Protein 3PFZ (pdb70)

B-factor: mean 10.78, std 7.39, range [3.22, 60.54]

Sequence (435 aa):
QAGTATAENHPPLTWQECTAPGSCTTQNGAVVLDANWRWVHDVNGYTNCYTGNTWDPTYCPDDETCAQNCALDGADYEGTYGVTSSGSSSLKLNFVTGSNVGSRLYLLQDDSTYQIFKLLNREFSFDVDVSNLPCGLNGALYFVAMDADGGVSKYPNNKAGAKYGTGYCDSQCPRDLKFIDGEANVEGWQPSSNNANTGIGDHGSCCAEMDVWEANSISNAVTPHPCDTPGQTMCSGDDCGGTYSNDRYAGTCDPDGCDFNPYRMGNTSSFYGPGKIIDTTKPFTVVTQFLLTDDGTDTGTLSEIKRFYIQNSNVIPQPNSDISGVTGNSITTEFCTAQKQAFGDTTDDFSQHGGLAKMGAAMQQGMVLVMSLWDDYYAAQMLWLDSDYPTDADPTTPGIARGTCPTDSGVPSDVESQSPNSYVTYSNNIKFGPINSTFTA

Foldseek 3Di:
DAADPADADFAWAKAWEFAFAPRIDIDTKTKAFAQLQFFKAFRPPRHHQADQAAGDCVCPVDFQSVLQGIHGHHDPCCQAFNWHDDYNKIKGFADHPNHGKTKMFIAPDLQFGDWALAEQKKKKWKKAQLQFDFQKKWFKWKWQWHGRQQCVPAVSPPNTVNNNHTDAELQQAQFDQDDNNTGQNAQWAADPQGRRTTGGFKGKHAWMFGCWIDHQWKIKTFTKFFLHHHIDIDGAQCSAGLRHPHNLNYGIDNPGQMDIPVLLPDRQDGHDPGVPHSNDMKMKMKHFYFPVSDSPGFGFKIWIWIADPNDIGGADFRPQPQATDRIDGPSNSVRLCVQQVHDSVCVVNPHSRRSSVSSNSTIIIMTMMDGDQRQLCCLAANFPPLVDDSVRRRGGRGDDYSVHRHVVVCCVVRSRRMMMMGHMYMYRPNRHGND

Secondary structure (DSSP, 8-state):
-B--SS---PPEEEEEEEEETTEEEEEEEEEEE-GGGS-EEETTT--BSEETTEE-TTT-SSHHHHHHHEEEPP--HHHHH-EEEETTEEEEESEETTEE-EEEEEEEETTEEPEE--TTEEEEEEEE-TT--TTEEEEEEEE---TTTTTTT-TT--SGGGGT----BTT--S--SEETTEES-TT-EE-SS-TT-EE-SEEEE--EEEEEEE-SS-EEEEEE-BSSSS-EEEEGGGG-STTSSSTTSSSB-SS---B-TTTTT-TTSEETTSSEETTS-EEEEEEEEETTSSTTSPEEEEEEEEEETTEEEEPPPP-STT--SSSB-HHHHHHHHHHHT---HHHHTTHHHHHHHHHHH-EEEEEEEEE-TTTTTHHHHSBSSTTS-TTSTTTB-SS--TT---HHHHHHH-TT-EEEEEEEEEEETTSSS--

CATH classification: 2.70.100.10

Nearest PDB structures (foldseek):
  3pl3-assembly1_A  TM=1.002E+00  e=7.574E-103  Rasamsonia emersonii
  4v20-assembly1_A  TM=9.968E-01  e=9.569E-88  Aspergillus fumigatus
  4xeb-assembly1_A  TM=9.954E-01  e=2.917E-83  Talaromyces funiculosus
  4zzq-assembly1_A  TM=9.888E-01  e=7.529E-78  Dictyostelium discoideum
  4zzp-assembly2_B  TM=9.914E-01  e=3.128E-77  Dictyostelium purpureum

Organism: Rasamsonia emersonii (NCBI:txid68825)

Solvent-accessible surface area: 16158 Å² total

Structure (mmCIF, N/CA/C/O backbone):
data_3PFZ
#
_entry.id   3PFZ
#
_cell.length_a   74.720
_cell.length_b   74.720
_cell.length_c   169.922
_cell.angle_alpha   90.00
_cell.angle_beta   90.00
_cell.angle_gamma   90.00
#
_symmetry.space_group_name_H-M   'P 41 21 2'
#
loop_
_entity.id
_entity.type
_entity.pdbx_description
1 polymer 'Cellobiohydrolase 1 catalytic domain'
2 branched alpha-D-mannopyranose-(1-3)-beta-D-mannopyranose-(1-4)-2-acetamido-2-deoxy-beta-D-glucopyranose-(1-4)-2-acetamido-2-deoxy-beta-D-glucopyranose
3 branched beta-D-glucopyranose-(1-4)-beta-D-glucopyranose-(1-4)-beta-D-glucopyranose-(1-4)-beta-D-glucopyranose
4 branched beta-D-glucopyranose-(1-4)-beta-D-glucopyranose
5 non-polymer 2-acetamido-2-deoxy-beta-D-glucopyranose
6 non-polymer 'SULFATE ION'
7 water water
#
loop_
_atom_site.group_PDB
_atom_site.id
_atom_site.type_symbol
_atom_site.label_atom_id
_atom_site.label_alt_id
_atom_site.label_comp_id
_atom_site.label_asym_id
_atom_site.label_entity_id
_atom_site.label_seq_id
_atom_site.pdbx_PDB_ins_code
_atom_site.Cartn_x
_atom_site.Cartn_y
_atom_site.Cartn_z
_atom_site.occupancy
_atom_site.B_iso_or_equiv
_atom_site.auth_seq_id
_atom_site.auth_comp_id
_atom_site.auth_asym_id
_atom_site.auth_atom_id
_atom_site.pdbx_PDB_model_num
ATOM 15 N N . GLN A 1 2 ? -39.638 37.966 -21.692 1.00 6.03 2 GLN A N 1
ATOM 16 C CA . GLN A 1 2 ? -40.723 37.305 -22.381 1.00 6.28 2 GLN A CA 1
ATOM 17 C C . GLN A 1 2 ? -40.357 35.861 -22.744 1.00 5.66 2 GLN A C 1
ATOM 18 O O . GLN A 1 2 ? -39.186 35.462 -22.727 1.00 6.06 2 GLN A O 1
ATOM 32 N N . ALA A 1 3 ? -41.377 35.070 -23.062 1.00 6.51 3 ALA A N 1
ATOM 33 C CA . ALA A 1 3 ? -41.212 33.694 -23.493 1.00 6.70 3 ALA A CA 1
ATOM 34 C C . ALA A 1 3 ? -40.909 33.682 -24.990 1.00 6.33 3 ALA A C 1
ATOM 35 O O . ALA A 1 3 ? -41.727 34.120 -25.812 1.00 7.47 3 ALA A O 1
ATOM 42 N N . GLY A 1 4 ? -39.746 33.166 -25.348 1.00 7.46 4 GLY A N 1
ATOM 43 C CA . GLY A 1 4 ? -39.315 33.215 -26.723 1.00 8.76 4 GLY A CA 1
ATOM 44 C C . GLY A 1 4 ? -40.104 32.332 -27.651 1.00 8.12 4 GLY A C 1
ATOM 45 O O . GLY A 1 4 ? -40.695 31.333 -27.254 1.00 8.79 4 GLY A O 1
ATOM 49 N N . THR A 1 5 ? -40.085 32.722 -28.922 1.00 9.26 5 THR A N 1
ATOM 50 C CA . THR A 1 5 ? -40.841 32.049 -29.968 1.00 10.34 5 THR A CA 1
ATOM 51 C C . THR A 1 5 ? -40.011 31.746 -31.217 1.00 10.67 5 THR A C 1
ATOM 52 O O . THR A 1 5 ? -40.525 31.116 -32.131 1.00 11.57 5 THR A O 1
ATOM 63 N N . ALA A 1 6 ? -38.749 32.152 -31.291 1.00 11.34 6 ALA A N 1
ATOM 64 C CA . ALA A 1 6 ? -37.966 31.850 -32.509 1.00 12.64 6 ALA A CA 1
ATOM 65 C C . ALA A 1 6 ? -37.669 30.341 -32.656 1.00 10.89 6 ALA A C 1
ATOM 66 O O . ALA A 1 6 ? -37.822 29.749 -33.741 1.00 11.80 6 ALA A O 1
ATOM 73 N N . THR A 1 7 ? -37.257 29.734 -31.545 1.00 10.21 7 THR A N 1
ATOM 74 C CA . THR A 1 7 ? -36.916 28.322 -31.435 1.00 9.42 7 THR A CA 1
ATOM 75 C C . THR A 1 7 ? -37.896 27.718 -30.437 1.00 6.73 7 THR A C 1
ATOM 76 O O . THR A 1 7 ? -38.107 28.277 -29.352 1.00 6.77 7 THR A O 1
ATOM 87 N N . ALA A 1 8 ? -38.479 26.584 -30.781 1.00 6.00 8 ALA A N 1
ATOM 88 C CA . ALA A 1 8 ? -39.406 25.905 -29.895 1.00 5.67 8 ALA A CA 1
ATOM 89 C C . ALA A 1 8 ? -38.715 25.378 -28.640 1.00 5.26 8 ALA A C 1
ATOM 90 O O . ALA A 1 8 ? -37.561 24.959 -28.698 1.00 6.27 8 ALA A O 1
ATOM 97 N N . GLU A 1 9 ? -39.449 25.352 -27.538 1.00 4.93 9 GLU A N 1
ATOM 98 C CA . GLU A 1 9 ? -38.975 24.790 -26.277 1.00 4.81 9 GLU A CA 1
ATOM 99 C C . GLU A 1 9 ? -39.736 23.502 -25.972 1.00 4.95 9 GLU A C 1
ATOM 100 O O . GLU A 1 9 ? -40.968 23.489 -25.926 1.00 5.17 9 GLU A O 1
ATOM 112 N N . ASN A 1 10 ? -38.984 22.429 -25.744 1.00 4.80 10 ASN A N 1
ATOM 113 C CA . ASN A 1 10 ? -39.515 21.158 -25.261 1.00 4.78 10 ASN A CA 1
ATOM 114 C C . ASN A 1 10 ? -38.511 20.649 -24.231 1.00 4.46 10 ASN A C 1
ATOM 115 O O . ASN A 1 10 ? -37.311 20.624 -24.488 1.00 5.63 10 ASN A O 1
ATOM 126 N N . HIS A 1 11 ? -39.007 20.296 -23.058 1.00 4.29 11 HIS A N 1
ATOM 127 C CA . HIS A 1 11 ? -38.145 19.884 -21.959 1.00 4.17 11 HIS A CA 1
ATOM 128 C C . HIS A 1 11 ? -37.799 18.397 -22.060 1.00 4.03 11 HIS A C 1
ATOM 129 O O . HIS A 1 11 ? -38.695 17.556 -22.055 1.00 4.88 11 HIS A O 1
ATOM 142 N N . PRO A 1 12 ? -36.512 18.035 -22.139 1.00 4.40 12 PRO A N 1
ATOM 143 C CA . PRO A 1 12 ? -36.188 16.605 -22.190 1.00 5.22 12 PRO A CA 1
ATOM 144 C C . PRO A 1 12 ? -36.738 15.852 -20.981 1.00 4.65 12 PRO A C 1
ATOM 145 O O . PRO A 1 12 ? -36.586 16.315 -19.854 1.00 5.05 12 PRO A O 1
ATOM 156 N N . PRO A 1 13 ? -37.341 14.679 -21.200 1.00 4.82 13 PRO A N 1
ATOM 157 C CA . PRO A 1 13 ? -37.856 13.909 -20.063 1.00 5.16 13 PRO A CA 1
ATOM 158 C C . PRO A 1 13 ? -36.737 13.250 -19.273 1.00 5.12 13 PRO A C 1
ATOM 159 O O . PRO A 1 13 ? -35.676 12.931 -19.801 1.00 6.19 13 PRO A O 1
ATOM 170 N N . LEU A 1 14 ? -36.995 13.027 -17.988 1.00 5.01 14 LEU A N 1
ATOM 171 C CA . LEU A 1 14 ? -36.033 12.360 -17.110 1.00 4.86 14 LEU A CA 1
ATOM 172 C C . LEU A 1 14 ? -36.810 11.682 -15.993 1.00 5.38 14 LEU A C 1
ATOM 173 O O . LEU A 1 14 ? -37.513 12.358 -15.241 1.00 5.86 14 LEU A O 1
ATOM 189 N N . THR A 1 15 ? -36.686 10.366 -15.877 1.00 5.44 15 THR A N 1
ATOM 190 C CA . THR A 1 15 ? -37.314 9.696 -14.746 1.00 5.97 15 THR A CA 1
ATOM 191 C C . THR A 1 15 ? -36.413 9.717 -13.523 1.00 5.72 15 THR A C 1
ATOM 192 O O . THR A 1 15 ? -35.191 9.826 -13.631 1.00 6.47 15 THR A O 1
ATOM 203 N N . TRP A 1 16 ? -37.047 9.627 -12.367 1.00 5.77 16 TRP A N 1
ATOM 204 C CA . TRP A 1 16 ? -36.359 9.496 -11.099 1.00 5.42 16 TRP A CA 1
ATOM 205 C C . TRP A 1 16 ? -37.283 8.719 -10.171 1.00 6.05 16 TRP A C 1
ATOM 206 O O . TRP A 1 16 ? -38.439 8.485 -10.502 1.00 7.24 16 TRP A O 1
ATOM 227 N N . GLN A 1 17 ? -36.774 8.287 -9.028 1.00 5.69 17 GLN A N 1
ATOM 228 C CA . GLN A 1 17 ? -37.558 7.459 -8.119 1.00 5.92 17 GLN A CA 1
ATOM 229 C C . GLN A 1 17 ? -37.714 8.059 -6.746 1.00 5.47 17 GLN A C 1
ATOM 230 O O . GLN A 1 17 ? -36.800 8.658 -6.190 1.00 6.01 17 GLN A O 1
ATOM 244 N N . GLU A 1 18 ? -38.909 7.862 -6.203 1.00 6.11 18 GLU A N 1
ATOM 245 C CA . GLU A 1 18 ? -39.193 8.076 -4.791 1.00 6.66 18 GLU A CA 1
ATOM 246 C C . GLU A 1 18 ? -39.241 6.730 -4.102 1.00 7.14 18 GLU A C 1
ATOM 247 O O . GLU A 1 18 ? -39.962 5.836 -4.551 1.00 9.57 18 GLU A O 1
ATOM 259 N N . CYS A 1 19 ? -38.502 6.579 -3.014 1.00 7.04 19 CYS A N 1
ATOM 260 C CA . CYS A 1 19 ? -38.450 5.321 -2.285 1.00 8.03 19 CYS A CA 1
ATOM 261 C C . CYS A 1 19 ? -39.121 5.476 -0.935 1.00 7.88 19 CYS A C 1
ATOM 262 O O . CYS A 1 19 ? -39.003 6.523 -0.289 1.00 8.91 19 CYS A O 1
ATOM 269 N N . THR A 1 20 ? -39.819 4.435 -0.506 1.00 8.13 20 THR A N 1
ATOM 270 C CA . THR A 1 20 ? -40.448 4.435 0.804 1.00 8.85 20 THR A CA 1
ATOM 271 C C . THR A 1 20 ? -39.702 3.564 1.812 1.00 8.66 20 THR A C 1
ATOM 272 O O . THR A 1 20 ? -39.865 3.726 3.017 1.00 9.24 20 THR A O 1
ATOM 283 N N . ALA A 1 21 ? -38.899 2.640 1.308 1.00 9.09 21 ALA A N 1
ATOM 284 C CA . ALA A 1 21 ? -38.127 1.696 2.107 1.00 9.62 21 ALA A CA 1
ATOM 285 C C . ALA A 1 21 ? -37.134 1.056 1.153 1.00 9.35 21 ALA A C 1
ATOM 286 O O . ALA A 1 21 ? -37.314 1.147 -0.059 1.00 9.89 21 ALA A O 1
ATOM 293 N N . PRO A 1 22 ? -36.092 0.396 1.670 1.00 10.77 22 PRO A N 1
ATOM 294 C CA . PRO A 1 22 ? -35.102 -0.194 0.759 1.00 12.86 22 PRO A CA 1
ATOM 295 C C . PRO A 1 22 ? -35.748 -1.169 -0.232 1.00 12.40 22 PRO A C 1
ATOM 296 O O . PRO A 1 22 ? -36.510 -2.053 0.174 1.00 12.82 22 PRO A O 1
ATOM 307 N N . GLY A 1 23 ? -35.459 -0.989 -1.516 1.00 13.46 23 GLY A N 1
ATOM 308 C CA . GLY A 1 23 ? -35.947 -1.893 -2.537 1.00 15.72 23 GLY A CA 1
ATOM 309 C C . GLY A 1 23 ? -37.382 -1.612 -2.924 1.00 13.39 23 GLY A C 1
ATOM 310 O O . GLY A 1 23 ? -37.957 -2.341 -3.726 1.00 15.05 23 GLY A O 1
ATOM 314 N N . SER A 1 24 ? -37.955 -0.546 -2.368 1.00 12.27 24 SER A N 1
ATOM 315 C CA . SER A 1 24 ? -39.349 -0.215 -2.603 1.00 11.90 24 SER A CA 1
ATOM 316 C C . SER A 1 24 ? -39.479 1.221 -3.081 1.00 10.74 24 SER A C 1
ATOM 317 O O . SER A 1 24 ? -39.602 2.156 -2.285 1.00 11.22 24 SER A O 1
ATOM 325 N N . CYS A 1 25 ? -39.434 1.377 -4.404 1.00 11.46 25 CYS A N 1
ATOM 326 C CA . CYS A 1 25 ? -39.396 2.684 -5.042 1.00 11.88 25 CYS A CA 1
ATOM 327 C C . CYS A 1 25 ? -40.391 2.721 -6.190 1.00 11.33 25 CYS A C 1
ATOM 328 O O . CYS A 1 25 ? -40.744 1.678 -6.761 1.00 13.43 25 CYS A O 1
ATOM 335 N N . THR A 1 26 ? -40.858 3.921 -6.512 1.00 10.58 26 THR A N 1
ATOM 336 C CA . THR A 1 26 ? -41.731 4.118 -7.645 1.00 11.11 26 THR A CA 1
ATOM 337 C C . THR A 1 26 ? -41.249 5.284 -8.491 1.00 9.08 26 THR A C 1
ATOM 338 O O . THR A 1 26 ? -40.542 6.174 -8.034 1.00 10.64 26 THR A O 1
ATOM 349 N N . THR A 1 27 ? -41.637 5.251 -9.753 1.00 7.91 27 THR A N 1
ATOM 350 C CA . THR A 1 27 ? -41.069 6.121 -10.762 1.00 8.31 27 THR A CA 1
ATOM 351 C C . THR A 1 27 ? -41.863 7.406 -10.931 1.00 7.33 27 THR A C 1
ATOM 352 O O . THR A 1 27 ? -43.085 7.384 -11.025 1.00 8.92 27 THR A O 1
ATOM 363 N N . GLN A 1 28 ? -41.135 8.512 -10.948 1.00 6.58 28 GLN A N 1
ATOM 364 C CA . GLN A 1 28 ? -41.627 9.838 -11.269 1.00 7.42 28 GLN A CA 1
ATOM 365 C C . GLN A 1 28 ? -41.189 10.218 -12.672 1.00 6.07 28 GLN A C 1
ATOM 366 O O . GLN A 1 28 ? -40.040 10.018 -13.048 1.00 6.81 28 GLN A O 1
ATOM 380 N N . ASN A 1 29 ? -42.123 10.772 -13.433 1.00 6.15 29 ASN A N 1
ATOM 381 C CA . ASN A 1 29 ? -41.857 11.185 -14.800 1.00 6.55 29 ASN A CA 1
ATOM 382 C C . ASN A 1 29 ? -41.511 12.665 -14.829 1.00 6.06 29 ASN A C 1
ATOM 383 O O . ASN A 1 29 ? -42.355 13.524 -15.028 1.00 7.07 29 ASN A O 1
ATOM 394 N N . GLY A 1 30 ? -40.241 12.938 -14.584 1.00 5.81 30 GLY A N 1
ATOM 395 C CA . GLY A 1 30 ? -39.727 14.289 -14.558 1.00 5.80 30 GLY A CA 1
ATOM 396 C C . GLY A 1 30 ? -39.312 14.791 -15.921 1.00 5.08 30 GLY A C 1
ATOM 397 O O . GLY A 1 30 ? -39.491 14.135 -16.947 1.00 5.11 30 GLY A O 1
ATOM 401 N N . ALA A 1 31 ? -38.708 15.969 -15.924 1.00 5.07 31 ALA A N 1
ATOM 402 C CA . ALA A 1 31 ? -38.157 16.588 -17.117 1.00 4.75 31 ALA A CA 1
ATOM 403 C C . ALA A 1 31 ? -37.141 17.611 -16.647 1.00 4.12 31 ALA A C 1
ATOM 404 O O . ALA A 1 31 ? -37.121 17.966 -15.469 1.00 5.05 31 ALA A O 1
ATOM 411 N N . VAL A 1 32 ? -36.301 18.080 -17.560 1.00 4.02 32 VAL A N 1
ATOM 412 C CA . VAL A 1 32 ? -35.316 19.096 -17.237 1.00 3.89 32 VAL A CA 1
ATOM 413 C C . VAL A 1 32 ? -35.449 20.292 -18.154 1.00 3.74 32 VAL A C 1
ATOM 414 O O . VAL A 1 32 ? -35.963 20.186 -19.269 1.00 4.49 32 VAL A O 1
ATOM 427 N N . VAL A 1 33 ? -34.973 21.433 -17.662 1.00 3.69 33 VAL A N 1
ATOM 428 C CA . VAL A 1 33 ? -35.008 22.685 -18.404 1.00 3.52 33 VAL A CA 1
ATOM 429 C C . VAL A 1 33 ? -33.683 23.419 -18.270 1.00 3.22 33 VAL A C 1
ATOM 430 O O . VAL A 1 33 ? -33.081 23.466 -17.194 1.00 3.69 33 VAL A O 1
ATOM 443 N N . LEU A 1 34 ? -33.232 23.990 -19.383 1.00 3.50 34 LEU A N 1
ATOM 444 C CA . LEU A 1 34 ? -31.996 24.747 -19.449 1.00 3.54 34 LEU A CA 1
ATOM 445 C C . LEU A 1 34 ? -32.144 26.121 -18.810 1.00 3.55 34 LEU A C 1
ATOM 446 O O . LEU A 1 34 ? -33.112 26.846 -19.059 1.00 3.88 34 LEU A O 1
ATOM 462 N N . ASP A 1 35 ? -31.147 26.498 -18.021 1.00 3.35 35 ASP A N 1
ATOM 463 C CA . ASP A 1 35 ? -31.076 27.819 -17.425 1.00 3.71 35 ASP A CA 1
ATOM 464 C C . ASP A 1 35 ? -31.144 28.937 -18.473 1.00 3.46 35 ASP A C 1
ATOM 465 O O . ASP A 1 35 ? -30.548 28.873 -19.554 1.00 4.12 35 ASP A O 1
ATOM 474 N N . ALA A 1 36 ? -31.842 29.999 -18.083 1.00 3.89 36 ALA A N 1
ATOM 475 C CA . ALA A 1 36 ? -32.083 31.163 -18.923 1.00 4.16 36 ALA A CA 1
ATOM 476 C C . ALA A 1 36 ? -30.831 31.762 -19.543 1.00 4.19 36 ALA A C 1
ATOM 477 O O . ALA A 1 36 ? -30.909 32.279 -20.670 1.00 4.68 36 ALA A O 1
ATOM 484 N N . ASN A 1 37 ? -29.706 31.772 -18.830 1.00 4.54 37 ASN A N 1
ATOM 485 C CA . ASN A 1 37 ? -28.512 32.451 -19.333 1.00 5.15 37 ASN A CA 1
ATOM 486 C C . ASN A 1 37 ? -27.927 31.848 -20.606 1.00 5.09 37 ASN A C 1
ATOM 487 O O . ASN A 1 37 ? -27.177 32.525 -21.308 1.00 6.01 37 ASN A O 1
ATOM 498 N N . TRP A 1 38 ? -28.256 30.591 -20.904 1.00 4.77 38 TRP A N 1
ATOM 499 C CA . TRP A 1 38 ? -27.741 29.925 -22.103 1.00 5.27 38 TRP A CA 1
ATOM 500 C C . TRP A 1 38 ? -28.528 30.267 -23.353 1.00 5.24 38 TRP A C 1
ATOM 501 O O . TRP A 1 38 ? -28.111 29.894 -24.448 1.00 5.97 38 TRP A O 1
ATOM 522 N N . ARG A 1 39 ? -29.672 30.930 -23.196 1.00 5.57 39 ARG A N 1
ATOM 523 C CA . ARG A 1 39 ? -30.602 31.117 -24.296 1.00 5.90 39 ARG A CA 1
ATOM 524 C C . ARG A 1 39 ? -30.324 32.390 -25.078 1.00 5.80 39 ARG A C 1
ATOM 525 O O . ARG A 1 39 ? -29.894 33.394 -24.539 1.00 7.22 39 ARG A O 1
ATOM 546 N N . TRP A 1 40 ? -30.578 32.330 -26.375 1.00 6.10 40 TRP A N 1
ATOM 547 C CA . TRP A 1 40 ? -30.590 33.537 -27.177 1.00 6.91 40 TRP A CA 1
ATOM 548 C C . TRP A 1 40 ? -31.642 34.499 -26.634 1.00 6.78 40 TRP A C 1
ATOM 549 O O . TRP A 1 40 ? -32.728 34.076 -26.274 1.00 8.08 40 TRP A O 1
ATOM 570 N N . VAL A 1 41 ? -31.295 35.784 -26.559 1.00 6.41 41 VAL A N 1
ATOM 571 C CA . VAL A 1 41 ? -32.231 36.800 -26.130 1.00 6.31 41 VAL A CA 1
ATOM 572 C C . VAL A 1 41 ? -32.614 37.606 -27.365 1.00 6.44 41 VAL A C 1
ATOM 573 O O . VAL A 1 41 ? -31.799 38.361 -27.902 1.00 7.23 41 VAL A O 1
ATOM 586 N N . HIS A 1 42 ? -33.847 37.401 -27.837 1.00 7.03 42 HIS A N 1
ATOM 587 C CA . HIS A 1 42 ? -34.324 37.977 -29.092 1.00 7.90 42 HIS A CA 1
ATOM 588 C C . HIS A 1 42 ? -35.366 39.055 -28.835 1.00 7.37 42 HIS A C 1
ATOM 589 O O . HIS A 1 42 ? -36.194 38.958 -27.924 1.00 7.21 42 HIS A O 1
ATOM 602 N N . ASP A 1 43 ? -35.361 40.088 -29.670 1.00 7.31 43 ASP A N 1
ATOM 603 C CA . ASP A 1 43 ? -36.401 41.083 -29.548 1.00 7.93 43 ASP A CA 1
ATOM 604 C C . ASP A 1 43 ? -37.719 40.411 -29.955 1.00 8.03 43 ASP A C 1
ATOM 605 O O . ASP A 1 43 ? -37.774 39.584 -30.874 1.00 8.47 43 ASP A O 1
ATOM 614 N N . VAL A 1 44 ? -38.781 40.725 -29.225 1.00 8.77 44 VAL A N 1
ATOM 615 C CA . VAL A 1 44 ? -40.034 39.988 -29.364 1.00 11.67 44 VAL A CA 1
ATOM 616 C C . VAL A 1 44 ? -40.634 40.083 -30.764 1.00 13.25 44 VAL A C 1
ATOM 617 O O . VAL A 1 44 ? -41.258 39.124 -31.223 1.00 16.08 44 VAL A O 1
ATOM 630 N N . ASN A 1 45 ? -40.456 41.221 -31.434 1.00 12.81 45 ASN A N 1
ATOM 631 C CA . ASN A 1 45 ? -41.082 41.480 -32.721 1.00 15.47 45 ASN A CA 1
ATOM 632 C C . ASN A 1 45 ? -40.295 40.981 -33.931 1.00 13.48 45 ASN A C 1
ATOM 633 O O . ASN A 1 45 ? -40.857 40.331 -34.814 1.00 13.52 45 ASN A O 1
ATOM 644 N N . GLY A 1 46 ? -39.010 41.323 -33.996 1.00 12.62 46 GLY A N 1
ATOM 645 C CA . GLY A 1 46 ? -38.223 41.106 -35.199 1.00 13.29 46 GLY A CA 1
ATOM 646 C C . GLY A 1 46 ? -37.263 39.937 -35.155 1.00 10.54 46 GLY A C 1
ATOM 647 O O . GLY A 1 46 ? -36.621 39.626 -36.156 1.00 11.06 46 GLY A O 1
ATOM 651 N N . TYR A 1 47 ? -37.151 39.268 -34.013 1.00 10.62 47 TYR A N 1
ATOM 652 C CA . TYR A 1 47 ? -36.216 38.148 -33.882 1.00 11.67 47 TYR A CA 1
ATOM 653 C C . TYR A 1 47 ? -34.777 38.569 -34.187 1.00 9.82 47 TYR A C 1
ATOM 654 O O . TYR A 1 47 ? -34.019 37.856 -34.860 1.00 10.71 47 TYR A O 1
ATOM 672 N N . THR A 1 48 ? -34.382 39.701 -33.625 1.00 9.71 48 THR A N 1
ATOM 673 C CA . THR A 1 48 ? -32.996 40.153 -33.701 1.00 10.16 48 THR A CA 1
ATOM 674 C C . THR A 1 48 ? -32.390 40.179 -32.295 1.00 8.50 48 THR A C 1
ATOM 675 O O . THR A 1 48 ? -33.082 39.992 -31.309 1.00 9.31 48 THR A O 1
ATOM 686 N N . ASN A 1 49 ? -31.091 40.407 -32.203 1.00 8.41 49 ASN A N 1
ATOM 687 C CA . ASN A 1 49 ? -30.408 40.297 -30.913 1.00 8.78 49 ASN A CA 1
ATOM 688 C C . ASN A 1 49 ? -30.782 41.419 -29.951 1.00 7.42 49 ASN A C 1
ATOM 689 O O . ASN A 1 49 ? -30.616 42.583 -30.282 1.00 8.02 49 ASN A O 1
ATOM 700 N N . CYS A 1 50 ? -31.204 41.066 -28.736 1.00 7.01 50 CYS A N 1
ATOM 701 C CA . CYS A 1 50 ? -31.163 42.014 -27.626 1.00 6.73 50 CYS A CA 1
ATOM 702 C C . CYS A 1 50 ? -29.808 42.017 -26.937 1.00 6.38 50 CYS A C 1
ATOM 703 O O . CYS A 1 50 ? -29.470 42.966 -26.244 1.00 6.93 50 CYS A O 1
ATOM 710 N N . TYR A 1 51 ? -29.072 40.919 -27.072 1.00 7.09 51 TYR A N 1
ATOM 711 C CA . TYR A 1 51 ? -27.790 40.712 -26.398 1.00 7.10 51 TYR A CA 1
ATOM 712 C C . TYR A 1 51 ? -26.926 39.983 -27.423 1.00 6.85 51 TYR A C 1
ATOM 713 O O . TYR A 1 51 ? -27.361 38.987 -27.985 1.00 8.22 51 TYR A O 1
ATOM 731 N N . THR A 1 52 ? -25.734 40.515 -27.677 1.00 7.17 52 THR A N 1
ATOM 732 C CA . THR A 1 52 ? -24.830 39.987 -28.691 1.00 8.54 52 THR A CA 1
ATOM 733 C C . THR A 1 52 ? -23.453 39.858 -28.091 1.00 7.65 52 THR A C 1
ATOM 734 O O . THR A 1 52 ? -22.852 40.872 -27.722 1.00 8.17 52 THR A O 1
ATOM 745 N N . GLY A 1 53 ? -22.943 38.633 -27.999 1.00 8.47 53 GLY A N 1
ATOM 746 C CA . GLY A 1 53 ? -21.645 38.397 -27.394 1.00 8.90 53 GLY A CA 1
ATOM 747 C C . GLY A 1 53 ? -21.754 38.669 -25.911 1.00 8.15 53 GLY A C 1
ATOM 748 O O . GLY A 1 53 ? -22.257 37.840 -25.151 1.00 8.56 53 GLY A O 1
ATOM 752 N N . ASN A 1 54 ? -21.313 39.848 -25.498 1.00 8.29 54 ASN A N 1
ATOM 753 C CA . ASN A 1 54 ? -21.529 40.225 -24.109 1.00 9.87 54 ASN A CA 1
ATOM 754 C C . ASN A 1 54 ? -22.031 41.650 -23.921 1.00 8.69 54 ASN A C 1
ATOM 755 O O . ASN A 1 54 ? -21.908 42.207 -22.828 1.00 9.25 54 ASN A O 1
ATOM 766 N N . THR A 1 55 ? -22.680 42.204 -24.942 1.00 8.25 55 THR A N 1
ATOM 767 C CA . THR A 1 55 ? -23.292 43.516 -24.810 1.00 8.84 55 THR A CA 1
ATOM 768 C C . THR A 1 55 ? -24.755 43.553 -25.238 1.00 7.72 55 THR A C 1
ATOM 769 O O . THR A 1 55 ? -25.211 42.785 -26.063 1.00 9.32 55 THR A O 1
ATOM 780 N N . TRP A 1 56 ? -25.483 44.476 -24.626 1.00 7.76 56 TRP A N 1
ATOM 781 C CA . TRP A 1 56 ? -26.902 44.662 -24.853 1.00 7.72 56 TRP A CA 1
ATOM 782 C C . TRP A 1 56 ? -27.204 45.682 -25.951 1.00 7.17 56 TRP A C 1
ATOM 783 O O . TRP A 1 56 ? -26.444 46.623 -26.170 1.00 7.60 56 TRP A O 1
ATOM 804 N N . ASP A 1 57 ? -28.317 45.503 -26.651 1.00 7.37 57 ASP A N 1
ATOM 805 C CA . ASP A 1 57 ? -28.764 46.449 -27.667 1.00 7.23 57 ASP A CA 1
ATOM 806 C C . ASP A 1 57 ? -29.422 47.649 -26.997 1.00 6.47 57 ASP A C 1
ATOM 807 O O . ASP A 1 57 ? -30.300 47.489 -26.161 1.00 7.75 57 ASP A O 1
ATOM 816 N N . PRO A 1 58 ? -29.002 48.871 -27.353 1.00 7.27 58 PRO A N 1
ATOM 817 C CA . PRO A 1 58 ? -29.487 50.053 -26.629 1.00 8.50 58 PRO A CA 1
ATOM 818 C C . PRO A 1 58 ? -30.897 50.504 -27.016 1.00 8.39 58 PRO A C 1
ATOM 819 O O . PRO A 1 58 ? -31.508 51.266 -26.263 1.00 10.37 58 PRO A O 1
ATOM 830 N N . THR A 1 59 ? -31.420 50.033 -28.143 1.00 8.33 59 THR A N 1
ATOM 831 C CA . THR A 1 59 ? -32.799 50.341 -28.510 1.00 8.65 59 THR A CA 1
ATOM 832 C C . THR A 1 59 ? -33.768 49.437 -27.770 1.00 7.76 59 THR A C 1
ATOM 833 O O . THR A 1 59 ? -34.745 49.901 -27.180 1.00 8.20 59 THR A O 1
ATOM 844 N N . TYR A 1 60 ? -33.497 48.142 -27.769 1.00 7.28 60 TYR A N 1
ATOM 845 C CA . TYR A 1 60 ? -34.396 47.226 -27.079 1.00 7.44 60 TYR A CA 1
ATOM 846 C C . TYR A 1 60 ? -34.203 47.307 -25.569 1.00 6.65 60 TYR A C 1
ATOM 847 O O . TYR A 1 60 ? -35.160 47.117 -24.825 1.00 7.18 60 TYR A O 1
ATOM 865 N N . CYS A 1 61 ? -32.974 47.589 -25.132 1.00 6.61 61 CYS A N 1
ATOM 866 C CA . CYS A 1 61 ? -32.601 47.521 -23.721 1.00 6.72 61 CYS A CA 1
ATOM 867 C C . CYS A 1 61 ? -31.949 48.806 -23.226 1.00 7.21 61 CYS A C 1
ATOM 868 O O . CYS A 1 61 ? -30.813 48.800 -22.789 1.00 8.20 61 CYS A O 1
ATOM 875 N N . PRO A 1 62 ? -32.692 49.923 -23.269 1.00 8.30 62 PRO A N 1
ATOM 876 C CA . PRO A 1 62 ? -32.136 51.176 -22.746 1.00 9.59 62 PRO A CA 1
ATOM 877 C C . PRO A 1 62 ? -32.063 51.182 -21.218 1.00 9.26 62 PRO A C 1
ATOM 878 O O . PRO A 1 62 ? -31.315 51.982 -20.653 1.00 11.24 62 PRO A O 1
ATOM 889 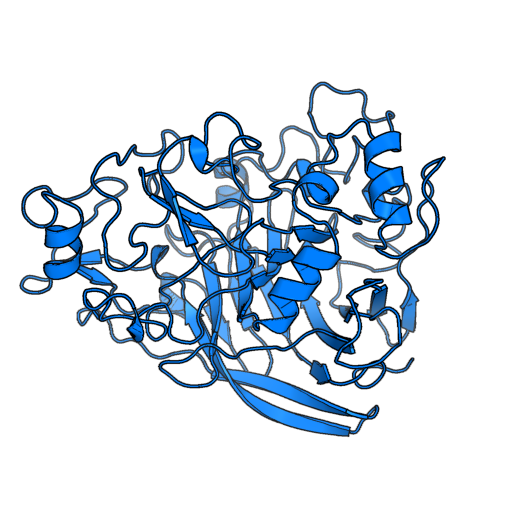N N . ASP A 1 63 ? -32.856 50.334 -20.570 1.00 8.61 63 ASP A N 1
ATOM 890 C CA . ASP A 1 63 ? -32.851 50.198 -19.116 1.00 9.00 63 ASP A CA 1
ATOM 891 C C . ASP A 1 63 ? -33.383 48.804 -18.791 1.00 7.42 63 ASP A C 1
ATOM 892 O O . ASP A 1 63 ? -33.804 48.063 -19.678 1.00 7.52 63 ASP A O 1
ATOM 901 N N . ASP A 1 64 ? -33.321 48.439 -17.517 1.00 7.58 64 ASP A N 1
ATOM 902 C CA . ASP A 1 64 ? -33.591 47.070 -17.101 1.00 7.56 64 ASP A CA 1
ATOM 903 C C . ASP A 1 64 ? -35.028 46.634 -17.372 1.00 7.15 64 ASP A C 1
ATOM 904 O O . ASP A 1 64 ? -35.276 45.507 -17.801 1.00 7.39 64 ASP A O 1
ATOM 913 N N . GLU A 1 65 ? -35.974 47.519 -17.096 1.00 7.88 65 GLU A N 1
ATOM 914 C CA . GLU A 1 65 ? -37.389 47.202 -17.232 1.00 8.87 65 GLU A CA 1
ATOM 915 C C . GLU A 1 65 ? -37.806 47.126 -18.701 1.00 7.64 65 GLU A C 1
ATOM 916 O O . GLU A 1 65 ? -38.485 46.199 -19.118 1.00 8.84 65 GLU A O 1
ATOM 928 N N . THR A 1 66 ? -37.398 48.118 -19.483 1.00 7.96 66 THR A N 1
ATOM 929 C CA . THR A 1 66 ? -37.757 48.153 -20.899 1.00 8.53 66 THR A CA 1
ATOM 930 C C . THR A 1 66 ? -37.205 46.914 -21.618 1.00 7.28 66 THR A C 1
ATOM 931 O O . THR A 1 66 ? -37.881 46.304 -22.440 1.00 7.67 66 THR A O 1
ATOM 942 N N . CYS A 1 67 ? -35.978 46.539 -21.272 1.00 6.53 67 CYS A N 1
ATOM 943 C CA . CYS A 1 67 ? -35.348 45.350 -21.836 1.00 6.42 67 CYS A CA 1
ATOM 944 C C . CYS A 1 67 ? -36.188 44.100 -21.569 1.00 6.07 67 CYS A C 1
ATOM 945 O O . CYS A 1 67 ? -36.435 43.298 -22.468 1.00 6.75 67 CYS A O 1
ATOM 952 N N . ALA A 1 68 ? -36.639 43.927 -20.322 1.00 6.34 68 ALA A N 1
ATOM 953 C CA . ALA A 1 68 ? -37.455 42.765 -19.983 1.00 7.34 68 ALA A CA 1
ATOM 954 C C . ALA A 1 68 ? -38.777 42.727 -20.742 1.00 7.65 68 ALA A C 1
ATOM 955 O O . ALA A 1 68 ? -39.306 41.650 -21.025 1.00 8.18 68 ALA A O 1
ATOM 962 N N . GLN A 1 69 ? -39.328 43.899 -21.047 1.00 8.18 69 GLN A N 1
ATOM 963 C CA . GLN A 1 69 ? -40.546 43.987 -21.843 1.00 10.18 69 GLN A CA 1
ATOM 964 C C . GLN A 1 69 ? -40.327 43.690 -23.328 1.00 8.28 69 GLN A C 1
ATOM 965 O O . GLN A 1 69 ? -41.205 43.121 -23.993 1.00 9.67 69 GLN A O 1
ATOM 979 N N . ASN A 1 70 ? -39.174 44.095 -23.857 1.00 7.82 70 ASN A N 1
ATOM 980 C CA . ASN A 1 70 ? -38.907 44.018 -25.297 1.00 7.82 70 ASN A CA 1
ATOM 981 C C . ASN A 1 70 ? -38.237 42.731 -25.755 1.00 7.07 70 ASN A C 1
ATOM 982 O O . ASN A 1 70 ? -38.150 42.493 -26.969 1.00 8.29 70 ASN A O 1
ATOM 993 N N . CYS A 1 71 ? -37.739 41.940 -24.800 1.00 6.82 71 CYS A N 1
ATOM 994 C CA . CYS A 1 71 ? -36.829 40.840 -25.109 1.00 6.47 71 CYS A CA 1
ATOM 995 C C . CYS A 1 71 ? -37.325 39.534 -24.529 1.00 6.11 71 CYS A C 1
ATOM 996 O O . CYS A 1 71 ? -37.882 39.504 -23.426 1.00 6.88 71 CYS A O 1
ATOM 1003 N N . ALA A 1 72 ? -37.074 38.462 -25.273 1.00 6.06 72 ALA A N 1
ATOM 1004 C CA . ALA A 1 72 ? -37.521 37.132 -24.938 1.00 5.56 72 ALA A CA 1
ATOM 1005 C C . ALA A 1 72 ? -36.348 36.171 -24.830 1.00 5.61 72 ALA A C 1
ATOM 1006 O O . ALA A 1 72 ? -35.355 36.275 -25.559 1.00 6.80 72 ALA A O 1
ATOM 1013 N N . LEU A 1 73 ? -36.496 35.204 -23.931 1.00 5.48 73 LEU A N 1
ATOM 1014 C CA . LEU A 1 73 ? -35.584 34.077 -23.829 1.00 5.40 73 LEU A CA 1
ATOM 1015 C C . LEU A 1 73 ? -36.017 33.006 -24.826 1.00 5.17 73 LEU A C 1
ATOM 1016 O O . LEU A 1 73 ? -37.132 32.477 -24.732 1.00 6.14 73 LEU A O 1
ATOM 1032 N N . ASP A 1 74 ? -35.156 32.666 -25.776 1.00 5.07 74 ASP A N 1
ATOM 1033 C CA . ASP A 1 74 ? -35.534 31.727 -26.812 1.00 5.61 74 ASP A CA 1
ATOM 1034 C C . ASP A 1 74 ? -35.629 30.298 -26.288 1.00 4.59 74 ASP A C 1
ATOM 1035 O O . ASP A 1 74 ? -35.034 29.941 -25.270 1.00 5.13 74 ASP A O 1
ATOM 1044 N N . GLY A 1 75 ? -36.338 29.457 -27.035 1.00 4.65 75 GLY A N 1
ATOM 1045 C CA . GLY A 1 75 ? -36.254 28.033 -26.809 1.00 5.32 75 GLY A CA 1
ATOM 1046 C C . GLY A 1 75 ? -34.866 27.487 -27.105 1.00 5.09 75 GLY A C 1
ATOM 1047 O O . GLY A 1 75 ? -34.019 28.189 -27.661 1.00 5.99 75 GLY A O 1
ATOM 1051 N N . ALA A 1 76 ? -34.640 26.244 -26.696 1.00 5.44 76 ALA A N 1
ATOM 1052 C CA . ALA A 1 76 ? -33.338 25.602 -26.772 1.00 6.34 76 ALA A CA 1
ATOM 1053 C C . ALA A 1 76 ? -33.382 24.311 -27.567 1.00 5.73 76 ALA A C 1
ATOM 1054 O O . ALA A 1 76 ? -34.208 23.434 -27.305 1.00 6.85 76 ALA A O 1
ATOM 1061 N N . ASP A 1 77 ? -32.433 24.169 -28.497 1.00 6.14 77 ASP A N 1
ATOM 1062 C CA . ASP A 1 77 ? -32.195 22.897 -29.175 1.00 6.29 77 ASP A CA 1
ATOM 1063 C C . ASP A 1 77 ? -31.224 22.115 -28.294 1.00 4.93 77 ASP A C 1
ATOM 1064 O O . ASP A 1 77 ? -30.018 22.268 -28.382 1.00 5.26 77 ASP A O 1
ATOM 1073 N N . TYR A 1 78 ? -31.782 21.322 -27.389 1.00 4.76 78 TYR 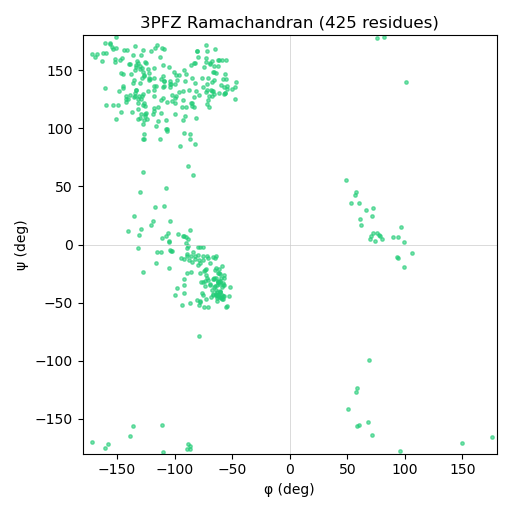A N 1
ATOM 1074 C CA . TYR A 1 78 ? -31.006 20.726 -26.313 1.00 4.72 78 TYR A CA 1
ATOM 1075 C C . TYR A 1 78 ? -29.806 19.927 -26.815 1.00 4.70 78 TYR A C 1
ATOM 1076 O O . TYR A 1 78 ? -28.685 20.148 -26.355 1.00 4.86 78 TYR A O 1
ATOM 1094 N N . GLU A 1 79 ? -30.034 18.982 -27.713 1.00 5.17 79 GLU A N 1
ATOM 1095 C CA . GLU A 1 79 ? -28.944 18.143 -28.182 1.00 6.09 79 GLU A CA 1
ATOM 1096 C C . GLU A 1 79 ? -28.033 18.907 -29.137 1.00 6.10 79 GLU A C 1
ATOM 1097 O O . GLU A 1 79 ? -26.816 18.940 -28.958 1.00 6.96 79 GLU A O 1
ATOM 1109 N N . GLY A 1 80 ? -28.615 19.500 -30.173 1.00 6.53 80 GLY A N 1
ATOM 1110 C CA . GLY A 1 80 ? -27.824 20.061 -31.251 1.00 8.31 80 GLY A CA 1
ATOM 1111 C C . GLY A 1 80 ? -27.022 21.294 -30.887 1.00 7.24 80 GLY A C 1
ATOM 1112 O O . GLY A 1 80 ? -25.929 21.502 -31.413 1.00 8.16 80 GLY A O 1
ATOM 1116 N N . THR A 1 81 ? -27.570 22.126 -30.014 1.00 6.87 81 THR A N 1
ATOM 1117 C CA . THR A 1 81 ? -26.897 23.353 -29.608 1.00 6.68 81 THR A CA 1
ATOM 1118 C C . THR A 1 81 ? -26.159 23.213 -28.284 1.00 5.49 81 THR A C 1
ATOM 1119 O O . THR A 1 81 ? -25.080 23.783 -28.117 1.00 6.49 81 THR A O 1
ATOM 1130 N N . TYR A 1 82 ? -26.732 22.467 -27.339 1.00 5.03 82 TYR A N 1
ATOM 1131 C CA . TYR A 1 82 ? -26.207 22.450 -25.969 1.00 5.11 82 TYR A CA 1
ATOM 1132 C C . TYR A 1 82 ? -25.581 21.130 -25.555 1.00 4.72 82 TYR A C 1
ATOM 1133 O O . TYR A 1 82 ? -24.996 21.056 -24.475 1.00 5.42 82 TYR A O 1
ATOM 1151 N N . GLY A 1 83 ? -25.676 20.100 -26.389 1.00 4.86 83 GLY A N 1
ATOM 1152 C CA . GLY A 1 83 ? -25.098 18.812 -26.037 1.00 5.86 83 GLY A CA 1
ATOM 1153 C C . GLY A 1 83 ? -25.753 18.115 -24.862 1.00 4.76 83 GLY A C 1
ATOM 1154 O O . GLY A 1 83 ? -25.087 17.345 -24.161 1.00 5.37 83 GLY A O 1
ATOM 1158 N N . VAL A 1 84 ? -27.040 18.364 -24.672 1.00 4.58 84 VAL A N 1
ATOM 1159 C CA . VAL A 1 84 ? -27.802 17.775 -23.580 1.00 4.94 84 VAL A CA 1
ATOM 1160 C C . VAL A 1 84 ? -28.728 16.714 -24.144 1.00 4.67 84 VAL A C 1
ATOM 1161 O O . VAL A 1 84 ? -29.534 17.019 -25.022 1.00 5.40 84 VAL A O 1
ATOM 1174 N N . THR A 1 85 ? -28.604 15.484 -23.642 1.00 4.90 85 THR A N 1
ATOM 1175 C CA . THR A 1 85 ? -29.501 14.406 -24.013 1.00 5.11 85 THR A CA 1
ATOM 1176 C C . THR A 1 85 ? -29.987 13.681 -22.767 1.00 4.84 85 THR A C 1
ATOM 1177 O O . THR A 1 85 ? -29.354 13.739 -21.713 1.00 5.50 85 THR A O 1
ATOM 1188 N N . SER A 1 86 ? -31.118 12.996 -22.899 1.00 5.40 86 SER A N 1
ATOM 1189 C CA . SER A 1 86 ? -31.622 12.161 -21.822 1.00 5.70 86 SER A CA 1
ATOM 1190 C C . SER A 1 86 ? -32.172 10.878 -22.394 1.00 5.89 86 SER A C 1
ATOM 1191 O O . SER A 1 86 ? -32.603 10.822 -23.555 1.00 6.82 86 SER A O 1
ATOM 1199 N N . SER A 1 87 ? -32.192 9.858 -21.552 1.00 6.86 87 SER A N 1
ATOM 1200 C CA . SER A 1 87 ? -32.768 8.565 -21.896 1.00 8.81 87 SER A CA 1
ATOM 1201 C C . SER A 1 87 ? -33.092 7.831 -20.602 1.00 7.48 87 SER A C 1
ATOM 1202 O O . SER A 1 87 ? -32.211 7.596 -19.784 1.00 8.03 87 SER A O 1
ATOM 1210 N N . GLY A 1 88 ? -34.353 7.495 -20.400 1.00 8.38 88 GLY A N 1
ATOM 1211 C CA . GLY A 1 88 ? -34.756 6.884 -19.150 1.00 9.15 88 GLY A CA 1
ATOM 1212 C C . GLY A 1 88 ? -34.430 7.773 -17.962 1.00 7.40 88 GLY A C 1
ATOM 1213 O O . GLY A 1 88 ? -34.872 8.923 -17.898 1.00 7.92 88 GLY A O 1
ATOM 1217 N N . SER A 1 89 ? -33.664 7.237 -17.014 1.00 6.72 89 SER A N 1
ATOM 1218 C CA . SER A 1 89 ? -33.249 7.964 -15.830 1.00 6.45 89 SER A CA 1
ATOM 1219 C C . SER A 1 89 ? -31.907 8.679 -15.992 1.00 5.81 89 SER A C 1
ATOM 1220 O O . SER A 1 89 ? -31.380 9.220 -15.025 1.00 6.87 89 SER A O 1
ATOM 1228 N N . SER A 1 90 ? -31.356 8.685 -17.203 1.00 5.65 90 SER A N 1
ATOM 1229 C CA A SER A 1 90 ? -30.028 9.217 -17.447 0.52 5.31 90 SER A CA 1
ATOM 1230 C CA B SER A 1 90 ? -30.019 9.227 -17.477 0.48 6.28 90 SER A CA 1
ATOM 1231 C C . SER A 1 90 ? -30.060 10.565 -18.187 1.00 5.01 90 SER A C 1
ATOM 1232 O O . SER A 1 90 ? -30.806 10.749 -19.157 1.00 6.03 90 SER A O 1
ATOM 1247 N N . LEU A 1 91 ? -29.211 11.477 -17.718 1.00 5.04 91 LEU A N 1
ATOM 1248 C CA . LEU A 1 91 ? -29.027 12.800 -18.283 1.00 5.21 91 LEU A CA 1
ATOM 1249 C C . LEU A 1 91 ? -27.537 12.981 -18.587 1.00 4.52 91 LEU A C 1
ATOM 1250 O O . LEU A 1 91 ? -26.702 12.896 -17.679 1.00 4.87 91 LEU A O 1
ATOM 1266 N N . LYS A 1 92 ? -27.207 13.207 -19.858 1.00 4.77 92 LYS A N 1
ATOM 1267 C CA . LYS A 1 92 ? -25.826 13.391 -20.300 1.00 4.91 92 LYS A CA 1
ATOM 1268 C C . LYS A 1 92 ? -25.614 14.835 -20.757 1.00 4.57 92 LYS A C 1
ATOM 1269 O O . LYS A 1 92 ? -26.335 15.345 -21.608 1.00 4.93 92 LYS A O 1
ATOM 1288 N N . LEU A 1 93 ? -24.6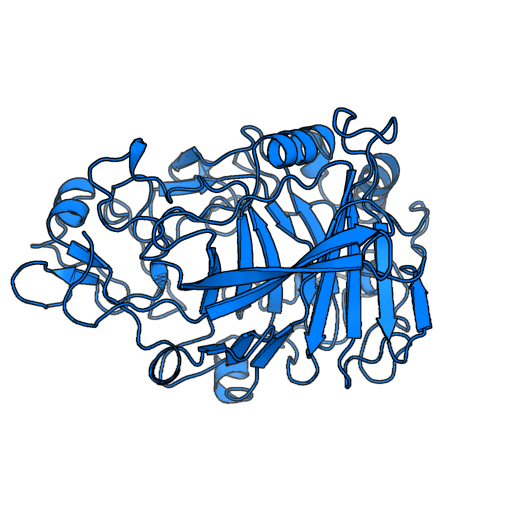22 15.474 -20.147 1.00 4.39 93 LEU A N 1
ATOM 1289 C CA . LEU A 1 93 ? -24.230 16.845 -20.452 1.00 4.48 93 LEU A CA 1
ATOM 1290 C C . LEU A 1 93 ? -22.860 16.839 -21.101 1.00 4.28 93 LEU A C 1
ATOM 1291 O O . LEU A 1 93 ? -21.866 16.502 -20.455 1.00 4.80 93 LEU A O 1
ATOM 1307 N N . ASN A 1 94 ? -22.799 17.213 -22.374 1.00 4.80 94 ASN A N 1
ATOM 1308 C CA . ASN A 1 94 ? -21.516 17.327 -23.071 1.00 4.57 94 ASN A CA 1
ATOM 1309 C C . ASN A 1 94 ? -20.875 18.679 -22.784 1.00 4.28 94 ASN A C 1
ATOM 1310 O O . ASN A 1 94 ? -21.557 19.658 -22.483 1.00 5.17 94 ASN A O 1
ATOM 1321 N N . PHE A 1 95 ? -19.557 18.735 -22.915 1.00 5.11 95 PHE A N 1
ATOM 1322 C CA . PHE A 1 95 ? -18.804 19.944 -22.608 1.00 4.79 95 PHE A CA 1
ATOM 1323 C C . PHE A 1 95 ? -18.895 20.965 -23.753 1.00 4.69 95 PHE A C 1
ATOM 1324 O O . PHE A 1 95 ? -19.693 21.877 -23.678 1.00 6.24 95 PHE A O 1
ATOM 1341 N N . VAL A 1 96 ? -18.142 20.807 -24.833 1.00 4.91 96 VAL A N 1
ATOM 1342 C CA . VAL A 1 96 ? -18.181 21.779 -25.913 1.00 5.53 96 VAL A CA 1
ATOM 1343 C C . VAL A 1 96 ? -19.071 21.303 -27.057 1.00 5.29 96 VAL A C 1
ATOM 1344 O O . VAL A 1 96 ? -18.875 20.212 -27.580 1.00 6.78 96 VAL A O 1
ATOM 1357 N N . THR A 1 97 ? -20.032 22.129 -27.441 1.00 5.43 97 THR A N 1
ATOM 1358 C CA . THR A 1 97 ? -20.850 21.881 -28.622 1.00 6.20 97 THR A CA 1
ATOM 1359 C C . THR A 1 97 ? -20.819 23.172 -29.417 1.00 6.70 97 THR A C 1
ATOM 1360 O O . THR A 1 97 ? -21.407 24.163 -29.000 1.00 6.63 97 THR A O 1
ATOM 1371 N N . GLY A 1 98 ? -20.125 23.186 -30.547 1.00 9.40 98 GLY A N 1
ATOM 1372 C CA . GLY A 1 98 ? -19.939 24.438 -31.254 1.00 11.99 98 GLY A CA 1
ATOM 1373 C C . GLY A 1 98 ? -19.262 25.456 -30.351 1.00 11.68 98 GLY A C 1
ATOM 1374 O O . GLY A 1 98 ? -18.244 25.156 -29.745 1.00 12.15 98 GLY A O 1
ATOM 1378 N N . SER A 1 99 ? -19.852 26.637 -30.210 1.00 13.17 99 SER A N 1
ATOM 1379 C CA . SER A 1 99 ? -19.307 27.656 -29.308 1.00 14.76 99 SER A CA 1
ATOM 1380 C C . SER A 1 99 ? -19.857 27.553 -27.873 1.00 11.43 99 SER A C 1
ATOM 1381 O O . SER A 1 99 ? -19.450 28.331 -26.987 1.00 12.97 99 SER A O 1
ATOM 1389 N N . ASN A 1 100 ? -20.777 26.624 -27.648 1.00 7.60 100 ASN A N 1
ATOM 1390 C CA . ASN A 1 100 ? -21.394 26.493 -26.342 1.00 6.43 100 ASN A CA 1
ATOM 1391 C C . ASN A 1 100 ? -20.523 25.676 -25.399 1.00 5.58 100 ASN A C 1
ATOM 1392 O O . ASN A 1 100 ? -19.969 24.662 -25.807 1.00 6.15 100 ASN A O 1
ATOM 1403 N N . VAL A 1 101 ? -20.430 26.104 -24.133 1.00 5.91 101 VAL A N 1
ATOM 1404 C CA . VAL A 1 101 ? -19.681 25.375 -23.112 1.00 6.19 101 VAL A CA 1
ATOM 1405 C C . VAL A 1 101 ? -20.604 24.933 -21.960 1.00 6.11 101 VAL A C 1
ATOM 1406 O O . VAL A 1 101 ? -21.118 25.747 -21.188 1.00 7.67 101 VAL A O 1
ATOM 1419 N N . GLY A 1 102 ? -20.799 23.632 -21.860 1.00 5.96 102 GLY A N 1
ATOM 1420 C CA . GLY A 1 102 ? -21.591 23.057 -20.793 1.00 6.17 102 GLY A CA 1
ATOM 1421 C C . GLY A 1 102 ? -23.024 23.567 -20.746 1.00 4.77 102 GLY A C 1
ATOM 1422 O O . GLY A 1 102 ? -23.612 23.983 -21.742 1.00 5.28 102 GLY A O 1
ATOM 1426 N N . SER A 1 103 ? -23.606 23.466 -19.560 1.00 4.36 103 SER A N 1
ATOM 1427 C CA . SER A 1 103 ? -25.029 23.677 -19.371 1.00 4.19 103 SER A CA 1
ATOM 1428 C C . SER A 1 103 ? -25.324 23.683 -17.877 1.00 3.56 103 SER A C 1
ATOM 1429 O O . SER A 1 103 ? -24.505 23.261 -17.050 1.00 4.19 103 SER A O 1
ATOM 1437 N N . ARG A 1 104 ? -26.507 24.185 -17.540 1.00 3.72 104 ARG A N 1
ATOM 1438 C CA . ARG A 1 104 ? -27.066 24.128 -16.187 1.00 3.60 104 ARG A CA 1
ATOM 1439 C C . ARG A 1 104 ? -28.548 23.844 -16.367 1.00 3.48 104 ARG A C 1
ATOM 1440 O O . ARG A 1 104 ? -29.216 24.557 -17.100 1.00 4.13 104 ARG A O 1
ATOM 1461 N N . LEU A 1 105 ? -29.032 22.782 -15.723 1.00 3.87 105 LEU A N 1
ATOM 1462 C CA . LEU A 1 105 ? -30.386 22.270 -15.880 1.00 4.57 105 LEU A CA 1
ATOM 1463 C C . LEU A 1 105 ? -31.067 22.119 -14.537 1.00 3.89 105 LEU A C 1
ATOM 1464 O O . LEU A 1 105 ? -30.420 21.802 -13.540 1.00 4.01 105 LEU A O 1
ATOM 1480 N N . TYR A 1 106 ? -32.393 22.303 -14.540 1.00 3.71 106 TYR A N 1
ATOM 1481 C CA . TYR A 1 106 ? -33.218 22.123 -13.353 1.00 3.70 106 TYR A CA 1
ATOM 1482 C C . TYR A 1 106 ? -34.230 21.021 -13.565 1.00 3.34 106 TYR A C 1
ATOM 1483 O O . TYR A 1 106 ? -34.813 20.909 -14.648 1.00 4.30 106 TYR A O 1
ATOM 1501 N N . LEU A 1 107 ? -34.504 20.244 -12.522 1.00 3.62 107 LEU A N 1
ATOM 1502 C CA . LEU A 1 107 ? -35.537 19.215 -12.585 1.00 4.10 107 LEU A CA 1
ATOM 1503 C C . LEU A 1 107 ? -36.916 19.843 -12.367 1.00 3.80 107 LEU A C 1
ATOM 1504 O O . LEU A 1 107 ? -37.133 20.595 -11.419 1.00 4.25 107 LEU A O 1
ATOM 1520 N N . LEU A 1 108 ? -37.853 19.494 -13.243 1.00 4.01 108 LEU A N 1
ATOM 1521 C CA . LEU A 1 108 ? -39.218 19.992 -13.246 1.00 4.13 108 LEU A CA 1
ATOM 1522 C C . LEU A 1 108 ? -40.208 18.974 -12.696 1.00 4.32 108 LEU A C 1
ATOM 1523 O O . LEU A 1 108 ? -40.179 17.784 -13.055 1.00 5.14 108 LEU A O 1
ATOM 1539 N N . GLN A 1 109 ? -41.139 19.483 -11.889 1.00 4.41 109 GLN A N 1
ATOM 1540 C CA . GLN A 1 109 ? -42.370 18.796 -11.540 1.00 4.81 109 GLN A CA 1
ATOM 1541 C C . GLN A 1 109 ? -43.367 18.830 -12.701 1.00 4.63 109 GLN A C 1
ATOM 1542 O O . GLN A 1 109 ? -44.027 17.840 -12.992 1.00 5.56 109 GLN A O 1
ATOM 1556 N N . ASP A 1 110 ? -43.496 19.987 -13.339 1.00 4.52 110 ASP A N 1
ATOM 1557 C CA . ASP A 1 110 ? -44.341 20.132 -14.505 1.00 4.62 110 ASP A CA 1
ATOM 1558 C C . ASP A 1 110 ? -43.744 21.246 -15.363 1.00 4.12 110 ASP A C 1
ATOM 1559 O O . ASP A 1 110 ? -42.733 21.835 -14.997 1.00 4.68 110 ASP A O 1
ATOM 1568 N N . ASP A 1 111 ? -44.357 21.514 -16.512 1.00 4.51 111 ASP A N 1
ATOM 1569 C CA . ASP A 1 111 ? -43.756 22.369 -17.519 1.00 4.53 111 ASP A CA 1
ATOM 1570 C C . ASP A 1 111 ? -43.552 23.813 -17.081 1.00 4.70 111 ASP A C 1
ATOM 1571 O O . ASP A 1 111 ? -42.864 24.549 -17.777 1.00 5.20 111 ASP A O 1
ATOM 1580 N N . SER A 1 112 ? -44.112 24.197 -15.935 1.00 4.82 112 SER A N 1
ATOM 1581 C CA . SER A 1 112 ? -44.001 25.548 -15.401 1.00 5.04 112 SER A CA 1
ATOM 1582 C C . SER A 1 112 ? -43.544 25.584 -13.946 1.00 4.55 112 SER A C 1
ATOM 1583 O O . SER A 1 112 ? -43.609 26.640 -13.306 1.00 5.18 112 SER A O 1
ATOM 1591 N N . THR A 1 113 ? -43.045 24.466 -13.420 1.00 4.42 113 THR A N 1
ATOM 1592 C CA . THR A 1 113 ? -42.800 24.375 -11.981 1.00 4.55 113 THR A CA 1
ATOM 1593 C C . THR A 1 113 ? -41.633 23.454 -11.691 1.00 4.12 113 THR A C 1
ATOM 1594 O O . THR A 1 113 ? -41.665 22.266 -12.041 1.00 4.42 113 THR A O 1
ATOM 1605 N N . TYR A 1 114 ? -40.598 23.986 -11.056 1.00 4.08 114 TYR A N 1
ATOM 1606 C CA . TYR A 1 114 ? -39.490 23.156 -10.614 1.00 3.99 114 TYR A CA 1
ATOM 1607 C C . TYR A 1 114 ? -39.958 22.156 -9.555 1.00 4.47 114 TYR A C 1
ATOM 1608 O O . TYR A 1 114 ? -40.832 22.470 -8.733 1.00 4.96 114 TYR A O 1
ATOM 1626 N N . GLN A 1 115 ? -39.337 20.979 -9.547 1.00 4.38 115 GLN A N 1
ATOM 1627 C CA . GLN A 1 115 ? -39.568 20.004 -8.489 1.00 4.72 115 GLN A CA 1
ATOM 1628 C C . GLN A 1 115 ? -38.939 20.484 -7.188 1.00 4.85 115 GLN A C 1
ATOM 1629 O O . GLN A 1 115 ? -37.766 20.788 -7.133 1.00 8.43 115 GLN A O 1
ATOM 1643 N N . ILE A 1 116 ? -39.725 20.569 -6.140 1.00 5.23 116 ILE A N 1
ATOM 1644 C CA . ILE A 1 116 ? -39.221 20.961 -4.844 1.00 5.24 116 ILE A CA 1
ATOM 1645 C C . ILE A 1 116 ? -38.928 19.708 -4.025 1.00 5.71 116 ILE A C 1
ATOM 1646 O O . ILE A 1 116 ? -39.740 18.791 -3.928 1.00 8.51 116 ILE A O 1
ATOM 1662 N N . PHE A 1 117 ? -37.744 19.671 -3.447 1.00 5.17 117 PHE A N 1
ATOM 1663 C CA . PHE A 1 117 ? -37.319 18.638 -2.513 1.00 5.45 117 PHE A CA 1
ATOM 1664 C C . PHE A 1 117 ? -37.241 19.226 -1.125 1.00 5.31 117 PHE A C 1
ATOM 1665 O O . PHE A 1 117 ? -36.713 20.324 -0.938 1.00 5.78 117 PHE A O 1
ATOM 1682 N N . LYS A 1 118 ? -37.752 18.478 -0.155 1.00 5.81 118 LYS A N 1
ATOM 1683 C CA . LYS A 1 118 ? -37.647 18.809 1.273 1.00 6.48 118 LYS A CA 1
ATOM 1684 C C . LYS A 1 118 ? -36.628 17.831 1.866 1.00 6.02 118 LYS A C 1
ATOM 1685 O O . LYS A 1 118 ? -36.960 16.686 2.146 1.00 6.58 118 LYS A O 1
ATOM 1704 N N . LEU A 1 119 ? -35.379 18.277 1.991 1.00 5.79 119 LEU A N 1
ATOM 1705 C CA . LEU A 1 119 ? -34.266 17.387 2.288 1.00 5.77 119 LEU A CA 1
ATOM 1706 C C . LEU A 1 119 ? -34.143 16.989 3.757 1.00 5.20 119 LEU A C 1
ATOM 1707 O O . LEU A 1 119 ? -33.426 16.036 4.041 1.00 5.86 119 LEU A O 1
ATOM 1723 N N . LEU A 1 120 ? -34.772 17.699 4.692 1.00 5.87 120 LEU A N 1
ATOM 1724 C CA . LEU A 1 120 ? -34.534 17.388 6.112 1.00 6.16 120 LEU A CA 1
ATOM 1725 C C . LEU A 1 120 ? -34.969 15.971 6.438 1.00 5.99 120 LEU A C 1
ATOM 1726 O O . LEU A 1 120 ? -36.086 15.567 6.147 1.00 6.30 120 LEU A O 1
ATOM 1742 N N . ASN A 1 121 ? -34.095 15.222 7.097 1.00 5.96 121 ASN A N 1
ATOM 1743 C CA . ASN A 1 121 ? -34.396 13.849 7.492 1.00 6.44 121 ASN A CA 1
ATOM 1744 C C . ASN A 1 121 ? -34.686 12.971 6.274 1.00 5.69 121 ASN A C 1
ATOM 1745 O O . ASN A 1 121 ? -35.528 12.073 6.322 1.00 6.82 121 ASN A O 1
ATOM 1756 N N . ARG A 1 122 ? -33.976 13.243 5.180 1.00 6.04 122 ARG A N 1
ATOM 1757 C CA . ARG A 1 122 ? -34.102 12.486 3.938 1.00 5.63 122 ARG A CA 1
ATOM 1758 C C . ARG A 1 122 ? -32.720 12.146 3.381 1.00 5.29 122 ARG A C 1
ATOM 1759 O O . ARG A 1 122 ? -31.693 12.647 3.821 1.00 6.08 122 ARG A O 1
ATOM 1780 N N . GLU A 1 123 ? -32.764 11.293 2.368 1.00 5.83 123 GLU A N 1
ATOM 1781 C CA . GLU A 1 123 ? -31.615 10.762 1.684 1.00 7.00 123 GLU A CA 1
ATOM 1782 C C . GLU A 1 123 ? -31.806 10.933 0.177 1.00 5.43 123 GLU A C 1
ATOM 1783 O O . GLU A 1 123 ? -32.887 10.677 -0.344 1.00 6.22 123 GLU A O 1
ATOM 1795 N N . PHE A 1 124 ? -30.733 11.315 -0.515 1.00 5.54 124 PHE A N 1
ATOM 1796 C CA . PHE A 1 124 ? -30.737 11.494 -1.971 1.00 5.21 124 PHE A CA 1
ATOM 1797 C C . PHE A 1 124 ? -29.582 10.692 -2.540 1.00 4.98 124 PHE A C 1
ATOM 1798 O O . PHE A 1 124 ? -28.455 10.809 -2.043 1.00 5.90 124 PHE A O 1
ATOM 1815 N N . SER A 1 125 ? -29.865 9.876 -3.551 1.00 5.21 125 SER A N 1
ATOM 1816 C CA . SER A 1 125 ? -28.873 9.038 -4.211 1.00 5.30 125 SER A CA 1
ATOM 1817 C C . SER A 1 125 ? -28.903 9.290 -5.702 1.00 4.73 125 SER A C 1
ATOM 1818 O O . SER A 1 125 ? -29.964 9.538 -6.279 1.00 5.53 125 SER A O 1
ATOM 1826 N N . PHE A 1 126 ? -27.744 9.202 -6.334 1.00 4.76 126 PHE A N 1
ATOM 1827 C CA . PHE A 1 126 ? -27.667 9.229 -7.782 1.00 4.61 126 PHE A CA 1
ATOM 1828 C C . PHE A 1 126 ? -26.439 8.459 -8.214 1.00 4.84 126 PHE A C 1
ATOM 1829 O O . PHE A 1 126 ? -25.500 8.276 -7.437 1.00 5.27 126 PHE A O 1
ATOM 1846 N N . ASP A 1 127 ? -26.450 8.029 -9.471 1.00 5.08 127 ASP A N 1
ATOM 1847 C CA . ASP A 1 127 ? -25.288 7.437 -10.110 1.00 5.52 127 ASP A CA 1
ATOM 1848 C C . ASP A 1 127 ? -24.627 8.495 -10.987 1.00 4.82 127 ASP A C 1
ATOM 1849 O O . ASP A 1 127 ? -25.305 9.356 -11.558 1.00 5.12 127 ASP A O 1
ATOM 1858 N N . VAL A 1 128 ? -23.307 8.413 -11.120 1.00 5.28 128 VAL A N 1
ATOM 1859 C CA . VAL A 1 128 ? -22.589 9.354 -11.941 1.00 4.72 128 VAL A CA 1
ATOM 1860 C C . VAL A 1 128 ? -21.427 8.677 -12.639 1.00 4.58 128 VAL A C 1
ATOM 1861 O O . VAL A 1 128 ? -20.792 7.753 -12.123 1.00 5.40 128 VAL A O 1
ATOM 1874 N N . ASP A 1 129 ? -21.163 9.165 -13.848 1.00 4.89 129 ASP A N 1
ATOM 1875 C CA . ASP A 1 129 ? -19.973 8.830 -14.628 1.00 4.73 129 ASP A CA 1
ATOM 1876 C C . ASP A 1 129 ? -19.151 10.107 -14.763 1.00 4.38 129 ASP A C 1
ATOM 1877 O O . ASP A 1 129 ? -19.545 11.021 -15.497 1.00 4.90 129 ASP A O 1
ATOM 1886 N N . VAL A 1 130 ? -18.040 10.165 -14.024 1.00 4.20 130 VAL A N 1
ATOM 1887 C CA . VAL A 1 130 ? -17.100 11.279 -14.084 1.00 4.27 130 VAL A CA 1
ATOM 1888 C C . VAL A 1 130 ? -15.817 10.903 -14.825 1.00 4.39 130 VAL A C 1
ATOM 1889 O O . VAL A 1 130 ? -14.859 11.678 -14.830 1.00 4.62 130 VAL A O 1
ATOM 1902 N N . SER A 1 131 ? -15.802 9.740 -15.477 1.00 4.79 131 SER A N 1
ATOM 1903 C CA . SER A 1 131 ? -14.581 9.210 -16.085 1.00 5.26 131 SER A CA 1
ATOM 1904 C C . SER A 1 131 ? -13.992 10.109 -17.165 1.00 5.13 131 SER A C 1
ATOM 1905 O O . SER A 1 131 ? -12.806 10.030 -17.434 1.00 7.33 131 SER A O 1
ATOM 1913 N N . ASN A 1 132 ? -14.826 10.928 -17.786 1.00 4.91 132 ASN A N 1
ATOM 1914 C CA . ASN A 1 132 ? -14.403 11.853 -18.830 1.00 6.26 132 ASN A CA 1
ATOM 1915 C C . ASN A 1 132 ? -14.443 13.304 -18.370 1.00 5.16 132 ASN A C 1
ATOM 1916 O O . ASN A 1 132 ? -14.687 14.202 -19.179 1.00 6.00 132 ASN A O 1
ATOM 1927 N N . LEU A 1 133 ? -14.164 13.524 -17.087 1.00 4.57 133 LEU A N 1
ATOM 1928 C CA . LEU A 1 133 ? -14.010 14.867 -16.527 1.00 4.64 133 LEU A CA 1
ATOM 1929 C C . LEU A 1 133 ? -12.579 15.061 -16.023 1.00 4.18 133 LEU A C 1
ATOM 1930 O O . LEU A 1 133 ? -12.227 14.584 -14.949 1.00 4.61 133 LEU A O 1
ATOM 1946 N N . PRO A 1 134 ? -11.746 15.763 -16.799 1.00 4.43 134 PRO A N 1
ATOM 1947 C CA . PRO A 1 134 ? -10.360 16.008 -16.408 1.00 4.43 134 PRO A CA 1
ATOM 1948 C C . PRO A 1 134 ? -10.223 17.253 -15.542 1.00 4.48 134 PRO A C 1
ATOM 1949 O O . PRO A 1 134 ? -11.213 17.915 -15.206 1.00 4.70 134 PRO A O 1
ATOM 1960 N N . CYS A 1 135 ? -8.979 17.583 -15.210 1.00 4.54 135 CYS A N 1
ATOM 1961 C CA . CYS A 1 135 ? -8.675 18.786 -14.455 1.00 4.78 135 CYS A CA 1
ATOM 1962 C C . CYS A 1 135 ? -9.398 19.986 -15.026 1.00 4.31 135 CYS A C 1
ATOM 1963 O O . CYS A 1 135 ? -9.435 20.189 -16.244 1.00 4.83 135 CYS A O 1
ATOM 1970 N N . GLY A 1 136 ? -9.972 20.798 -14.155 1.00 4.43 136 GLY A N 1
ATOM 1971 C CA . GLY A 1 136 ? -10.575 22.035 -14.580 1.00 4.93 136 GLY A CA 1
ATOM 1972 C C . GLY A 1 136 ? -12.054 21.982 -14.891 1.00 4.53 136 GLY A C 1
ATOM 1973 O O . GLY A 1 136 ? -12.667 23.029 -15.090 1.00 5.48 136 GLY A O 1
ATOM 1977 N N . LEU A 1 137 ? -12.637 20.793 -14.961 1.00 4.26 137 LEU A N 1
ATOM 1978 C CA . LEU A 1 137 ? -14.076 20.660 -15.197 1.00 4.57 137 LEU A CA 1
ATOM 1979 C C . LEU A 1 137 ? -14.778 20.284 -13.905 1.00 4.15 137 LEU A C 1
ATOM 1980 O O . LEU A 1 137 ? -14.203 19.659 -13.018 1.00 4.74 137 LEU A O 1
ATOM 1996 N N . ASN A 1 138 ? -16.046 20.664 -13.808 1.00 4.30 138 ASN A N 1
ATOM 1997 C CA . ASN A 1 138 ? -16.871 20.360 -12.641 1.00 4.23 138 ASN A CA 1
ATOM 1998 C C . ASN A 1 138 ? -18.235 19.930 -13.130 1.00 3.93 138 ASN A C 1
ATOM 1999 O O . ASN A 1 138 ? -18.967 20.727 -13.729 1.00 4.31 138 ASN A O 1
ATOM 2010 N N . GLY A 1 139 ? -18.566 18.667 -12.895 1.00 3.89 139 GLY A N 1
ATOM 2011 C CA . GLY A 1 139 ? -19.932 18.197 -13.022 1.00 4.23 139 GLY A CA 1
ATOM 2012 C C . GLY A 1 139 ? -20.572 18.346 -11.660 1.00 4.14 139 GLY A C 1
ATOM 2013 O O . GLY A 1 139 ? -20.167 17.675 -10.708 1.00 5.02 139 GLY A O 1
ATOM 2017 N N . ALA A 1 140 ? -21.507 19.270 -11.541 1.00 3.92 140 ALA A N 1
ATOM 2018 C CA . ALA A 1 140 ? -22.129 19.544 -10.261 1.00 4.19 140 ALA A CA 1
ATOM 2019 C C . ALA A 1 140 ? -23.581 19.063 -10.232 1.00 4.21 140 ALA A C 1
ATOM 2020 O O . ALA A 1 140 ? -24.324 19.187 -11.202 1.00 5.68 140 ALA A O 1
ATOM 2027 N N . LEU A 1 141 ? -23.972 18.514 -9.092 1.00 3.73 141 LEU A N 1
ATOM 2028 C CA . LEU A 1 141 ? -25.358 18.160 -8.801 1.00 4.21 141 LEU A CA 1
ATOM 2029 C C . LEU A 1 141 ? -25.618 18.727 -7.417 1.00 3.69 141 LEU A C 1
ATOM 2030 O O . LEU A 1 141 ? -24.886 18.425 -6.466 1.00 4.29 141 LEU A O 1
ATOM 2046 N N . TYR A 1 142 ? -26.617 19.592 -7.304 1.00 3.56 142 TYR A N 1
ATOM 2047 C CA . TYR A 1 142 ? -26.770 20.350 -6.081 1.00 3.65 142 TYR A CA 1
ATOM 2048 C C . TYR A 1 142 ? -28.175 20.901 -5.965 1.00 3.88 142 TYR A C 1
ATOM 2049 O O . TYR A 1 142 ? -28.982 20.784 -6.881 1.00 4.32 142 TYR A O 1
ATOM 2067 N N . PHE A 1 143 ? -28.458 21.503 -4.810 1.00 3.63 143 PHE A N 1
ATOM 2068 C CA . PHE A 1 143 ? -29.757 22.078 -4.525 1.00 4.23 143 PHE A CA 1
ATOM 2069 C C . PHE A 1 143 ? -29.600 23.547 -4.190 1.00 4.03 143 PHE A C 1
ATOM 2070 O O . PHE A 1 143 ? -28.660 23.943 -3.499 1.00 4.33 143 PHE A O 1
ATOM 2087 N N . VAL A 1 144 ? -30.553 24.351 -4.654 1.00 3.82 144 VAL A N 1
ATOM 2088 C CA . VAL A 1 144 ? -30.627 25.767 -4.313 1.00 4.50 144 VAL A CA 1
ATOM 2089 C C . VAL A 1 144 ? -32.061 26.138 -3.952 1.00 3.87 144 VAL A C 1
ATOM 2090 O O . VAL A 1 144 ? -33.021 25.546 -4.455 1.00 4.20 144 VAL A O 1
ATOM 2103 N N . ALA A 1 145 ? -32.212 27.126 -3.081 1.00 4.11 145 ALA A N 1
ATOM 2104 C CA . ALA A 1 145 ? -33.538 27.573 -2.649 1.00 4.44 145 ALA A CA 1
ATOM 2105 C C . ALA A 1 145 ? -34.166 28.582 -3.622 1.00 4.06 145 ALA A C 1
ATOM 2106 O O . ALA A 1 145 ? -34.503 29.701 -3.246 1.00 5.17 145 ALA A O 1
ATOM 2113 N N . MET A 1 146 ? -34.350 28.137 -4.864 1.00 4.52 146 MET A N 1
ATOM 2114 C CA . MET A 1 146 ? -35.107 28.855 -5.868 1.00 4.64 146 MET A CA 1
ATOM 2115 C C . MET A 1 146 ? -36.603 28.789 -5.579 1.00 4.33 146 MET A C 1
ATOM 2116 O O . MET A 1 146 ? -37.084 27.860 -4.944 1.00 5.00 146 MET A O 1
ATOM 2130 N N . ASP A 1 147 ? -37.340 29.750 -6.115 1.00 4.65 147 ASP A N 1
ATOM 2131 C CA . ASP A 1 147 ? -38.798 29.662 -6.135 1.00 4.97 147 ASP A CA 1
ATOM 2132 C C . ASP A 1 147 ? -39.219 28.594 -7.151 1.00 4.72 147 ASP A C 1
ATOM 2133 O O . ASP A 1 147 ? -38.688 28.537 -8.272 1.00 5.50 147 ASP A O 1
ATOM 2142 N N . ALA A 1 148 ? -40.204 27.782 -6.789 1.00 4.97 148 ALA A N 1
ATOM 2143 C CA . ALA A 1 148 ? -40.667 26.721 -7.667 1.00 5.51 148 ALA A CA 1
ATOM 2144 C C . ALA A 1 148 ? -41.153 27.247 -9.017 1.00 4.63 148 ALA A C 1
ATOM 2145 O O . ALA A 1 148 ? -41.023 26.564 -10.025 1.00 5.47 148 ALA A O 1
ATOM 2152 N N . ASP A 1 149 ? -41.766 28.425 -9.039 1.00 5.06 149 ASP A N 1
ATOM 2153 C CA . ASP A 1 149 ? -42.321 28.961 -10.275 1.00 5.34 149 ASP A CA 1
ATOM 2154 C C . ASP A 1 149 ? -41.328 29.827 -11.062 1.00 5.30 149 ASP A C 1
ATOM 2155 O O . ASP A 1 149 ? -41.704 30.443 -12.048 1.00 6.33 149 ASP A O 1
ATOM 2164 N N . GLY A 1 150 ? -40.070 29.885 -10.637 1.00 5.31 150 GLY A N 1
ATOM 2165 C CA . GLY A 1 150 ? -39.070 30.645 -11.359 1.00 5.65 150 GLY A CA 1
ATOM 2166 C C . GLY A 1 150 ? -39.208 32.146 -11.248 1.00 4.48 150 GLY A C 1
ATOM 2167 O O . GLY A 1 150 ? -38.499 32.864 -11.940 1.00 5.05 150 GLY A O 1
ATOM 2171 N N . GLY A 1 151 ? -40.082 32.608 -10.355 1.00 5.01 151 GLY A N 1
ATOM 2172 C CA . GLY A 1 151 ? -40.288 34.025 -10.107 1.00 5.45 151 GLY A CA 1
ATOM 2173 C C . GLY A 1 151 ? -41.566 34.628 -10.653 1.00 4.96 151 GLY A C 1
ATOM 2174 O O . GLY A 1 151 ? -41.855 35.792 -10.360 1.00 6.19 151 GLY A O 1
ATOM 2178 N N . VAL A 1 152 ? -42.345 33.881 -11.438 1.00 5.36 152 VAL A N 1
ATOM 2179 C CA . VAL A 1 152 ? -43.424 34.515 -12.188 1.00 6.08 152 VAL A CA 1
ATOM 2180 C C . VAL A 1 152 ? -44.498 35.156 -11.320 1.00 5.73 152 VAL A C 1
ATOM 2181 O O . VAL A 1 152 ? -45.034 36.192 -11.694 1.00 6.75 152 VAL A O 1
ATOM 2194 N N . SER A 1 153 ? -44.818 34.583 -10.164 1.00 5.60 153 SER A N 1
ATOM 2195 C CA . SER A 1 153 ? -45.908 35.134 -9.372 1.00 6.32 153 SER A CA 1
ATOM 2196 C C . SER A 1 153 ? -45.520 36.433 -8.677 1.00 6.29 153 SER A C 1
ATOM 2197 O O . SER A 1 153 ? -46.383 37.227 -8.328 1.00 8.26 153 SER A O 1
ATOM 2205 N N . LYS A 1 154 ? -44.231 36.655 -8.471 1.00 5.98 154 LYS A N 1
ATOM 2206 C CA . LYS A 1 154 ? -43.730 37.870 -7.826 1.00 6.03 154 LYS A CA 1
ATOM 2207 C C . LYS A 1 154 ? -43.393 38.981 -8.812 1.00 5.71 154 LYS A C 1
ATOM 2208 O O . LYS A 1 154 ? -43.449 40.154 -8.451 1.00 6.74 154 LYS A O 1
ATOM 2227 N N . TYR A 1 155 ? -43.000 38.601 -10.034 1.00 6.08 155 TYR A N 1
ATOM 2228 C CA . TYR A 1 155 ? -42.369 39.514 -10.984 1.00 6.39 155 TYR A CA 1
ATOM 2229 C C . TYR A 1 155 ? -43.105 39.466 -12.319 1.00 6.70 155 TYR A C 1
ATOM 2230 O O . TYR A 1 155 ? -42.789 38.652 -13.188 1.00 7.09 155 TYR A O 1
ATOM 2248 N N . PRO A 1 156 ? -44.107 40.337 -12.478 1.00 8.26 156 PRO A N 1
ATOM 2249 C CA . PRO A 1 156 ? -44.949 40.257 -13.684 1.00 9.84 156 PRO A CA 1
ATOM 2250 C C . PRO A 1 156 ? -44.212 40.363 -15.003 1.00 7.71 156 PRO A C 1
ATOM 2251 O O . PRO A 1 156 ? -44.702 39.807 -15.994 1.00 8.52 156 PRO A O 1
ATOM 2262 N N . ASN A 1 157 ? -43.084 41.060 -15.052 1.00 7.46 157 ASN A N 1
ATOM 2263 C CA . ASN A 1 157 ? -42.358 41.141 -16.307 1.00 7.19 157 ASN A CA 1
ATOM 2264 C C . ASN A 1 157 ? -41.519 39.925 -16.617 1.00 6.12 157 ASN A C 1
ATOM 2265 O O . ASN A 1 157 ? -40.923 39.863 -17.696 1.00 6.75 157 ASN A O 1
ATOM 2276 N N . ASN A 1 158 ? -41.499 38.947 -15.713 1.00 5.58 158 ASN A N 1
ATOM 2277 C CA . ASN A 1 158 ? -40.995 37.624 -16.053 1.00 5.07 158 ASN A CA 1
ATOM 2278 C C . ASN A 1 158 ? -42.166 36.778 -16.531 1.00 5.17 158 ASN A C 1
ATOM 2279 O O . ASN A 1 158 ? -42.915 36.217 -15.735 1.00 6.73 158 ASN A O 1
ATOM 2290 N N . LYS A 1 159 ? -42.340 36.729 -17.854 1.00 5.38 159 LYS A N 1
ATOM 2291 C CA . LYS A 1 159 ? -43.348 35.885 -18.480 1.00 6.98 159 LYS A CA 1
ATOM 2292 C C . LYS A 1 159 ? -42.784 34.528 -18.911 1.00 7.25 159 LYS A C 1
ATOM 2293 O O . LYS A 1 159 ? -43.532 33.600 -19.186 1.00 10.54 159 LYS A O 1
ATOM 2312 N N . ALA A 1 160 ? -41.480 34.372 -18.889 1.00 5.73 160 ALA A N 1
ATOM 2313 C CA . ALA A 1 160 ? -40.832 33.149 -19.335 1.00 5.62 160 ALA A CA 1
ATOM 2314 C C . ALA A 1 160 ? -40.917 32.040 -18.278 1.00 5.29 160 ALA A C 1
ATOM 2315 O O . ALA A 1 160 ? -41.345 30.915 -18.566 1.00 6.42 160 ALA A O 1
ATOM 2322 N N . GLY A 1 161 ? -40.509 32.353 -17.055 1.00 4.99 161 GLY A N 1
ATOM 2323 C CA . GLY A 1 161 ? -40.686 31.450 -15.948 1.00 5.19 161 GLY A CA 1
ATOM 2324 C C . GLY A 1 161 ? -39.805 30.214 -15.954 1.00 4.09 161 GLY A C 1
ATOM 2325 O O . GLY A 1 161 ? -38.822 30.090 -16.699 1.00 4.36 161 GLY A O 1
ATOM 2329 N N . ALA A 1 162 ? -40.210 29.254 -15.125 1.00 4.71 162 ALA A N 1
ATOM 2330 C CA . ALA A 1 162 ? -39.506 27.980 -15.028 1.00 4.39 162 ALA A CA 1
ATOM 2331 C C . ALA A 1 162 ? -39.488 27.253 -16.363 1.00 4.19 162 ALA A C 1
ATOM 2332 O O . ALA A 1 162 ? -38.554 26.489 -16.635 1.00 4.21 162 ALA A O 1
ATOM 2339 N N . LYS A 1 163 ? -40.492 27.476 -17.209 1.00 4.15 163 LYS A N 1
ATOM 2340 C CA . LYS A 1 163 ? -40.523 26.862 -18.533 1.00 4.13 163 LYS A CA 1
ATOM 2341 C C . LYS A 1 163 ? -39.281 27.196 -19.369 1.00 4.11 163 LYS A C 1
ATOM 2342 O O . LYS A 1 163 ? -38.902 26.431 -20.253 1.00 4.18 163 LYS A O 1
ATOM 2361 N N . TYR A 1 164 ? -38.652 28.336 -19.079 1.00 4.05 164 TYR A N 1
ATOM 2362 C CA . TYR A 1 164 ? -37.432 28.782 -19.737 1.00 4.27 164 TYR A CA 1
ATOM 2363 C C . TYR A 1 164 ? -36.274 28.933 -18.756 1.00 4.03 164 TYR A C 1
ATOM 2364 O O . TYR A 1 164 ? -35.283 29.612 -19.045 1.00 4.25 164 TYR A O 1
ATOM 2382 N N . GLY A 1 165 ? -36.352 28.283 -17.598 1.00 3.85 165 GLY A N 1
ATOM 2383 C CA . GLY A 1 165 ? -35.209 28.233 -16.713 1.00 4.13 165 GLY A CA 1
ATOM 2384 C C . GLY A 1 165 ? -34.873 29.532 -15.999 1.00 3.88 165 GLY A C 1
ATOM 2385 O O . GLY A 1 165 ? -33.703 29.780 -15.715 1.00 4.25 165 GLY A O 1
ATOM 2389 N N . THR A 1 166 ? -35.865 30.357 -15.684 1.00 3.80 166 THR A N 1
ATOM 2390 C CA . THR A 1 166 ? -35.608 31.575 -14.934 1.00 3.94 166 THR A CA 1
ATOM 2391 C C . THR A 1 166 ? -35.484 31.321 -13.434 1.00 3.78 166 THR A C 1
ATOM 2392 O O . THR A 1 166 ? -35.845 30.277 -12.906 1.00 4.61 166 THR A O 1
ATOM 2403 N N . GLY A 1 167 ? -34.971 32.329 -12.737 1.00 4.12 167 GLY A N 1
ATOM 2404 C CA . GLY A 1 167 ? -35.032 32.343 -11.286 1.00 4.54 167 GLY A CA 1
ATOM 2405 C C . GLY A 1 167 ? -33.831 31.798 -10.533 1.00 4.15 167 GLY A C 1
ATOM 2406 O O . GLY A 1 167 ? -33.898 31.681 -9.304 1.00 4.73 167 GLY A O 1
ATOM 2410 N N . TYR A 1 168 ? -32.742 31.457 -11.213 1.00 4.30 168 TYR A N 1
ATOM 2411 C CA . TYR A 1 168 ? -31.595 30.900 -10.520 1.00 4.08 168 TYR A CA 1
ATOM 2412 C C . TYR A 1 168 ? -31.092 31.832 -9.418 1.00 4.28 168 TYR A C 1
ATOM 2413 O O . TYR A 1 168 ? -31.117 33.064 -9.544 1.00 4.54 168 TYR A O 1
ATOM 2431 N N . CYS A 1 169 ? -30.585 31.205 -8.368 1.00 4.16 169 CYS A N 1
ATOM 2432 C CA . CYS A 1 169 ? -29.872 31.868 -7.293 1.00 4.22 169 CYS A CA 1
ATOM 2433 C C . CYS A 1 169 ? -28.909 30.853 -6.718 1.00 4.30 169 CYS A C 1
ATOM 2434 O O . CYS A 1 169 ? -29.136 29.649 -6.845 1.00 4.70 169 CYS A O 1
ATOM 2441 N N . ASP A 1 170 ? -27.851 31.329 -6.065 1.00 4.08 170 ASP A N 1
ATOM 2442 C CA . ASP A 1 170 ? -27.003 30.455 -5.285 1.00 4.28 170 ASP A CA 1
ATOM 2443 C C . ASP A 1 170 ? -26.210 31.282 -4.299 1.00 4.57 170 ASP A C 1
ATOM 2444 O O . ASP A 1 170 ? -26.462 32.483 -4.136 1.00 4.27 170 ASP A O 1
ATOM 2453 N N . SER A 1 171 ? -25.308 30.630 -3.566 1.00 4.37 171 SER A N 1
ATOM 2454 C CA . SER A 1 171 ? -24.638 31.278 -2.451 1.00 4.64 171 SER A CA 1
ATOM 2455 C C . SER A 1 171 ? -23.513 32.217 -2.869 1.00 4.94 171 SER A C 1
ATOM 2456 O O . SER A 1 171 ? -22.903 32.844 -2.030 1.00 6.26 171 SER A O 1
ATOM 2464 N N . GLN A 1 172 ? -23.251 32.301 -4.174 1.00 5.10 172 GLN A N 1
ATOM 2465 C CA . GLN A 1 172 ? -22.365 33.304 -4.738 1.00 5.50 172 GLN A CA 1
ATOM 2466 C C . GLN A 1 172 ? -23.095 34.585 -5.095 1.00 5.61 172 GLN A C 1
ATOM 2467 O O . GLN A 1 172 ? -22.459 35.516 -5.566 1.00 7.08 172 GLN A O 1
ATOM 2481 N N . CYS A 1 173 ? -24.410 34.638 -4.895 1.00 5.10 173 CYS A N 1
ATOM 2482 C CA . CYS A 1 173 ? -25.193 35.814 -5.269 1.00 5.07 173 CYS A CA 1
ATOM 2483 C C . CYS A 1 173 ? -24.852 36.243 -6.702 1.00 5.23 173 CYS A C 1
ATOM 2484 O O . CYS A 1 173 ? -24.511 37.388 -6.971 1.00 6.00 173 CYS A O 1
ATOM 2491 N N . PRO A 1 174 ? -24.989 35.320 -7.655 1.00 5.30 174 PRO A N 1
ATOM 2492 C CA . PRO A 1 174 ? -24.476 35.565 -9.007 1.00 5.97 174 PRO A CA 1
ATOM 2493 C C . PRO A 1 174 ? -25.022 36.822 -9.663 1.00 5.27 174 PRO A C 1
ATOM 2494 O O . PRO A 1 174 ? -26.238 37.039 -9.729 1.00 5.53 174 PRO A O 1
ATOM 2505 N N . ARG A 1 175 ? -24.090 37.615 -10.189 1.00 5.34 175 ARG A N 1
ATOM 2506 C CA . ARG A 1 175 ? -24.365 38.874 -10.891 1.00 5.39 175 ARG A CA 1
ATOM 2507 C C . ARG A 1 175 ? -24.202 38.736 -12.399 1.00 5.02 175 ARG A C 1
ATOM 2508 O O . ARG A 1 175 ? -24.372 39.706 -13.139 1.00 5.65 175 ARG A O 1
ATOM 2529 N N . ASP A 1 176 ? -23.890 37.526 -12.860 1.00 5.10 176 ASP A N 1
ATOM 2530 C CA . ASP A 1 176 ? -23.739 37.258 -14.299 1.00 5.21 176 ASP A CA 1
ATOM 2531 C C . ASP A 1 176 ? -25.064 36.968 -14.999 1.00 4.63 176 ASP A C 1
ATOM 2532 O O . ASP A 1 176 ? -25.105 36.824 -16.224 1.00 5.02 176 ASP A O 1
ATOM 2541 N N . LEU A 1 177 ? -26.142 36.858 -14.228 1.00 4.74 177 LEU A N 1
ATOM 2542 C CA . LEU A 1 177 ? -27.454 36.529 -14.770 1.00 4.80 177 LEU A CA 1
ATOM 2543 C C . LEU A 1 177 ? -28.015 37.707 -15.544 1.00 4.80 177 LEU A C 1
ATOM 2544 O O . LEU A 1 177 ? -28.028 38.834 -15.054 1.00 5.85 177 LEU A O 1
ATOM 2560 N N . LYS A 1 178 ? -28.515 37.428 -16.741 1.00 4.69 178 LYS A N 1
ATOM 2561 C CA . LYS A 1 178 ? -29.048 38.471 -17.598 1.00 4.85 178 LYS A CA 1
ATOM 2562 C C . LYS A 1 178 ? -30.396 39.015 -17.133 1.00 4.75 178 LYS A C 1
ATOM 2563 O O . LYS A 1 178 ? -30.696 40.175 -17.384 1.00 5.80 178 LYS A O 1
ATOM 2582 N N . PHE A 1 179 ? -31.202 38.172 -16.495 1.00 4.82 179 PHE A N 1
ATOM 2583 C CA . PHE A 1 179 ? -32.495 38.590 -15.951 1.00 5.52 179 PHE A CA 1
ATOM 2584 C C . PHE A 1 179 ? -32.607 38.112 -14.518 1.00 5.26 179 PHE A C 1
ATOM 2585 O O . PHE A 1 179 ? -32.408 36.929 -14.243 1.00 6.20 179 PHE A O 1
ATOM 2602 N N . ILE A 1 180 ? -32.924 39.035 -13.626 1.00 4.90 180 ILE A N 1
ATOM 2603 C CA . ILE A 1 180 ? -33.173 38.732 -12.216 1.00 4.75 180 ILE A CA 1
ATOM 2604 C C . ILE A 1 180 ? -34.424 39.496 -11.802 1.00 4.78 180 ILE A C 1
ATOM 2605 O O . ILE A 1 180 ? -34.542 40.697 -12.034 1.00 5.33 180 ILE A O 1
ATOM 2621 N N . ASP A 1 181 ? -35.386 38.773 -11.241 1.00 4.61 181 ASP A N 1
ATOM 2622 C CA . ASP A 1 181 ? -36.583 39.369 -10.645 1.00 5.25 181 ASP A CA 1
ATOM 2623 C C . ASP A 1 181 ? -37.336 40.239 -11.660 1.00 5.24 181 ASP A C 1
ATOM 2624 O O . ASP A 1 181 ? -37.827 41.317 -11.338 1.00 5.91 181 ASP A O 1
ATOM 2633 N N . GLY A 1 182 ? -37.444 39.737 -12.889 1.00 5.47 182 GLY A N 1
ATOM 2634 C CA . GLY A 1 182 ? -38.247 40.383 -13.909 1.00 6.60 182 GLY A CA 1
ATOM 2635 C C . GLY A 1 182 ? -37.620 41.599 -14.555 1.00 7.37 182 GLY A C 1
ATOM 2636 O O . GLY A 1 182 ? -38.287 42.292 -15.302 1.00 9.23 182 GLY A O 1
ATOM 2640 N N . GLU A 1 183 ? -36.352 41.835 -14.250 1.00 8.03 183 GLU A N 1
ATOM 2641 C CA . GLU A 1 183 ? -35.587 42.928 -14.810 1.00 10.05 183 GLU A CA 1
ATOM 2642 C C . GLU A 1 183 ? -34.359 42.407 -15.504 1.00 7.82 183 GLU A C 1
ATOM 2643 O O . GLU A 1 183 ? -33.730 41.470 -15.037 1.00 8.78 183 GLU A O 1
ATOM 2655 N N . ALA A 1 184 ? -33.986 43.024 -16.614 1.00 6.57 184 ALA A N 1
ATOM 2656 C CA . ALA A 1 184 ? -32.699 42.714 -17.202 1.00 6.08 184 ALA A CA 1
ATOM 2657 C C . ALA A 1 184 ? -31.586 43.303 -16.342 1.00 6.70 184 ALA A C 1
ATOM 2658 O O . ALA A 1 184 ? -31.831 44.123 -15.483 1.00 11.72 184 ALA A O 1
ATOM 2665 N N . ASN A 1 185 ? -30.365 42.875 -16.596 1.00 6.16 185 ASN A N 1
ATOM 2666 C CA . ASN A 1 185 ? -29.200 43.352 -15.865 1.00 5.96 185 ASN A CA 1
ATOM 2667 C C . ASN A 1 185 ? -28.372 44.274 -16.750 1.00 7.79 185 ASN A C 1
ATOM 2668 O O . ASN A 1 185 ? -27.180 44.174 -16.823 1.00 12.72 185 ASN A O 1
ATOM 2679 N N . VAL A 1 186 ? -28.994 45.233 -17.387 1.00 10.54 186 VAL A N 1
ATOM 2680 C CA . VAL A 1 186 ? -28.253 46.058 -18.356 1.00 12.35 186 VAL A CA 1
ATOM 2681 C C . VAL A 1 186 ? -27.674 47.306 -17.703 1.00 11.62 186 VAL A C 1
ATOM 2682 O O . VAL A 1 186 ? -26.599 47.737 -18.077 1.00 10.37 186 VAL A O 1
ATOM 2695 N N . GLU A 1 187 ? -28.382 47.885 -16.739 1.00 14.60 187 GLU A N 1
ATOM 2696 C CA . GLU A 1 187 ? -27.850 49.012 -16.016 1.00 20.28 187 GLU A CA 1
ATOM 2697 C C . GLU A 1 187 ? -26.712 48.458 -15.145 1.00 20.95 187 GLU A C 1
ATOM 2698 O O . GLU A 1 187 ? -26.884 47.545 -14.335 1.00 23.51 187 GLU A O 1
ATOM 2710 N N . GLY A 1 188 ? -25.528 48.956 -15.398 1.00 20.82 188 GLY A N 1
ATOM 2711 C CA . GLY A 1 188 ? -24.381 48.541 -14.641 1.00 18.51 188 GLY A CA 1
ATOM 2712 C C . GLY A 1 188 ? -23.692 47.349 -15.255 1.00 13.37 188 GLY A C 1
ATOM 2713 O O . GLY A 1 188 ? -22.760 46.852 -14.656 1.00 13.52 188 GLY A O 1
ATOM 2717 N N . TRP A 1 189 ? -24.110 46.906 -16.438 1.00 10.29 189 TRP A N 1
ATOM 2718 C CA . TRP A 1 189 ? -23.484 45.732 -17.045 1.00 9.24 189 TRP A CA 1
A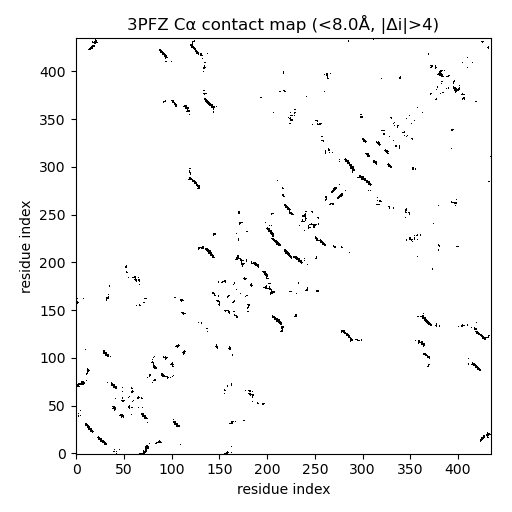TOM 2719 C C . TRP A 1 189 ? -22.036 46.013 -17.428 1.00 10.01 189 TRP A C 1
ATOM 2720 O O . TRP A 1 189 ? -21.728 47.014 -18.073 1.00 11.81 189 TRP A O 1
ATOM 2741 N N . GLN A 1 190 ? -21.166 45.089 -17.050 1.00 9.91 190 GLN A N 1
ATOM 2742 C CA . GLN A 1 190 ? -19.744 45.149 -17.356 1.00 13.49 190 GLN A CA 1
ATOM 2743 C C . GLN A 1 190 ? -19.323 43.851 -18.032 1.00 11.55 190 GLN A C 1
ATOM 2744 O O . GLN A 1 190 ? -19.230 42.818 -17.385 1.00 10.81 190 GLN A O 1
ATOM 2758 N N . PRO A 1 191 ? -19.068 43.898 -19.342 1.00 13.15 191 PRO A N 1
ATOM 2759 C CA . PRO A 1 191 ? -18.652 42.686 -20.057 1.00 15.20 191 PRO A CA 1
ATOM 2760 C C . PRO A 1 191 ? -17.380 42.073 -19.482 1.00 13.32 191 PRO A C 1
ATOM 2761 O O . PRO A 1 191 ? -16.464 42.798 -19.081 1.00 13.88 191 PRO A O 1
ATOM 2772 N N . SER A 1 192 ? -17.327 40.746 -19.446 1.00 13.43 192 SER A N 1
ATOM 2773 C CA . SER A 1 192 ? -16.138 40.025 -19.005 1.00 16.41 192 SER A CA 1
ATOM 2774 C C . SER A 1 192 ? -14.974 40.250 -19.955 1.00 20.39 192 SER A C 1
ATOM 2775 O O . SER A 1 192 ? -15.148 40.268 -21.166 1.00 20.14 192 SER A O 1
ATOM 2783 N N . SER A 1 193 ? -13.778 40.383 -19.397 1.00 26.54 193 SER A N 1
ATOM 2784 C CA . SER A 1 193 ? -12.581 40.541 -20.209 1.00 30.59 193 SER A CA 1
ATOM 2785 C C . SER A 1 193 ? -12.131 39.206 -20.795 1.00 25.56 193 SER A C 1
ATOM 2786 O O . SER A 1 193 ? -11.457 39.173 -21.824 1.00 24.54 193 SER A O 1
ATOM 2794 N N . ASN A 1 194 ? -12.507 38.107 -20.146 1.00 23.96 194 ASN A N 1
ATOM 2795 C CA . ASN A 1 194 ? -11.983 36.798 -20.518 1.00 23.90 194 ASN A CA 1
ATOM 2796 C C . ASN A 1 194 ? -13.004 35.802 -21.064 1.00 18.57 194 ASN A C 1
ATOM 2797 O O . ASN A 1 194 ? -12.629 34.723 -21.495 1.00 20.10 194 ASN A O 1
ATOM 2808 N N . ASN A 1 195 ? -14.287 36.142 -21.037 1.00 14.85 195 ASN A N 1
ATOM 2809 C CA . ASN A 1 195 ? -15.323 35.259 -21.546 1.00 12.83 195 ASN A CA 1
ATOM 2810 C C . ASN A 1 195 ? -16.197 36.067 -22.501 1.00 11.21 195 ASN A C 1
ATOM 2811 O O . ASN A 1 195 ? -16.903 36.985 -22.071 1.00 11.00 195 ASN A O 1
ATOM 2822 N N . ALA A 1 196 ? -16.130 35.734 -23.791 1.00 11.62 196 ALA A N 1
ATOM 2823 C CA . ALA A 1 196 ? -16.839 36.464 -24.840 1.00 11.86 196 ALA A CA 1
ATOM 2824 C C . ALA A 1 196 ? -18.355 36.517 -24.687 1.00 9.23 196 ALA A C 1
ATOM 2825 O O . ALA A 1 196 ? -19.017 37.342 -25.319 1.00 9.84 196 ALA A O 1
ATOM 2832 N N . ASN A 1 197 ? -18.912 35.630 -23.881 1.00 8.68 197 ASN A N 1
ATOM 2833 C CA . ASN A 1 197 ? -20.363 35.538 -23.743 1.00 9.42 197 ASN A CA 1
ATOM 2834 C C . ASN A 1 197 ? -20.947 36.141 -22.477 1.00 7.49 197 ASN A C 1
ATOM 2835 O O . ASN A 1 197 ? -22.174 36.188 -22.343 1.00 7.98 197 ASN A O 1
ATOM 2846 N N . THR A 1 198 ? -20.102 36.600 -21.558 1.00 6.89 198 THR A N 1
ATOM 2847 C CA . THR A 1 198 ? -20.579 36.912 -20.227 1.00 7.14 198 THR A CA 1
ATOM 2848 C C . THR A 1 198 ? -20.210 38.304 -19.766 1.00 6.44 198 THR A C 1
ATOM 2849 O O . THR A 1 198 ? -19.370 38.989 -20.349 1.00 7.63 198 THR A O 1
ATOM 2860 N N . GLY A 1 199 ? -20.861 38.697 -18.683 1.00 6.51 199 GLY A N 1
ATOM 2861 C CA . GLY A 1 199 ? -20.573 39.930 -17.996 1.00 7.12 199 GLY A CA 1
ATOM 2862 C C . GLY A 1 199 ? -21.050 39.851 -16.562 1.00 6.67 199 GLY A C 1
ATOM 2863 O O . GLY A 1 199 ? -21.476 38.808 -16.078 1.00 6.27 199 GLY A O 1
ATOM 2867 N N . ILE A 1 200 ? -20.996 40.990 -15.899 1.00 7.97 200 ILE A N 1
ATOM 2868 C CA . ILE A 1 200 ? -21.419 41.160 -14.527 1.00 8.91 200 ILE A CA 1
ATOM 2869 C C . ILE A 1 200 ? -22.258 42.419 -14.442 1.00 7.98 200 ILE A C 1
ATOM 2870 O O . ILE A 1 200 ? -21.807 43.470 -14.875 1.00 8.97 200 ILE A O 1
ATOM 2886 N N . GLY A 1 201 ? -23.451 42.322 -13.873 1.00 7.95 201 GLY A N 1
ATOM 2887 C CA . GLY A 1 201 ? -24.310 43.477 -13.708 1.00 8.48 201 GLY A CA 1
ATOM 2888 C C . GLY A 1 201 ? -24.438 43.895 -12.262 1.00 7.76 201 GLY A C 1
ATOM 2889 O O . GLY A 1 201 ? -23.834 43.314 -11.351 1.00 8.76 201 GLY A O 1
ATOM 2893 N N . ASP A 1 202 ? -25.243 44.923 -12.041 1.00 8.12 202 ASP A N 1
ATOM 2894 C CA . ASP A 1 202 ? -25.450 45.417 -10.688 1.00 9.22 202 ASP A CA 1
ATOM 2895 C C . ASP A 1 202 ? -26.298 44.471 -9.856 1.00 8.71 202 ASP A C 1
ATOM 2896 O O . ASP A 1 202 ? -26.156 44.429 -8.642 1.00 12.45 202 ASP A O 1
ATOM 2905 N N . HIS A 1 203 ? -27.190 43.720 -10.469 1.00 7.44 203 HIS A N 1
ATOM 2906 C CA . HIS A 1 203 ? -28.044 42.832 -9.708 1.00 7.53 203 HIS A CA 1
ATOM 2907 C C . HIS A 1 203 ? -27.443 41.456 -9.566 1.00 5.93 203 HIS A C 1
ATOM 2908 O O . HIS A 1 203 ? -26.854 40.929 -10.510 1.00 5.59 203 HIS A O 1
ATOM 2921 N N . GLY A 1 204 ? -27.610 40.882 -8.377 1.00 5.81 204 GLY A N 1
ATOM 2922 C CA . GLY A 1 204 ? -27.266 39.506 -8.103 1.00 5.59 204 GLY A CA 1
ATOM 2923 C C . GLY A 1 204 ? -28.425 38.776 -7.448 1.00 5.10 204 GLY A C 1
ATOM 2924 O O . GLY A 1 204 ? -29.351 39.404 -6.931 1.00 5.49 204 GLY A O 1
ATOM 2928 N N . SER A 1 205 ? -28.360 37.443 -7.472 1.00 4.84 205 SER A N 1
ATOM 2929 C CA . SER A 1 205 ? -29.459 36.615 -7.009 1.00 4.37 205 SER A CA 1
ATOM 2930 C C . SER A 1 205 ? -28.975 35.592 -5.989 1.00 4.33 205 SER A C 1
ATOM 2931 O O . SER A 1 205 ? -28.314 34.618 -6.335 1.00 4.75 205 SER A O 1
ATOM 2939 N N . CYS A 1 206 ? -29.266 35.852 -4.717 1.00 4.62 206 CYS A N 1
ATOM 2940 C CA . CYS A 1 206 ? -28.751 35.092 -3.593 1.00 4.68 206 CYS A CA 1
ATOM 2941 C C . CYS A 1 206 ? -29.738 34.056 -3.091 1.00 4.49 206 CYS A C 1
ATOM 2942 O O . CYS A 1 206 ? -30.918 34.364 -2.943 1.00 4.90 206 CYS A O 1
ATOM 2949 N N . CYS A 1 207 ? -29.235 32.889 -2.706 1.00 4.26 207 CYS A N 1
ATOM 2950 C CA . CYS A 1 207 ? -29.986 31.954 -1.876 1.00 4.29 207 CYS A CA 1
ATOM 2951 C C . CYS A 1 207 ? -29.063 30.865 -1.395 1.00 4.16 207 CYS A C 1
ATOM 2952 O O . CYS A 1 207 ? -27.991 30.650 -1.950 1.00 4.28 207 CYS A O 1
ATOM 2959 N N . ALA A 1 208 ? -29.488 30.166 -0.348 1.00 4.36 208 ALA A N 1
ATOM 2960 C CA . ALA A 1 208 ? -28.709 29.070 0.189 1.00 4.25 208 ALA A CA 1
ATOM 2961 C C . ALA A 1 208 ? -28.551 27.952 -0.842 1.00 3.80 208 ALA A C 1
ATOM 2962 O O . ALA A 1 208 ? -29.411 27.739 -1.708 1.00 4.46 208 ALA A O 1
ATOM 2969 N N . GLU A 1 209 ? -27.462 27.211 -0.684 1.00 4.19 209 GLU A N 1
ATOM 2970 C CA . GLU A 1 209 ? -27.033 26.231 -1.644 1.00 4.53 209 GLU A CA 1
ATOM 2971 C C . GLU A 1 209 ? -26.465 25.023 -0.924 1.00 4.29 209 GLU A C 1
ATOM 2972 O O . GLU A 1 209 ? -25.572 25.156 -0.091 1.00 5.85 209 GLU A O 1
ATOM 2984 N N . MET A 1 210 ? -26.996 23.845 -1.223 1.00 3.97 210 MET A N 1
ATOM 2985 C CA . MET A 1 210 ? -26.454 22.598 -0.702 1.00 4.20 210 MET A CA 1
ATOM 2986 C C . MET A 1 210 ? -25.726 21.893 -1.848 1.00 3.62 210 MET A C 1
ATOM 2987 O O . MET A 1 210 ? -26.361 21.268 -2.705 1.00 3.87 210 MET A O 1
ATOM 3001 N N . ASP A 1 211 ? -24.400 22.031 -1.892 1.00 4.04 211 ASP A N 1
ATOM 3002 C CA . ASP A 1 211 ? -23.614 21.429 -2.972 1.00 4.10 211 ASP A CA 1
ATOM 3003 C C . ASP A 1 211 ? -23.361 19.973 -2.642 1.00 3.93 211 ASP A C 1
ATOM 3004 O O . ASP A 1 211 ? -22.344 19.594 -2.060 1.00 4.44 211 ASP A O 1
ATOM 3013 N N . VAL A 1 212 ? -24.318 19.129 -3.024 1.00 4.11 212 VAL A N 1
ATOM 3014 C CA . VAL A 1 212 ? -24.191 17.697 -2.787 1.00 4.21 212 VAL A CA 1
ATOM 3015 C C . VAL A 1 212 ? -22.939 17.159 -3.476 1.00 3.89 212 VAL A C 1
ATOM 3016 O O . VAL A 1 212 ? -22.202 16.373 -2.910 1.00 4.26 212 VAL A O 1
ATOM 3029 N N . TRP A 1 213 ? -22.715 17.608 -4.713 1.00 3.76 213 TRP A N 1
ATOM 3030 C CA . TRP A 1 213 ? -21.707 17.003 -5.565 1.00 3.86 213 TRP A CA 1
ATOM 3031 C C . TRP A 1 213 ? -21.078 18.055 -6.472 1.00 3.54 213 TRP A C 1
ATOM 3032 O O . TRP A 1 213 ? -21.752 18.632 -7.315 1.00 4.40 213 TRP A O 1
ATOM 3053 N N . GLU A 1 214 ? -19.793 18.326 -6.259 1.00 3.62 214 GLU A N 1
ATOM 3054 C CA . GLU A 1 214 ? -18.974 19.092 -7.199 1.00 3.64 214 GLU A CA 1
ATOM 3055 C C . GLU A 1 214 ? -17.756 18.229 -7.438 1.00 3.62 214 GLU A C 1
ATOM 3056 O O . GLU A 1 214 ? -17.063 17.877 -6.481 1.00 4.18 214 GLU A O 1
ATOM 3068 N N . ALA A 1 215 ? -17.514 17.822 -8.684 1.00 3.51 215 ALA A N 1
ATOM 3069 C CA . ALA A 1 215 ? -16.548 16.751 -8.886 1.00 3.71 215 ALA A CA 1
ATOM 3070 C C . ALA A 1 215 ? -16.055 16.643 -10.308 1.00 3.64 215 ALA A C 1
ATOM 3071 O O . ALA A 1 215 ? -16.737 16.996 -11.285 1.00 4.00 215 ALA A O 1
ATOM 3078 N N . ASN A 1 216 ? -14.884 16.032 -10.409 1.00 3.55 216 ASN A N 1
ATOM 3079 C CA . ASN A 1 216 ? -14.409 15.488 -11.664 1.00 3.71 216 ASN A CA 1
ATOM 3080 C C . ASN A 1 216 ? -13.759 14.138 -11.355 1.00 3.55 216 ASN A C 1
ATOM 3081 O O . ASN A 1 216 ? -13.985 13.559 -10.294 1.00 4.05 216 ASN A O 1
ATOM 3092 N N . SER A 1 217 ? -12.987 13.594 -12.288 1.00 3.81 217 SER A N 1
ATOM 3093 C CA . SER A 1 217 ? -12.335 12.303 -12.063 1.00 4.00 217 SER A CA 1
ATOM 3094 C C . SER A 1 217 ? -11.187 12.368 -11.057 1.00 4.10 217 SER A C 1
ATOM 3095 O O . SER A 1 217 ? -10.672 11.328 -10.668 1.00 4.97 217 SER A O 1
ATOM 3103 N N . ILE A 1 218 ? -10.775 13.573 -10.668 1.00 3.95 218 ILE A N 1
ATOM 3104 C CA . ILE A 1 218 ? -9.684 13.772 -9.726 1.00 3.94 218 ILE A CA 1
ATOM 3105 C C . ILE A 1 218 ? -10.172 13.910 -8.289 1.00 3.63 218 ILE A C 1
ATOM 3106 O O . ILE A 1 218 ? -9.687 13.204 -7.412 1.00 4.64 218 ILE A O 1
ATOM 3122 N N . SER A 1 219 ? -11.130 14.808 -8.055 1.00 3.90 219 SER A N 1
ATOM 3123 C CA . SER A 1 219 ? -11.575 15.128 -6.699 1.00 4.25 219 SER A CA 1
ATOM 3124 C C . SER A 1 219 ? -13.059 15.446 -6.682 1.00 3.97 219 SER A C 1
ATOM 3125 O O . SER A 1 219 ? -13.663 15.791 -7.705 1.00 3.93 219 SER A O 1
ATOM 3133 N N . ASN A 1 220 ? -13.637 15.346 -5.488 1.00 3.96 220 ASN A N 1
ATOM 3134 C CA . ASN A 1 220 ? -15.015 15.765 -5.244 1.00 3.88 220 ASN A CA 1
ATOM 3135 C C . ASN A 1 220 ? -15.115 16.494 -3.914 1.00 3.78 220 ASN A C 1
ATOM 3136 O O . ASN A 1 220 ? -14.299 16.271 -3.016 1.00 4.30 220 ASN A O 1
ATOM 3147 N N . ALA A 1 221 ? -16.131 17.350 -3.802 1.00 3.77 221 ALA A N 1
ATOM 3148 C CA . ALA A 1 221 ? -16.453 18.021 -2.541 1.00 4.18 221 ALA A CA 1
ATOM 3149 C C . ALA A 1 221 ? -17.956 18.031 -2.330 1.00 3.65 221 ALA A C 1
ATOM 3150 O O . ALA A 1 221 ? -18.735 18.145 -3.278 1.00 4.04 221 ALA A O 1
ATOM 3157 N N . VAL A 1 222 ? -18.356 17.939 -1.062 1.00 3.76 222 VAL A N 1
ATOM 3158 C CA . VAL A 1 222 ? -19.738 18.149 -0.599 1.00 4.10 222 VAL A CA 1
ATOM 3159 C C . VAL A 1 222 ? -19.706 19.339 0.353 1.00 3.65 222 VAL A C 1
ATOM 3160 O O . VAL A 1 222 ? -18.898 19.374 1.281 1.00 4.22 222 VAL A O 1
ATOM 3173 N N . THR A 1 223 ? -20.576 20.322 0.104 1.00 4.11 223 THR A N 1
ATOM 3174 C CA . THR A 1 223 ? -20.451 21.630 0.738 1.00 4.09 223 THR A CA 1
ATOM 3175 C C . THR A 1 223 ? -21.802 22.349 0.914 1.00 4.01 223 THR A C 1
ATOM 3176 O O . THR A 1 223 ? -22.348 22.885 -0.043 1.00 4.41 223 THR A O 1
ATOM 3187 N N . PRO A 1 224 ? -22.313 22.453 2.154 1.00 4.30 224 PRO A N 1
ATOM 3188 C CA . PRO A 1 224 ? -23.409 23.389 2.413 1.00 4.58 224 PRO A CA 1
ATOM 3189 C C . PRO A 1 224 ? -22.902 24.834 2.471 1.00 3.92 224 PRO A C 1
ATOM 3190 O O . PRO A 1 224 ? -21.836 25.111 3.027 1.00 4.79 224 PRO A O 1
ATOM 3201 N N . HIS A 1 225 ? -23.724 25.748 1.944 1.00 4.48 225 HIS A N 1
ATOM 3202 C CA . HIS A 1 225 ? -23.489 27.191 2.005 1.00 4.53 225 HIS A CA 1
ATOM 3203 C C . HIS A 1 225 ? -24.765 27.915 2.482 1.00 4.71 225 HIS A C 1
ATOM 3204 O O . HIS A 1 225 ? -25.725 28.027 1.719 1.00 5.13 225 HIS A O 1
ATOM 3217 N N . PRO A 1 226 ? -24.765 28.430 3.716 1.00 4.63 226 PRO A N 1
ATOM 3218 C CA . PRO A 1 226 ? -25.923 29.175 4.208 1.00 5.04 226 PRO A CA 1
ATOM 3219 C C . PRO A 1 226 ? -25.924 30.628 3.745 1.00 4.71 226 PRO A C 1
ATOM 3220 O O . PRO A 1 226 ? -24.877 31.228 3.487 1.00 5.12 226 PRO A O 1
ATOM 3231 N N . CYS A 1 227 ? -27.126 31.204 3.725 1.00 5.09 227 CYS A N 1
ATOM 3232 C CA . CYS A 1 227 ? -27.347 32.639 3.565 1.00 5.50 227 CYS A CA 1
ATOM 3233 C C . CYS A 1 227 ? -28.205 33.192 4.691 1.00 4.96 227 CYS A C 1
ATOM 3234 O O . CYS A 1 227 ? -29.021 32.491 5.294 1.00 5.53 227 CYS A O 1
ATOM 3241 N N . ASP A 1 228 ? -28.086 34.491 4.920 1.00 5.33 228 ASP A N 1
ATOM 3242 C CA . ASP A 1 228 ? -28.866 35.125 5.968 1.00 5.94 228 ASP A CA 1
ATOM 3243 C C . ASP A 1 228 ? -30.365 35.002 5.676 1.00 5.66 228 ASP A C 1
ATOM 3244 O O . ASP A 1 228 ? -31.145 34.763 6.593 1.00 6.65 228 ASP A O 1
ATOM 3253 N N . THR A 1 229 ? -30.772 35.227 4.435 1.00 5.52 229 THR A N 1
ATOM 3254 C CA . THR A 1 229 ? -32.133 34.915 3.985 1.00 5.59 229 THR A CA 1
ATOM 3255 C C . THR A 1 229 ? -32.054 33.593 3.239 1.00 5.18 229 THR A C 1
ATOM 3256 O O . THR A 1 229 ? -31.295 33.482 2.286 1.00 5.49 229 THR A O 1
ATOM 3267 N N . PRO A 1 230 ? -32.800 32.564 3.675 1.00 5.26 230 PRO A N 1
ATOM 3268 C CA . PRO A 1 230 ? -32.587 31.255 3.034 1.00 5.49 230 PRO A CA 1
ATOM 3269 C C . PRO A 1 230 ? -32.946 31.199 1.544 1.00 4.81 230 PRO A C 1
ATOM 3270 O O . PRO A 1 230 ? -32.226 30.607 0.757 1.00 5.44 230 PRO A O 1
ATOM 3281 N N . GLY A 1 231 ? -34.075 31.793 1.197 1.00 5.20 231 GLY A N 1
ATOM 3282 C CA . GLY A 1 231 ? -34.581 31.768 -0.157 1.00 5.39 231 GLY A CA 1
ATOM 3283 C C . GLY A 1 231 ? -34.075 32.903 -1.018 1.00 5.01 231 GLY A C 1
ATOM 3284 O O . GLY A 1 231 ? -33.218 33.685 -0.626 1.00 6.06 231 GLY A O 1
ATOM 3288 N N . GLN A 1 232 ? -34.590 32.947 -2.247 1.00 5.27 232 GLN A N 1
ATOM 3289 C CA . GLN A 1 232 ? -34.065 33.829 -3.272 1.00 5.61 232 GLN A CA 1
ATOM 3290 C C . GLN A 1 232 ? -34.329 35.283 -2.912 1.00 5.43 232 GLN A C 1
ATOM 3291 O O . GLN A 1 232 ? -35.454 35.661 -2.576 1.00 5.81 232 GLN A O 1
ATOM 3305 N N . THR A 1 233 ? -33.277 36.086 -3.035 1.00 5.55 233 THR A N 1
ATOM 3306 C CA . THR A 1 233 ? -33.336 37.518 -2.792 1.00 6.76 233 THR A CA 1
ATOM 3307 C C . THR A 1 233 ? -32.395 38.254 -3.717 1.00 6.16 233 THR A C 1
ATOM 3308 O O . THR A 1 233 ? -31.350 37.743 -4.080 1.00 8.59 233 THR A O 1
ATOM 3319 N N . MET A 1 234 ? -32.762 39.465 -4.105 1.00 6.47 234 MET A N 1
ATOM 3320 C CA . MET A 1 234 ? -31.862 40.281 -4.942 1.00 7.46 234 MET A CA 1
ATOM 3321 C C . MET A 1 234 ? -30.872 41.039 -4.066 1.00 6.55 234 MET A C 1
ATOM 3322 O O . MET A 1 234 ? -31.197 41.493 -2.962 1.00 9.44 234 MET A O 1
ATOM 3336 N N . CYS A 1 235 ? -29.652 41.154 -4.567 1.00 6.08 235 CYS A N 1
ATOM 3337 C CA . CYS A 1 235 ? -28.656 42.031 -3.999 1.00 5.91 235 CYS A CA 1
ATOM 3338 C C . CYS A 1 235 ? -28.227 43.032 -5.068 1.00 5.78 235 CYS A C 1
ATOM 3339 O O . CYS A 1 235 ? -28.501 42.856 -6.264 1.00 6.53 235 CYS A O 1
ATOM 3346 N N . SER A 1 236 ? -27.532 44.077 -4.644 1.00 6.69 236 SER A N 1
ATOM 3347 C CA . SER A 1 236 ? -27.010 45.032 -5.605 1.00 8.56 236 SER A CA 1
ATOM 3348 C C . SER A 1 236 ? -25.563 45.407 -5.357 1.00 7.73 236 SER A C 1
ATOM 3349 O O . SER A 1 236 ? -25.115 45.698 -4.250 1.00 9.63 236 SER A O 1
ATOM 3357 N N . GLY A 1 237 ? -24.831 45.370 -6.455 1.00 9.14 237 GLY A N 1
ATOM 3358 C CA . GLY A 1 237 ? -23.471 45.837 -6.494 1.00 11.90 237 GLY A CA 1
ATOM 3359 C C . GLY A 1 237 ? -22.522 44.978 -5.687 1.00 10.77 237 GLY A C 1
ATOM 3360 O O . GLY A 1 237 ? -22.713 43.783 -5.468 1.00 10.17 237 GLY A O 1
ATOM 3364 N N . ASP A 1 238 ? -21.462 45.618 -5.228 1.00 11.14 238 ASP A N 1
ATOM 3365 C CA . ASP A 1 238 ? -20.435 44.867 -4.541 1.00 11.83 238 ASP A CA 1
ATOM 3366 C C . ASP A 1 238 ? -20.898 44.350 -3.175 1.00 8.85 238 ASP A C 1
ATOM 3367 O O . ASP A 1 238 ? -20.292 43.425 -2.668 1.00 8.41 238 ASP A O 1
ATOM 3376 N N . ASP A 1 239 ? -21.992 44.879 -2.623 1.00 9.73 239 ASP A N 1
ATOM 3377 C CA . ASP A 1 239 ? -22.581 44.317 -1.410 1.00 10.19 239 ASP A CA 1
ATOM 3378 C C . ASP A 1 239 ? -23.159 42.921 -1.642 1.00 8.14 239 ASP A C 1
ATOM 3379 O O . ASP A 1 239 ? -23.516 42.235 -0.683 1.00 8.61 239 ASP A O 1
ATOM 3388 N N . CYS A 1 240 ? -23.256 42.498 -2.900 1.00 7.33 240 CYS A N 1
ATOM 3389 C CA . CYS A 1 240 ? -23.602 41.110 -3.171 1.00 7.15 240 CYS A CA 1
ATOM 3390 C C . CYS A 1 240 ? -22.596 40.122 -2.598 1.00 6.78 240 CYS A C 1
ATOM 3391 O O . CYS A 1 240 ? -22.970 39.005 -2.270 1.00 7.29 240 CYS A O 1
ATOM 3398 N N . GLY A 1 241 ? -21.327 40.512 -2.520 1.00 6.97 241 GLY A N 1
ATOM 3399 C CA . GLY A 1 241 ? -20.289 39.542 -2.243 1.00 7.80 241 GLY A CA 1
ATOM 3400 C C . GLY A 1 241 ? -20.257 38.468 -3.321 1.00 7.49 241 GLY A C 1
ATOM 3401 O O . GLY A 1 241 ? -20.691 38.683 -4.462 1.00 7.89 241 GLY A O 1
ATOM 3405 N N . GLY A 1 242 ? -19.748 37.300 -2.962 1.00 8.18 242 GLY A N 1
ATOM 3406 C CA . GLY A 1 242 ? -19.639 36.199 -3.899 1.00 10.01 242 GLY A CA 1
ATOM 3407 C C . GLY A 1 242 ? -18.511 36.374 -4.887 1.00 10.74 242 GLY A C 1
ATOM 3408 O O . GLY A 1 242 ? -17.798 37.381 -4.914 1.00 10.65 242 GLY A O 1
ATOM 3412 N N . THR A 1 243 ? -18.354 35.366 -5.728 1.00 14.16 243 THR A N 1
ATOM 3413 C CA . THR A 1 243 ? -17.264 35.351 -6.683 1.00 17.68 243 THR A CA 1
ATOM 3414 C C . THR A 1 243 ? -17.295 36.510 -7.700 1.00 14.95 243 THR A C 1
ATOM 3415 O O . THR A 1 243 ? -16.245 36.874 -8.206 1.00 15.39 243 THR A O 1
ATOM 3426 N N . TYR A 1 244 ? -18.459 37.101 -7.982 1.00 14.95 244 TYR A N 1
ATOM 3427 C CA . TYR A 1 244 ? -18.534 38.172 -8.987 1.00 16.07 244 TYR A CA 1
ATOM 3428 C C . TYR A 1 244 ? -18.320 39.578 -8.420 1.00 15.11 244 TYR A C 1
ATOM 3429 O O . TYR A 1 244 ? -18.376 40.557 -9.173 1.00 17.31 244 TYR A O 1
ATOM 3447 N N . SER A 1 245 ? -18.065 39.690 -7.114 1.00 12.95 245 SER A N 1
ATOM 3448 C CA . SER A 1 245 ? -17.872 40.996 -6.492 1.00 12.48 245 SER A CA 1
ATOM 3449 C C . SER A 1 245 ? -16.419 41.206 -6.094 1.00 13.03 245 SER A C 1
ATOM 3450 O O . SER A 1 245 ? -15.602 40.278 -6.091 1.00 13.88 245 SER A O 1
ATOM 3458 N N . ASN A 1 246 ? -16.103 42.444 -5.743 1.00 13.38 246 ASN A N 1
ATOM 3459 C CA . ASN A 1 246 ? -14.753 42.824 -5.346 1.00 17.53 246 ASN A CA 1
ATOM 3460 C C . ASN A 1 246 ? -14.270 42.069 -4.107 1.00 13.72 246 ASN A C 1
ATOM 3461 O O . ASN A 1 246 ? -13.104 41.669 -4.011 1.00 15.23 246 ASN A O 1
ATOM 3472 N N . ASP A 1 247 ? -15.180 41.895 -3.153 1.00 11.68 247 ASP A N 1
ATOM 3473 C CA . ASP A 1 247 ? -14.902 41.224 -1.890 1.00 11.02 247 ASP A CA 1
ATOM 3474 C C . ASP A 1 247 ? -15.932 40.117 -1.734 1.00 9.61 247 ASP A C 1
ATOM 3475 O O . ASP A 1 247 ? -17.120 40.381 -1.522 1.00 9.32 247 ASP A O 1
ATOM 3484 N N . ARG A 1 248 ? -15.480 38.871 -1.825 1.00 9.11 248 ARG A N 1
ATOM 3485 C CA . ARG A 1 248 ? -16.397 37.750 -1.783 1.00 8.91 248 ARG A CA 1
ATOM 3486 C C . ARG A 1 248 ? -17.167 37.669 -0.475 1.00 8.12 248 ARG A C 1
ATOM 3487 O O . ARG A 1 248 ? -18.203 37.018 -0.452 1.00 8.44 248 ARG A O 1
ATOM 3508 N N . TYR A 1 249 ? -16.637 38.290 0.579 1.00 8.38 249 TYR A N 1
ATOM 3509 C CA . TYR A 1 249 ? -17.248 38.238 1.918 1.00 8.87 249 TYR A CA 1
ATOM 3510 C C . TYR A 1 249 ? -18.131 39.446 2.269 1.00 8.62 249 TYR A C 1
ATOM 3511 O O . TYR A 1 249 ? -18.546 39.587 3.419 1.00 9.90 249 TYR A O 1
ATOM 3529 N N . ALA A 1 250 ? -18.413 40.310 1.297 1.00 8.39 250 ALA A N 1
ATOM 3530 C CA . ALA A 1 250 ? -19.140 41.545 1.579 1.00 9.02 250 ALA A CA 1
ATOM 3531 C C . ALA A 1 250 ? -20.648 41.399 1.722 1.00 8.77 250 ALA A C 1
ATOM 3532 O O . ALA A 1 250 ? -21.330 42.363 2.066 1.00 10.15 250 ALA A O 1
ATOM 3539 N N . GLY A 1 251 ? -21.173 40.229 1.399 1.00 8.63 251 GLY A N 1
ATOM 3540 C CA . GLY A 1 251 ? -22.613 40.043 1.314 1.00 8.54 251 GLY A CA 1
ATOM 3541 C C . GLY A 1 251 ? -23.223 39.160 2.382 1.00 6.67 251 GLY A C 1
ATOM 3542 O O . GLY A 1 251 ? -22.697 38.995 3.488 1.00 7.75 251 GLY A O 1
ATOM 3546 N N . THR A 1 252 ? -24.372 38.590 2.034 1.00 6.03 252 THR A N 1
ATOM 3547 C CA . THR A 1 252 ? -25.233 37.907 2.982 1.00 6.14 252 THR A CA 1
ATOM 3548 C C . THR A 1 252 ? -25.184 36.380 2.886 1.00 5.29 252 THR A C 1
ATOM 3549 O O . THR A 1 252 ? -25.891 35.708 3.635 1.00 5.99 252 THR A O 1
ATOM 3560 N N . CYS A 1 253 ? -24.336 35.856 2.004 1.00 5.62 253 CYS A N 1
ATOM 3561 C CA . CYS A 1 253 ? -24.173 34.416 1.840 1.00 5.95 253 CYS A CA 1
ATOM 3562 C C . CYS A 1 253 ? -22.721 34.014 2.054 1.00 5.44 253 CYS A C 1
ATOM 3563 O O . CYS A 1 253 ? -21.809 34.780 1.743 1.00 6.27 253 CYS A O 1
ATOM 3570 N N . ASP A 1 254 ? -22.519 32.782 2.524 1.00 5.61 254 ASP A N 1
ATOM 3571 C CA . ASP A 1 254 ? -21.187 32.195 2.689 1.00 5.44 254 ASP A CA 1
ATOM 3572 C C . ASP A 1 254 ? -20.693 31.651 1.349 1.00 5.12 254 ASP A C 1
ATOM 3573 O O . ASP A 1 254 ? -21.216 30.652 0.857 1.00 5.44 254 ASP A O 1
ATOM 3582 N N . PRO A 1 255 ? -19.697 32.311 0.737 1.00 5.12 255 PRO A N 1
ATOM 3583 C CA . PRO A 1 255 ? -19.239 31.879 -0.592 1.00 5.45 255 PRO A CA 1
ATOM 3584 C C . PRO A 1 255 ? -18.323 30.656 -0.554 1.00 4.64 255 PRO A C 1
ATOM 3585 O O . PRO A 1 255 ? -18.028 30.073 -1.589 1.00 5.49 255 PRO A O 1
ATOM 3596 N N . ASP A 1 256 ? -17.837 30.291 0.626 1.00 4.95 256 ASP A N 1
ATOM 3597 C CA . ASP A 1 256 ? -16.852 29.223 0.756 1.00 5.06 256 ASP A CA 1
ATOM 3598 C C . ASP A 1 256 ? -17.495 27.904 1.173 1.00 4.81 256 ASP A C 1
ATOM 3599 O O . ASP A 1 256 ? -17.133 26.843 0.667 1.00 5.53 256 ASP A O 1
ATOM 3608 N N . GLY A 1 257 ? -18.418 27.971 2.130 1.00 4.84 257 GLY A N 1
ATOM 3609 C CA . GLY A 1 257 ? -19.114 26.800 2.613 1.00 5.07 257 GLY A CA 1
ATOM 3610 C C . GLY A 1 257 ? -18.331 26.008 3.634 1.00 5.60 257 GLY A C 1
ATOM 3611 O O . GLY A 1 257 ? -17.202 26.333 3.970 1.00 9.49 257 GLY A O 1
ATOM 3615 N N . CYS A 1 258 ? -18.935 24.945 4.139 1.00 4.74 258 CYS A N 1
ATOM 3616 C CA . CYS A 1 258 ? -18.235 23.980 4.977 1.00 4.99 258 CYS A CA 1
ATOM 3617 C C . CYS A 1 258 ? -18.055 22.729 4.126 1.00 4.34 258 CYS A C 1
ATOM 3618 O O . CYS A 1 258 ? -18.991 21.948 3.953 1.00 5.81 258 CYS A O 1
ATOM 3625 N N . ASP A 1 259 ? -16.864 22.565 3.563 1.00 4.36 259 ASP A N 1
ATOM 3626 C CA . ASP A 1 259 ? -16.616 21.529 2.572 1.00 4.34 259 ASP A CA 1
ATOM 3627 C C . ASP A 1 259 ? -15.956 20.283 3.139 1.00 4.29 259 ASP A C 1
ATOM 3628 O O . ASP A 1 259 ? -15.105 20.352 4.016 1.00 5.15 259 ASP A O 1
ATOM 3637 N N . PHE A 1 260 ? -16.335 19.142 2.567 1.00 4.29 260 PHE A N 1
ATOM 3638 C CA . PHE A 1 260 ? -15.604 17.894 2.775 1.00 4.19 260 PHE A CA 1
ATOM 3639 C C . PHE A 1 260 ? -15.197 17.348 1.400 1.00 3.92 260 PHE A C 1
ATOM 3640 O O . PHE A 1 260 ? -16.032 16.867 0.629 1.00 4.23 260 PHE A O 1
ATOM 3657 N N . ASN A 1 261 ? -13.898 17.444 1.116 1.00 4.32 261 ASN A N 1
ATOM 3658 C CA . ASN A 1 261 ? -13.236 16.845 -0.051 1.00 4.20 261 ASN A CA 1
ATOM 3659 C C . ASN A 1 261 ? -12.233 15.868 0.561 1.00 4.27 261 ASN A C 1
ATOM 3660 O O . ASN A 1 261 ? -11.356 16.299 1.297 1.00 4.52 261 ASN A O 1
ATOM 3671 N N . PRO A 1 262 ? -12.383 14.549 0.344 1.00 4.33 262 PRO A N 1
ATOM 3672 C CA . PRO A 1 262 ? -11.540 13.599 1.079 1.00 4.76 262 PRO A CA 1
ATOM 3673 C C . PRO A 1 262 ? -10.041 13.830 0.876 1.00 4.96 262 PRO A C 1
ATOM 3674 O O . PRO A 1 262 ? -9.263 13.589 1.804 1.00 5.51 262 PRO A O 1
ATOM 3685 N N . TYR A 1 263 ? -9.637 14.249 -0.319 1.00 4.66 263 TYR A N 1
ATOM 3686 C CA . TYR A 1 263 ? -8.239 14.565 -0.603 1.00 4.86 263 TYR A CA 1
ATOM 3687 C C . TYR A 1 263 ? -7.766 15.739 0.265 1.00 4.61 263 TYR A C 1
ATOM 3688 O O . TYR A 1 263 ? -6.724 15.679 0.914 1.00 5.31 263 TYR A O 1
ATOM 3706 N N . ARG A 1 264 ? -8.557 16.811 0.289 1.00 4.72 264 ARG A N 1
ATOM 3707 C CA . ARG A 1 264 ? -8.262 17.980 1.116 1.00 4.93 264 ARG A CA 1
ATOM 3708 C C . ARG A 1 264 ? -8.257 17.610 2.606 1.00 4.87 264 ARG A C 1
ATOM 3709 O O . ARG A 1 264 ? -7.508 18.194 3.390 1.00 5.72 264 ARG A O 1
ATOM 3730 N N . MET A 1 265 ? -9.078 16.628 2.982 1.00 5.22 265 MET A N 1
ATOM 3731 C CA . MET A 1 265 ? -9.139 16.175 4.376 1.00 5.62 265 MET A CA 1
ATOM 3732 C C . MET A 1 265 ? -8.100 15.096 4.691 1.00 5.37 265 MET A C 1
ATOM 3733 O O . MET A 1 265 ? -8.146 14.480 5.744 1.00 6.71 265 MET A O 1
ATOM 3747 N N . GLY A 1 266 ? -7.134 14.896 3.796 1.00 5.88 266 GLY A N 1
ATOM 3748 C CA . GLY A 1 266 ? -5.949 14.132 4.140 1.00 7.27 266 GLY A CA 1
ATOM 3749 C C . GLY A 1 266 ? -5.969 12.671 3.734 1.00 6.98 266 GLY A C 1
ATOM 3750 O O . GLY A 1 266 ? -5.126 11.910 4.211 1.00 8.82 266 GLY A O 1
ATOM 3754 N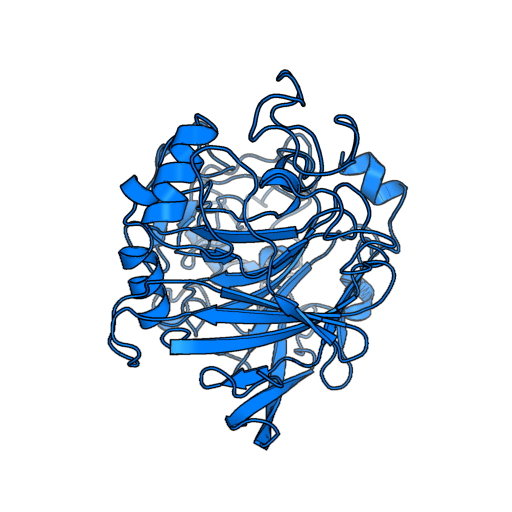 N . ASN A 1 267 ? -6.878 12.261 2.856 1.00 6.12 267 ASN A N 1
ATOM 3755 C CA . ASN A 1 267 ? -6.867 10.894 2.331 1.00 6.16 267 ASN A CA 1
ATOM 3756 C C . ASN A 1 267 ? -6.862 10.972 0.809 1.00 5.95 267 ASN A C 1
ATOM 3757 O O . ASN A 1 267 ? -7.901 11.111 0.165 1.00 6.87 267 ASN A O 1
ATOM 3766 N N . THR A 1 268 ? -5.665 10.907 0.247 1.00 6.28 268 THR A N 1
ATOM 3767 C CA . THR A 1 268 ? -5.502 11.050 -1.190 1.00 6.88 268 THR A CA 1
ATOM 3768 C C . THR A 1 268 ? -5.769 9.747 -1.939 1.00 7.16 268 THR A C 1
ATOM 3769 O O . THR A 1 268 ? -5.914 9.754 -3.154 1.00 10.45 268 THR A O 1
ATOM 3780 N N . SER A 1 269 ? -5.848 8.632 -1.223 1.00 6.73 269 SER A N 1
ATOM 3781 C CA A SER A 1 269 ? -6.027 7.352 -1.894 0.53 8.16 269 SER A CA 1
ATOM 3782 C CA B SER A 1 269 ? -6.021 7.312 -1.822 0.47 8.82 269 SER A CA 1
ATOM 3783 C C . SER A 1 269 ? -7.484 6.942 -2.028 1.00 6.46 269 SER A C 1
ATOM 3784 O O . SER A 1 269 ? -7.782 5.905 -2.610 1.00 6.81 269 SER A O 1
ATOM 3799 N N . PHE A 1 270 ? -8.396 7.760 -1.513 1.00 5.61 270 PHE A N 1
ATOM 3800 C CA . PHE A 1 270 ? -9.785 7.359 -1.465 1.00 5.83 270 PHE A CA 1
ATOM 3801 C C . PHE A 1 270 ? -10.515 7.479 -2.806 1.00 5.06 270 PHE A C 1
ATOM 3802 O O . PHE A 1 270 ? -11.206 6.551 -3.215 1.00 5.82 270 PHE A O 1
ATOM 3819 N N . TYR A 1 271 ? -10.397 8.623 -3.466 1.00 5.11 271 TYR A N 1
ATOM 3820 C CA . TYR A 1 271 ? -11.229 8.960 -4.627 1.00 4.89 271 TYR A CA 1
ATOM 3821 C C . TYR A 1 271 ? -10.356 9.419 -5.795 1.00 4.58 271 TYR A C 1
ATOM 3822 O O . TYR A 1 271 ? -9.557 10.345 -5.647 1.00 5.04 271 TYR A O 1
ATOM 3840 N N . GLY A 1 272 ? -10.514 8.777 -6.948 1.00 4.80 272 GLY A N 1
ATOM 3841 C CA . GLY A 1 272 ? -9.769 9.138 -8.142 1.00 5.29 272 GLY A CA 1
ATOM 3842 C C . GLY A 1 272 ? -9.541 7.923 -9.013 1.00 4.67 272 GLY A C 1
ATOM 3843 O O . GLY A 1 272 ? -10.096 6.854 -8.745 1.00 5.12 272 GLY A O 1
ATOM 3847 N N . PRO A 1 273 ? -8.717 8.061 -10.048 1.00 5.00 273 PRO A N 1
ATOM 3848 C CA . PRO A 1 273 ? -8.596 6.941 -10.989 1.00 5.82 273 PRO A CA 1
ATOM 3849 C C . PRO A 1 273 ? -7.914 5.758 -10.310 1.00 5.52 273 PRO A C 1
ATOM 3850 O O . PRO A 1 273 ? -6.853 5.917 -9.718 1.00 6.42 273 PRO A O 1
ATOM 3861 N N . GLY A 1 274 ? -8.534 4.581 -10.374 1.00 6.09 274 GLY A N 1
ATOM 3862 C CA . GLY A 1 274 ? -7.975 3.398 -9.741 1.00 6.93 274 GLY A CA 1
ATOM 3863 C C . GLY A 1 274 ? -8.000 3.383 -8.219 1.00 6.58 274 GLY A C 1
ATOM 3864 O O . GLY A 1 274 ? -7.409 2.500 -7.624 1.00 7.93 274 GLY A O 1
ATOM 3868 N N . LYS A 1 275 ? -8.652 4.362 -7.611 1.00 5.80 275 LYS A N 1
ATOM 3869 C CA . LYS A 1 275 ? -8.645 4.501 -6.160 1.00 5.98 275 LYS A CA 1
ATOM 3870 C C . LYS A 1 275 ? -9.783 3.700 -5.525 1.00 5.77 275 LYS A C 1
ATOM 3871 O O . LYS A 1 275 ? -10.411 2.879 -6.190 1.00 6.85 275 LYS A O 1
ATOM 3890 N N . ILE A 1 276 ? -9.997 3.867 -4.222 1.00 6.06 276 ILE A N 1
ATOM 3891 C CA . ILE A 1 276 ? -11.002 3.073 -3.534 1.00 6.78 276 ILE A CA 1
ATOM 3892 C C . ILE A 1 276 ? -12.379 3.259 -4.165 1.00 6.69 276 ILE A C 1
ATOM 3893 O O . ILE A 1 276 ? -13.107 2.294 -4.352 1.00 8.03 276 ILE A O 1
ATOM 3909 N N . ILE A 1 277 ? -12.734 4.503 -4.469 1.00 5.54 277 ILE A N 1
ATOM 3910 C CA . ILE A 1 277 ? -13.790 4.817 -5.425 1.00 5.94 277 ILE A CA 1
ATOM 3911 C C . ILE A 1 277 ? -13.067 5.164 -6.713 1.00 5.68 277 ILE A C 1
ATOM 3912 O O . ILE A 1 277 ? -12.342 6.149 -6.783 1.00 6.46 277 ILE A O 1
ATOM 3928 N N . ASP A 1 278 ? -13.231 4.303 -7.709 1.00 5.53 278 ASP A N 1
ATOM 3929 C CA . ASP A 1 278 ? -12.454 4.342 -8.931 1.00 5.44 278 ASP A CA 1
ATOM 3930 C C . ASP A 1 278 ? -13.211 5.171 -9.956 1.00 5.10 278 ASP A C 1
ATOM 3931 O O . ASP A 1 278 ? -14.226 4.735 -10.503 1.00 5.58 278 ASP A O 1
ATOM 3940 N N . THR A 1 279 ? -12.724 6.378 -10.218 1.00 4.96 279 THR A N 1
ATOM 3941 C CA . THR A 1 279 ? -13.453 7.307 -11.058 1.00 4.90 279 THR A CA 1
ATOM 3942 C C . THR A 1 279 ? -13.382 6.977 -12.549 1.00 4.69 279 THR A C 1
ATOM 3943 O O . THR A 1 279 ? -14.036 7.645 -13.348 1.00 5.13 279 THR A O 1
ATOM 3954 N N . THR A 1 280 ? -12.650 5.927 -12.921 1.00 5.03 280 THR A N 1
ATOM 3955 C CA . THR A 1 280 ? -12.699 5.458 -14.302 1.00 5.61 280 THR A CA 1
ATOM 3956 C C . THR A 1 280 ? -13.992 4.703 -14.607 1.00 5.71 280 THR A C 1
ATOM 3957 O O . THR A 1 280 ? -14.245 4.399 -15.770 1.00 6.80 280 THR A O 1
ATOM 3968 N N . LYS A 1 281 ? -14.792 4.391 -13.590 1.00 5.41 281 LYS A N 1
ATOM 3969 C CA . LYS A 1 281 ? -16.043 3.658 -13.744 1.00 6.61 281 LYS A CA 1
ATOM 3970 C C . LYS A 1 281 ? -17.156 4.388 -13.016 1.00 5.99 281 LYS A C 1
ATOM 3971 O O . LYS A 1 281 ? -16.884 5.118 -12.072 1.00 5.58 281 LYS A O 1
ATOM 3990 N N . PRO A 1 282 ? -18.410 4.209 -13.457 1.00 6.25 282 PRO A N 1
ATOM 3991 C CA . PRO A 1 282 ? -19.505 4.862 -12.727 1.00 6.64 282 PRO A CA 1
ATOM 3992 C C . PRO A 1 282 ? -19.619 4.383 -11.279 1.00 5.51 282 PRO A C 1
ATOM 3993 O O . PRO A 1 282 ? -19.152 3.303 -10.924 1.00 6.16 282 PRO A O 1
ATOM 4004 N N . PHE A 1 283 ? -20.255 5.195 -10.452 1.00 5.31 283 PHE A N 1
ATOM 4005 C CA . PHE A 1 283 ? -20.519 4.835 -9.066 1.00 5.26 283 PHE A CA 1
ATOM 4006 C C . PHE A 1 283 ? -21.755 5.577 -8.573 1.00 4.96 283 PHE A C 1
ATOM 4007 O O . PHE A 1 283 ? -22.251 6.503 -9.211 1.00 5.82 283 PHE A O 1
ATOM 4024 N N . THR A 1 284 ? -22.237 5.158 -7.410 1.00 5.40 284 THR A N 1
ATOM 4025 C CA . THR A 1 284 ? -23.386 5.746 -6.746 1.00 5.23 284 THR A CA 1
ATOM 4026 C C . THR A 1 284 ? -22.935 6.620 -5.586 1.00 4.97 284 THR A C 1
ATOM 4027 O O . THR A 1 284 ? -22.048 6.237 -4.822 1.00 5.51 284 THR A O 1
ATOM 4038 N N . VAL A 1 285 ? -23.582 7.779 -5.455 1.00 4.85 285 VAL A N 1
ATOM 4039 C CA . VAL A 1 285 ? -23.323 8.750 -4.408 1.00 4.67 285 VAL A CA 1
ATOM 4040 C C . VAL A 1 285 ? -24.593 8.912 -3.570 1.00 4.47 285 VAL A C 1
ATOM 4041 O O . VAL A 1 285 ? -25.610 9.368 -4.094 1.00 4.82 285 VAL A O 1
ATOM 4054 N N . VAL A 1 286 ? -24.519 8.566 -2.280 1.00 4.86 286 VAL A N 1
ATOM 4055 C CA . VAL A 1 286 ? -25.624 8.708 -1.337 1.00 5.34 286 VAL A CA 1
ATOM 4056 C C . VAL A 1 286 ? -25.296 9.812 -0.347 1.00 4.59 286 VAL A C 1
ATOM 4057 O O . VAL A 1 286 ? -24.196 9.860 0.199 1.00 5.30 286 VAL A O 1
ATOM 4070 N N . THR A 1 287 ? -26.270 10.681 -0.078 1.00 4.82 287 THR A N 1
ATOM 4071 C CA . THR A 1 287 ? -26.106 11.775 0.857 1.00 5.03 287 THR A CA 1
ATOM 4072 C C . THR A 1 287 ? -27.325 11.815 1.759 1.00 5.21 287 THR A C 1
ATOM 4073 O O . THR A 1 287 ? -28.459 11.787 1.276 1.00 6.35 287 THR A O 1
ATOM 4084 N N . GLN A 1 288 ? -27.079 11.881 3.068 1.00 5.15 288 GLN A N 1
ATOM 4085 C CA . GLN A 1 288 ? -28.126 11.898 4.086 1.00 5.50 288 GLN A CA 1
ATOM 4086 C C . GLN A 1 288 ? -28.109 13.212 4.847 1.00 5.11 288 GLN A C 1
ATOM 4087 O O . GLN A 1 288 ? -27.043 13.691 5.236 1.00 5.91 288 GLN A O 1
ATOM 4101 N N . PHE A 1 289 ? -29.288 13.778 5.073 1.00 5.11 289 PHE A N 1
ATOM 4102 C CA . PHE A 1 289 ? -29.441 15.057 5.775 1.00 5.88 289 PHE A CA 1
ATOM 4103 C C .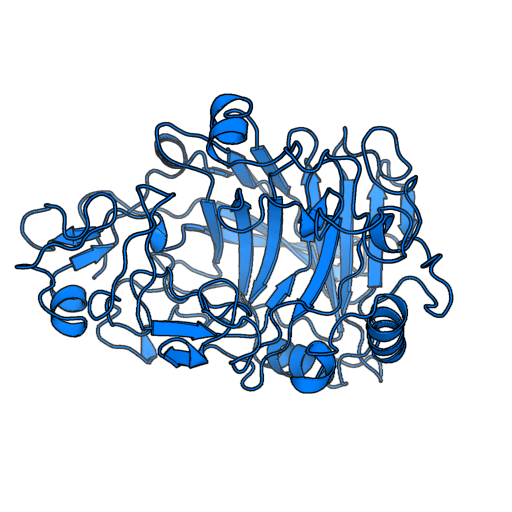 PHE A 1 289 ? -30.129 14.777 7.100 1.00 6.35 289 PHE A C 1
ATOM 4104 O O . PHE A 1 289 ? -31.355 14.715 7.176 1.00 7.42 289 PHE A O 1
ATOM 4121 N N . LEU A 1 290 ? -29.327 14.531 8.130 1.00 6.33 290 LEU A N 1
ATOM 4122 C CA A LEU A 1 290 ? -29.855 14.125 9.424 0.55 6.45 290 LEU A CA 1
ATOM 4123 C CA B LEU A 1 290 ? -29.835 14.131 9.440 0.45 7.11 290 LEU A CA 1
ATOM 4124 C C . LEU A 1 290 ? -30.200 15.334 10.277 1.00 6.68 290 LEU A C 1
ATOM 4125 O O . LEU A 1 290 ? -29.574 16.383 10.167 1.00 7.12 290 LEU A O 1
ATOM 4156 N N . THR A 1 291 ? -31.202 15.162 11.136 1.00 7.30 291 THR A N 1
ATOM 4157 C CA . THR A 1 291 ? -31.601 16.192 12.065 1.00 8.00 291 THR A CA 1
ATOM 4158 C C . THR A 1 291 ? -31.298 15.779 13.505 1.00 8.23 291 THR A C 1
ATOM 4159 O O . THR A 1 291 ? -31.118 14.613 13.827 1.00 9.34 291 THR A O 1
ATOM 4170 N N . ASP A 1 292 ? -31.270 16.773 14.377 1.00 8.76 292 ASP A N 1
ATOM 4171 C CA . ASP A 1 292 ? -30.808 16.557 15.750 1.00 10.78 292 ASP A CA 1
ATOM 4172 C C . ASP A 1 292 ? -31.640 15.534 16.515 1.00 12.22 292 ASP A C 1
ATOM 4173 O O . ASP A 1 292 ? -31.099 14.792 17.338 1.00 14.21 292 ASP A O 1
ATOM 4182 N N . ASP A 1 293 ? -32.932 15.463 16.216 1.00 12.48 293 ASP A N 1
ATOM 4183 C CA . ASP A 1 293 ? -33.816 14.531 16.913 1.00 14.36 293 ASP A CA 1
ATOM 4184 C C . ASP A 1 293 ? -34.301 13.406 15.998 1.00 13.54 293 ASP A C 1
ATOM 4185 O O . ASP A 1 293 ? -35.138 12.601 16.390 1.00 14.10 293 ASP A O 1
ATOM 4194 N N . GLY A 1 294 ? -33.786 13.354 14.769 1.00 13.26 294 GLY A N 1
ATOM 4195 C CA . GLY A 1 294 ? -34.126 12.273 13.859 1.00 14.00 294 GLY A CA 1
ATOM 4196 C C . GLY A 1 294 ? -35.507 12.376 13.240 1.00 12.08 294 GLY A C 1
ATOM 4197 O O . GLY A 1 294 ? -35.981 11.410 12.629 1.00 11.94 294 GLY A O 1
ATOM 4201 N N . THR A 1 295 ? -36.171 13.517 13.421 1.00 12.15 295 THR A N 1
ATOM 4202 C CA . THR A 1 295 ? -37.508 13.724 12.870 1.00 12.93 295 THR A CA 1
ATOM 4203 C C . THR A 1 295 ? -37.467 14.772 11.748 1.00 11.02 295 THR A C 1
ATOM 4204 O O . THR A 1 295 ? -36.493 15.508 11.570 1.00 10.43 295 THR A O 1
ATOM 4215 N N . ASP A 1 296 ? -38.574 14.885 11.026 1.00 12.47 296 ASP A N 1
ATOM 4216 C CA . ASP A 1 296 ? -38.687 15.839 9.932 1.00 12.85 296 ASP A CA 1
ATOM 4217 C C . ASP A 1 296 ? -38.608 17.291 10.383 1.00 12.56 296 ASP A C 1
ATOM 4218 O O . ASP A 1 296 ? -38.294 18.168 9.582 1.00 12.86 296 ASP A O 1
ATOM 4227 N N . THR A 1 297 ? -38.903 17.550 11.655 1.00 13.83 297 THR A N 1
ATOM 4228 C CA . THR A 1 297 ? -38.945 18.925 12.160 1.00 15.22 297 THR A CA 1
ATOM 4229 C C . THR A 1 297 ? -37.766 19.274 13.062 1.00 13.45 297 THR A C 1
ATOM 4230 O O . THR A 1 297 ? -37.719 20.348 13.658 1.00 14.12 297 THR A O 1
ATOM 4241 N N . GLY A 1 298 ? -36.805 18.371 13.153 1.00 12.52 298 GLY A N 1
ATOM 4242 C CA . GLY A 1 298 ? -35.578 18.671 13.863 1.00 12.27 298 GLY A 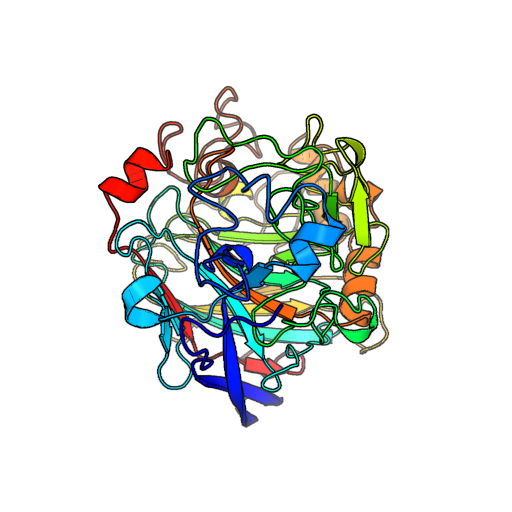CA 1
ATOM 4243 C C . GLY A 1 298 ? -34.705 19.640 13.080 1.00 10.35 298 GLY A C 1
ATOM 4244 O O . GLY A 1 298 ? -34.979 19.964 11.910 1.00 11.10 298 GLY A O 1
ATOM 4248 N N . THR A 1 299 ? -33.637 20.104 13.722 1.00 9.78 299 THR A N 1
ATOM 4249 C CA . THR A 1 299 ? -32.654 20.979 13.095 1.00 9.59 299 THR A CA 1
ATOM 4250 C C . THR A 1 299 ? -31.578 20.158 12.396 1.00 7.69 299 THR A C 1
ATOM 4251 O O . THR A 1 299 ? -31.040 19.215 12.971 1.00 8.35 299 THR A O 1
ATOM 4262 N N . LEU A 1 300 ? -31.262 20.516 11.154 1.00 7.44 300 LEU A N 1
ATOM 4263 C CA . LEU A 1 300 ? -30.177 19.876 10.431 1.00 6.85 300 LEU A CA 1
ATOM 4264 C C . LEU A 1 300 ? -28.944 19.807 11.322 1.00 7.01 300 LEU A C 1
ATOM 4265 O O . LEU A 1 300 ? -28.463 20.842 11.796 1.00 7.47 300 LEU A O 1
ATOM 4281 N N . SER A 1 301 ? -28.403 18.607 11.494 1.00 7.17 301 SER A N 1
ATOM 4282 C CA . SER A 1 301 ? -27.305 18.391 12.430 1.00 7.47 301 SER A CA 1
ATOM 4283 C C . SER A 1 301 ? -26.107 17.681 11.813 1.00 6.73 301 SER A C 1
ATOM 4284 O O . SER A 1 301 ? -25.006 17.799 12.342 1.00 7.02 301 SER A O 1
ATOM 4292 N N . GLU A 1 302 ? -26.303 16.932 10.735 1.00 6.86 302 GLU A N 1
ATOM 4293 C CA . GLU A 1 302 ? -25.215 16.123 10.211 1.00 7.02 302 GLU A CA 1
ATOM 4294 C C . GLU A 1 302 ? -25.507 15.760 8.771 1.00 6.51 302 GLU A C 1
ATOM 4295 O O . GLU A 1 302 ? -26.612 15.349 8.444 1.00 9.45 302 GLU A O 1
ATOM 4307 N N . ILE A 1 303 ? -24.508 15.895 7.912 1.00 5.56 303 ILE A N 1
ATOM 4308 C CA . ILE A 1 303 ? -24.630 15.470 6.515 1.00 5.56 303 ILE A CA 1
ATOM 4309 C C . ILE A 1 303 ? -23.651 14.321 6.309 1.00 5.52 303 ILE A C 1
ATOM 4310 O O . ILE A 1 303 ? -22.450 14.498 6.530 1.00 6.10 303 ILE A O 1
ATOM 4326 N N . LYS A 1 304 ? -24.182 13.150 5.967 1.00 5.54 304 LYS A N 1
ATOM 4327 C CA . LYS A 1 304 ? -23.382 11.948 5.790 1.00 5.64 304 LYS A CA 1
ATOM 4328 C C . LYS A 1 304 ? -23.327 11.544 4.323 1.00 5.08 304 LYS A C 1
ATOM 4329 O O . LYS A 1 304 ? -24.236 11.836 3.540 1.00 5.99 304 LYS A O 1
ATOM 4348 N N . ARG A 1 305 ? -22.249 10.842 3.982 1.00 5.79 305 ARG A N 1
ATOM 4349 C CA . ARG A 1 305 ? -21.963 10.421 2.622 1.00 5.38 305 ARG A CA 1
ATOM 4350 C C . ARG A 1 305 ? -21.558 8.946 2.599 1.00 5.47 305 ARG A C 1
ATOM 4351 O O . ARG A 1 305 ? -20.706 8.508 3.384 1.00 5.98 305 ARG A O 1
ATOM 4372 N N . PHE A 1 306 ? -22.150 8.205 1.668 1.00 5.49 306 PHE A N 1
ATOM 4373 C CA . PHE A 1 306 ? -21.728 6.850 1.318 1.00 5.96 306 PHE A CA 1
ATOM 4374 C C . PHE A 1 306 ? -21.581 6.774 -0.202 1.00 5.55 306 PHE A C 1
ATOM 4375 O O . PHE A 1 306 ? -22.304 7.456 -0.928 1.00 6.31 306 PHE A O 1
ATOM 4392 N N . TYR A 1 307 ? -20.690 5.908 -0.657 1.00 5.85 307 TYR A N 1
ATOM 4393 C CA . TYR A 1 307 ? -20.537 5.610 -2.071 1.00 6.74 307 TYR A CA 1
ATOM 4394 C C . TYR A 1 307 ? -20.851 4.136 -2.263 1.00 7.70 307 TYR A C 1
ATOM 4395 O O . TYR A 1 307 ? -20.645 3.329 -1.359 1.00 9.05 307 TYR A O 1
ATOM 4413 N N . ILE A 1 308 ? -21.330 3.776 -3.445 1.00 6.64 308 ILE A N 1
ATOM 4414 C CA . ILE A 1 308 ? -21.512 2.378 -3.786 1.00 7.28 308 ILE A CA 1
ATOM 4415 C C . ILE A 1 308 ? -20.901 2.136 -5.149 1.00 6.08 308 ILE A C 1
ATOM 4416 O O . ILE A 1 308 ? -21.224 2.816 -6.113 1.00 6.96 308 ILE A O 1
ATOM 4432 N N . GLN A 1 309 ? -19.993 1.174 -5.215 1.00 6.56 309 GLN A N 1
ATOM 4433 C CA . GLN A 1 309 ? -19.383 0.819 -6.489 1.00 6.66 309 GLN A CA 1
ATOM 4434 C C . GLN A 1 309 ? -19.155 -0.686 -6.446 1.00 8.03 309 GLN A C 1
ATOM 4435 O O . GLN A 1 309 ? -18.698 -1.231 -5.435 1.00 8.55 309 GLN A O 1
ATOM 4449 N N . ASN A 1 310 ? -19.510 -1.361 -7.532 1.00 10.37 310 ASN A N 1
ATOM 4450 C CA . ASN A 1 310 ? -19.458 -2.827 -7.581 1.00 14.40 310 ASN A CA 1
ATOM 4451 C C . ASN A 1 310 ? -20.228 -3.449 -6.424 1.00 13.10 310 ASN A C 1
ATOM 4452 O O . ASN A 1 310 ? -19.838 -4.489 -5.885 1.00 13.80 310 ASN A O 1
ATOM 4463 N N . SER A 1 311 ? -21.332 -2.808 -6.054 1.00 12.88 311 SER A N 1
ATOM 4464 C CA . SER A 1 311 ? -22.207 -3.277 -4.978 1.00 14.32 311 SER A CA 1
ATOM 4465 C C . SER A 1 311 ? -21.606 -3.176 -3.578 1.00 12.82 311 SER A C 1
ATOM 4466 O O . SER A 1 311 ? -22.227 -3.616 -2.619 1.00 15.66 311 SER A O 1
ATOM 4474 N N . ASN A 1 312 ? -20.418 -2.588 -3.463 1.00 10.51 312 ASN A N 1
ATOM 4475 C CA . ASN A 1 312 ? -19.777 -2.381 -2.172 1.00 10.44 312 ASN A CA 1
ATOM 4476 C C . ASN A 1 312 ? -20.135 -1.009 -1.638 1.00 8.91 312 ASN A C 1
ATOM 4477 O O . ASN A 1 312 ? -19.897 -0.005 -2.310 1.00 8.26 312 ASN A O 1
ATOM 4488 N N . VAL A 1 313 ? -20.694 -0.989 -0.435 1.00 8.94 313 VAL A N 1
ATOM 4489 C CA . VAL A 1 313 ? -21.096 0.237 0.232 1.00 9.37 313 VAL A CA 1
ATOM 4490 C C . VAL A 1 313 ? -19.924 0.749 1.066 1.00 8.30 313 VAL A C 1
ATOM 4491 O O . VAL A 1 313 ? -19.451 0.071 1.979 1.00 9.84 313 VAL A O 1
ATOM 4504 N N . ILE A 1 314 ? -19.448 1.937 0.735 1.00 7.19 314 ILE A N 1
ATOM 4505 C CA . ILE A 1 314 ? -18.214 2.478 1.268 1.00 7.48 314 ILE A CA 1
ATOM 4506 C C . ILE A 1 314 ? -18.489 3.850 1.892 1.00 6.83 314 ILE A C 1
ATOM 4507 O O . ILE A 1 314 ? -18.819 4.798 1.188 1.00 7.26 314 ILE A O 1
ATOM 4523 N N . PRO A 1 315 ? -18.367 3.963 3.229 1.00 7.01 315 PRO A N 1
ATOM 4524 C CA . PRO A 1 315 ? -18.541 5.289 3.841 1.00 7.19 315 PRO A CA 1
ATOM 4525 C C . PRO A 1 315 ? -17.449 6.264 3.424 1.00 6.58 315 PRO A C 1
ATOM 4526 O O . PRO A 1 315 ? -16.324 5.866 3.114 1.00 6.49 315 PRO A O 1
ATOM 4537 N N . GLN A 1 316 ? -17.774 7.546 3.457 1.00 6.33 316 GLN A N 1
ATOM 4538 C CA . GLN A 1 316 ? -16.766 8.583 3.374 1.00 5.96 316 GLN A CA 1
ATOM 4539 C C . GLN A 1 316 ? -15.607 8.271 4.330 1.00 5.56 316 GLN A C 1
ATOM 4540 O O . GLN A 1 316 ? -15.843 7.857 5.465 1.00 5.93 316 GLN A O 1
ATOM 4554 N N . PRO A 1 317 ? -14.358 8.509 3.907 1.00 5.70 317 PRO A N 1
ATOM 4555 C CA . PRO A 1 317 ? -13.246 8.305 4.838 1.00 6.09 317 PRO A CA 1
ATOM 4556 C C . PRO A 1 317 ? -13.259 9.346 5.952 1.00 5.66 317 PRO A C 1
ATOM 4557 O O . PRO A 1 317 ? -13.779 10.446 5.797 1.00 6.17 317 PRO A O 1
ATOM 4568 N N . ASN A 1 318 ? -12.649 9.001 7.071 1.00 6.11 318 ASN A N 1
ATOM 4569 C CA . ASN A 1 318 ? -12.422 9.985 8.110 1.00 6.42 318 ASN A CA 1
ATOM 4570 C C . ASN A 1 318 ? -11.445 11.068 7.669 1.00 6.35 318 ASN A C 1
ATOM 4571 O O . ASN A 1 318 ? -10.492 10.826 6.936 1.00 7.37 318 ASN A O 1
ATOM 4582 N N . SER A 1 319 ? -11.656 12.264 8.194 1.00 6.38 319 SER A N 1
ATOM 4583 C CA . SER A 1 319 ? -10.634 13.284 8.173 1.00 6.85 319 SER A CA 1
ATOM 4584 C C . SER A 1 319 ? -9.358 12.755 8.797 1.00 6.43 319 SER A C 1
ATOM 4585 O O . SER A 1 319 ? -9.380 12.118 9.855 1.00 7.49 319 SER A O 1
ATOM 4593 N N . ASP A 1 320 ? -8.244 13.059 8.142 1.00 6.56 320 ASP A N 1
ATOM 4594 C CA . ASP A 1 320 ? -6.923 12.807 8.691 1.00 7.62 320 ASP A CA 1
ATOM 4595 C C . ASP A 1 320 ? -6.177 14.130 8.883 1.00 7.37 320 ASP A C 1
ATOM 4596 O O . ASP A 1 320 ? -4.968 14.185 8.782 1.00 9.82 320 ASP A O 1
ATOM 4605 N N . ILE A 1 321 ? -6.920 15.190 9.182 1.00 6.98 321 ILE A N 1
ATOM 4606 C CA . ILE A 1 321 ? -6.365 16.484 9.542 1.00 7.10 321 ILE A CA 1
ATOM 4607 C C . ILE A 1 321 ? -6.377 16.618 11.055 1.00 6.94 321 ILE A C 1
ATOM 4608 O O . ILE A 1 321 ? -7.406 16.404 11.688 1.00 7.64 321 ILE A O 1
ATOM 4624 N N . SER A 1 322 ? -5.232 16.954 11.628 1.00 7.15 322 SER A N 1
ATOM 4625 C CA . SER A 1 322 ? -5.156 17.166 13.061 1.00 8.20 322 SER A CA 1
ATOM 4626 C C . SER A 1 322 ? -6.157 18.218 13.489 1.00 7.97 322 SER A C 1
ATOM 4627 O O . SER A 1 322 ? -6.244 19.295 12.899 1.00 9.42 322 SER A O 1
ATOM 4635 N N . GLY A 1 323 ? -6.928 17.886 14.519 1.00 8.57 323 GLY A N 1
ATOM 4636 C CA . GLY A 1 323 ? -7.934 18.781 15.055 1.00 9.99 323 GLY A CA 1
ATOM 4637 C C . GLY A 1 323 ? -9.336 18.570 14.490 1.00 8.93 323 GLY A C 1
ATOM 4638 O O . GLY A 1 323 ? -10.299 19.108 15.032 1.00 10.56 323 GLY A O 1
ATOM 4642 N N . VAL A 1 324 ? -9.463 17.789 13.420 1.00 7.78 324 VAL A N 1
ATOM 4643 C CA . VAL A 1 324 ? -10.721 17.698 12.692 1.00 7.37 324 VAL A CA 1
ATOM 4644 C C . VAL A 1 324 ? -11.108 16.237 12.630 1.00 7.80 324 VAL A C 1
ATOM 4645 O O . VAL A 1 324 ? -10.429 15.433 12.003 1.00 10.48 324 VAL A O 1
ATOM 4658 N N . THR A 1 325 ? -12.196 15.885 13.298 1.00 7.91 325 THR A N 1
ATOM 4659 C CA . THR A 1 325 ? -12.573 14.495 13.512 1.00 9.15 325 THR A CA 1
ATOM 4660 C C . THR A 1 325 ? -13.794 14.057 12.723 1.00 7.97 325 THR A C 1
ATOM 4661 O O . THR A 1 325 ? -14.774 14.791 12.628 1.00 9.15 325 THR A O 1
ATOM 4672 N N . GLY A 1 326 ? -13.733 12.829 12.221 1.00 7.59 326 GLY A N 1
ATOM 4673 C CA . GLY A 1 326 ? -14.892 12.182 11.639 1.00 7.28 326 GLY A CA 1
ATOM 4674 C C . GLY A 1 326 ? -15.010 12.299 10.136 1.00 6.00 326 GLY A C 1
ATOM 4675 O O . GLY A 1 326 ? -14.138 12.843 9.458 1.00 6.93 326 GLY A O 1
ATOM 4679 N N . ASN A 1 327 ? -16.097 11.740 9.632 1.00 6.06 327 ASN A N 1
ATOM 4680 C CA . ASN A 1 327 ? -16.305 11.626 8.195 1.00 6.08 327 ASN A CA 1
ATOM 4681 C C . ASN A 1 327 ? -17.567 12.323 7.717 1.00 5.87 327 ASN A C 1
ATOM 4682 O O . ASN A 1 327 ? -18.021 12.069 6.592 1.00 6.59 327 ASN A O 1
ATOM 4693 N N . SER A 1 328 ? -18.123 13.207 8.535 1.00 6.10 328 SER A N 1
ATOM 4694 C CA . SER A 1 328 ? -19.385 13.854 8.223 1.00 6.50 328 SER A CA 1
ATOM 4695 C C . SER A 1 328 ? -19.321 15.342 8.532 1.00 6.02 328 SER A C 1
ATOM 4696 O O . SER A 1 328 ? -18.443 15.831 9.228 1.00 7.84 328 SER A O 1
ATOM 4704 N N . ILE A 1 329 ? -20.273 16.074 7.970 1.00 5.49 329 ILE A N 1
ATOM 4705 C CA . ILE A 1 329 ? -20.363 17.512 8.187 1.00 5.68 329 ILE A CA 1
ATOM 4706 C C . ILE A 1 329 ? -21.313 17.793 9.348 1.00 5.60 329 ILE A C 1
ATOM 4707 O O . ILE A 1 329 ? -22.478 17.428 9.311 1.00 6.95 329 ILE A O 1
ATOM 4723 N N . THR A 1 330 ? -20.768 18.415 10.393 1.00 5.90 330 THR A N 1
ATOM 4724 C CA . THR A 1 330 ? -21.482 18.775 11.621 1.00 6.11 330 THR A CA 1
ATOM 4725 C C . THR A 1 330 ? -20.948 20.151 12.025 1.00 5.73 330 THR A C 1
ATOM 4726 O O . THR A 1 330 ? -19.908 20.594 11.527 1.00 6.04 330 THR A O 1
ATOM 4737 N N . THR A 1 331 ? -21.608 20.819 12.961 1.00 6.49 331 THR A N 1
ATOM 4738 C CA . THR A 1 331 ? -21.089 22.091 13.438 1.00 6.59 331 THR A CA 1
ATOM 4739 C C . THR A 1 331 ? -19.674 21.957 13.986 1.00 6.18 331 THR A C 1
ATOM 4740 O O . THR A 1 331 ? -18.808 22.781 13.684 1.00 6.74 331 THR A O 1
ATOM 4751 N N . GLU A 1 332 ? -19.438 20.917 14.772 1.00 7.20 332 GLU A N 1
ATOM 4752 C CA . GLU A 1 332 ? -18.123 20.725 15.362 1.00 8.09 332 GLU A CA 1
ATOM 4753 C C . GLU A 1 332 ? -17.049 20.534 14.285 1.00 6.34 332 GLU A C 1
ATOM 4754 O O . GLU A 1 332 ? -15.978 21.133 14.364 1.00 7.16 332 GLU A O 1
ATOM 4766 N N . PHE A 1 333 ? -17.340 19.704 13.284 1.00 6.62 333 PHE A N 1
ATOM 4767 C CA . PHE A 1 333 ? -16.419 19.490 12.166 1.00 6.33 333 PHE A CA 1
ATOM 4768 C C . PHE A 1 333 ? -16.126 20.805 11.459 1.00 5.69 333 PHE A C 1
ATOM 4769 O O . PHE A 1 333 ? -14.973 21.121 11.156 1.00 6.50 333 PHE A O 1
ATOM 4786 N N . CYS A 1 334 ? -17.160 21.587 11.176 1.00 5.79 334 CYS A N 1
ATOM 4787 C CA . CYS A 1 334 ? -16.982 22.799 10.393 1.00 6.14 334 CYS A CA 1
ATOM 4788 C C . CYS A 1 334 ? -16.159 23.839 11.144 1.00 6.01 334 CYS A C 1
ATOM 4789 O O . CYS A 1 334 ? -15.290 24.481 10.582 1.00 6.68 334 CYS A O 1
ATOM 4796 N N . THR A 1 335 ? -16.436 24.007 12.436 1.00 6.47 335 THR A N 1
ATOM 4797 C CA . THR A 1 335 ? -15.665 24.925 13.252 1.00 7.01 335 THR A CA 1
ATOM 4798 C C . THR A 1 335 ? -14.198 24.512 13.268 1.00 6.57 335 THR A C 1
ATOM 4799 O O . THR A 1 335 ? -13.292 25.338 13.111 1.00 6.97 335 THR A O 1
ATOM 4810 N N . ALA A 1 336 ? -13.962 23.228 13.466 1.00 6.50 336 ALA A N 1
ATOM 4811 C CA . ALA A 1 336 ? -12.600 22.715 13.553 1.00 7.01 336 ALA A CA 1
ATOM 4812 C C . ALA A 1 336 ? -11.853 22.806 12.232 1.00 6.08 336 ALA A C 1
ATOM 4813 O O . ALA A 1 336 ? -10.650 23.104 12.209 1.00 6.71 336 ALA A O 1
ATOM 4820 N N . GLN A 1 337 ? -12.545 22.542 11.131 1.00 5.93 337 GLN A N 1
ATOM 4821 C CA . GLN A 1 337 ? -11.904 22.547 9.828 1.00 6.74 337 GLN A CA 1
ATOM 4822 C C . GLN A 1 337 ? -11.453 23.966 9.473 1.00 5.95 337 GLN A C 1
ATOM 4823 O O . GLN A 1 337 ? -10.335 24.171 9.004 1.00 6.12 337 GLN A O 1
ATOM 4837 N N . LYS A 1 338 ? -12.292 24.955 9.729 1.00 5.83 338 LYS A N 1
ATOM 4838 C CA . LYS A 1 338 ? -11.904 26.320 9.411 1.00 6.10 338 LYS A CA 1
ATOM 4839 C C . LYS A 1 338 ? -10.685 26.726 10.247 1.00 6.11 338 LYS A C 1
ATOM 4840 O O . LYS A 1 338 ? -9.760 27.366 9.755 1.00 7.10 338 LYS A O 1
ATOM 4859 N N . GLN A 1 339 ? -10.674 26.347 11.522 1.00 6.71 339 GLN A N 1
ATOM 4860 C CA . GLN A 1 339 ? -9.539 26.647 12.379 1.00 7.85 339 GLN A CA 1
ATOM 4861 C C . GLN A 1 339 ? -8.262 25.959 11.887 1.00 7.57 339 GLN A C 1
ATOM 4862 O O . GLN A 1 339 ? -7.205 26.577 11.818 1.00 8.57 339 GLN A O 1
ATOM 4876 N N . ALA A 1 340 ? -8.356 24.682 11.543 1.00 7.15 340 ALA A N 1
ATOM 4877 C CA . ALA A 1 340 ? -7.176 23.922 11.132 1.00 7.98 340 ALA A CA 1
ATOM 4878 C C . ALA A 1 340 ? -6.580 24.445 9.828 1.00 7.51 340 ALA A C 1
ATOM 4879 O O . ALA A 1 340 ? -5.373 24.426 9.632 1.00 9.26 340 ALA A O 1
ATOM 4886 N N . PHE A 1 341 ? -7.444 24.889 8.926 1.00 7.09 341 PHE A N 1
ATOM 4887 C CA . PHE A 1 341 ? -7.009 25.353 7.616 1.00 7.47 341 PHE A CA 1
ATOM 4888 C C . PHE A 1 341 ? -6.679 26.855 7.584 1.00 7.67 341 PHE A C 1
ATOM 4889 O O . PHE A 1 341 ? -6.120 27.353 6.611 1.00 8.88 341 PHE A O 1
ATOM 4906 N N . GLY A 1 342 ? -7.018 27.563 8.654 1.00 7.81 342 GLY A N 1
ATOM 4907 C CA . GLY A 1 342 ? -6.811 29.002 8.686 1.00 9.29 342 GLY A CA 1
ATOM 4908 C C . GLY A 1 342 ? -7.759 29.775 7.784 1.00 8.50 342 GLY A C 1
ATOM 4909 O O . GLY A 1 342 ? -7.447 30.878 7.369 1.00 11.20 342 GLY A O 1
ATOM 4913 N N . ASP A 1 343 ? -8.919 29.205 7.490 1.00 7.20 343 ASP A N 1
ATOM 4914 C CA . ASP A 1 343 ? -9.886 29.827 6.605 1.00 7.01 343 ASP A CA 1
ATOM 4915 C C . ASP A 1 343 ? -10.930 30.582 7.430 1.00 6.83 343 ASP A C 1
ATOM 4916 O O . ASP A 1 343 ? -11.328 30.134 8.505 1.00 7.91 343 ASP A O 1
ATOM 4925 N N . THR A 1 344 ? -11.425 31.695 6.913 1.00 7.48 344 THR A N 1
ATOM 4926 C CA A THR A 1 344 ? -12.398 32.459 7.661 0.57 7.48 344 THR A CA 1
ATOM 4927 C CA B THR A 1 344 ? -12.424 32.489 7.615 0.43 9.56 344 THR A CA 1
ATOM 4928 C C . THR A 1 344 ? -13.686 31.657 7.822 1.00 7.37 344 THR A C 1
ATOM 4929 O O . THR A 1 344 ? -14.134 30.968 6.912 1.00 7.18 344 THR A O 1
ATOM 4950 N N . ASP A 1 345 ? -14.271 31.729 9.009 1.00 8.49 345 ASP A N 1
ATOM 4951 C CA . ASP A 1 345 ? -15.438 30.929 9.304 1.00 8.82 345 ASP A CA 1
ATOM 4952 C C . ASP A 1 345 ? -16.705 31.687 8.893 1.00 7.55 345 ASP A C 1
ATOM 4953 O O . ASP A 1 345 ? -17.553 32.060 9.719 1.00 8.28 345 ASP A O 1
ATOM 4962 N N . ASP A 1 346 ? -16.858 31.870 7.590 1.00 6.90 346 ASP A N 1
ATOM 4963 C CA . ASP A 1 346 ? -18.020 32.565 7.073 1.00 6.80 346 ASP A CA 1
ATOM 4964 C C . ASP A 1 346 ? -19.271 31.687 7.187 1.00 6.46 346 ASP A C 1
ATOM 4965 O O . ASP A 1 346 ? -20.380 32.207 7.299 1.00 7.33 346 ASP A O 1
ATOM 4974 N N . PHE A 1 347 ? -19.070 30.380 7.194 1.00 6.46 347 PHE A N 1
ATOM 4975 C CA . PHE A 1 347 ? -20.140 29.412 7.416 1.00 6.50 347 PHE A CA 1
ATOM 4976 C C . PHE A 1 347 ? -20.868 29.715 8.718 1.00 6.21 347 PHE A C 1
ATOM 4977 O O . PHE A 1 347 ? -22.082 29.867 8.746 1.00 6.88 347 PHE A O 1
ATOM 4994 N N . SER A 1 348 ? -20.117 29.833 9.800 1.00 7.22 348 SER A N 1
ATOM 4995 C CA . SER A 1 348 ? -20.723 30.169 11.076 1.00 8.77 348 SER A CA 1
ATOM 4996 C C . SER A 1 348 ? -21.351 31.570 11.060 1.00 7.97 348 SER A C 1
ATOM 4997 O O . SER A 1 348 ? -22.418 31.789 11.644 1.00 9.05 348 SER A O 1
ATOM 5005 N N . GLN A 1 349 ? -20.685 32.523 10.411 1.00 8.37 349 GLN A N 1
ATOM 5006 C CA . GLN A 1 349 ? -21.177 33.898 10.358 1.00 10.86 349 GLN A CA 1
ATOM 5007 C C . GLN A 1 349 ? -22.567 33.984 9.743 1.00 8.72 349 GLN A C 1
ATOM 5008 O O . GLN A 1 349 ? -23.359 34.827 10.129 1.00 10.68 349 GLN A O 1
ATOM 5022 N N . HIS A 1 350 ? -22.861 33.111 8.795 1.00 7.19 350 HIS A N 1
ATOM 5023 C CA . HIS A 1 350 ? -24.143 33.145 8.099 1.00 6.94 350 HIS A CA 1
ATOM 5024 C C . HIS A 1 350 ? -25.099 32.051 8.570 1.00 6.36 350 HIS A C 1
ATOM 5025 O O . HIS A 1 350 ? -26.073 31.733 7.903 1.00 7.43 350 HIS A O 1
ATOM 5038 N N . GLY A 1 351 ? -24.848 31.508 9.758 1.00 7.16 351 GLY A N 1
ATOM 5039 C CA . GLY A 1 351 ? -25.829 30.677 10.433 1.00 7.33 351 GLY A CA 1
ATOM 5040 C C . GLY A 1 351 ? -25.637 29.177 10.308 1.00 6.26 351 GLY A C 1
ATOM 5041 O O . GLY A 1 351 ? -26.460 28.422 10.797 1.00 6.57 351 GLY A O 1
ATOM 5045 N N . GLY A 1 352 ? -24.571 28.753 9.644 1.00 6.03 352 GLY A N 1
ATOM 5046 C CA . GLY A 1 352 ? -24.183 27.360 9.596 1.00 6.52 352 GLY A CA 1
ATOM 5047 C C . GLY A 1 352 ? -25.297 26.412 9.201 1.00 5.28 352 GLY A C 1
ATOM 5048 O O . GLY A 1 352 ? -26.120 26.694 8.326 1.00 5.38 352 GLY A O 1
ATOM 5052 N N . LEU A 1 353 ? -25.306 25.251 9.851 1.00 5.59 353 LEU A N 1
ATOM 5053 C CA . LEU A 1 353 ? -26.289 24.230 9.545 1.00 5.53 353 LEU A CA 1
ATOM 5054 C C . LEU A 1 353 ? -27.701 24.670 9.900 1.00 5.51 353 LEU A C 1
ATOM 5055 O O . LEU A 1 353 ? -28.654 24.219 9.266 1.00 5.83 353 LEU A O 1
ATOM 5071 N N . ALA A 1 354 ? -27.866 25.531 10.896 1.00 5.86 354 ALA A N 1
ATOM 5072 C CA . ALA A 1 354 ? -29.208 25.998 11.241 1.00 6.46 354 ALA A CA 1
ATOM 5073 C C . ALA A 1 354 ? -29.824 26.765 10.082 1.00 5.47 354 ALA A C 1
ATOM 5074 O O . ALA A 1 354 ? -30.991 26.561 9.741 1.00 5.76 354 ALA A O 1
ATOM 5081 N N . LYS A 1 355 ? -29.046 27.639 9.456 1.00 5.04 355 LYS A N 1
ATOM 5082 C CA . LYS A 1 355 ? -29.561 28.390 8.320 1.00 5.44 355 LYS A CA 1
ATOM 5083 C C . LYS A 1 355 ? -29.619 27.545 7.059 1.00 5.11 355 LYS A C 1
ATOM 5084 O O . LYS A 1 355 ? -30.511 27.741 6.227 1.00 5.49 355 LYS A O 1
ATOM 5103 N N . MET A 1 356 ? -28.701 26.597 6.890 1.00 5.06 356 MET A N 1
ATOM 5104 C CA . MET A 1 356 ? -28.811 25.653 5.783 1.00 5.48 356 MET A CA 1
ATOM 5105 C C . MET A 1 356 ? -30.120 24.867 5.897 1.00 5.45 356 MET A C 1
ATOM 5106 O O . MET A 1 356 ? -30.856 24.682 4.935 1.00 5.91 356 MET A O 1
ATOM 5120 N N . GLY A 1 357 ? -30.409 24.402 7.103 1.00 5.79 357 GLY A N 1
ATOM 5121 C CA . GLY A 1 357 ? -31.610 23.627 7.366 1.00 6.80 357 GLY A CA 1
ATOM 5122 C C . GLY A 1 357 ? -32.882 24.442 7.184 1.00 6.11 357 GLY A C 1
ATOM 5123 O O . GLY A 1 357 ? -33.886 23.923 6.698 1.00 6.71 357 GLY A O 1
ATOM 5127 N N . ALA A 1 358 ? -32.845 25.722 7.556 1.00 6.12 358 ALA A N 1
ATOM 5128 C CA . ALA A 1 358 ? -33.987 26.598 7.308 1.00 6.58 358 ALA A CA 1
ATOM 5129 C C . ALA A 1 358 ? -34.273 26.701 5.807 1.00 6.23 358 ALA A C 1
ATOM 5130 O O . ALA A 1 358 ? -35.433 26.677 5.388 1.00 6.99 358 ALA A O 1
ATOM 5137 N N . ALA A 1 359 ? -33.228 26.792 4.988 1.00 5.44 359 ALA A N 1
ATOM 5138 C CA . ALA A 1 359 ? -33.411 26.758 3.538 1.00 5.61 359 ALA A CA 1
ATOM 5139 C C . ALA A 1 359 ? -34.017 25.426 3.109 1.00 5.26 359 ALA A C 1
ATOM 5140 O O . ALA A 1 359 ? -34.914 25.394 2.270 1.00 6.22 359 ALA A O 1
ATOM 5147 N N . MET A 1 360 ? -33.517 24.329 3.669 1.00 5.49 360 MET A N 1
ATOM 5148 C CA . MET A 1 360 ? -34.079 23.032 3.306 1.00 6.28 360 MET A CA 1
ATOM 5149 C C . MET A 1 360 ? -35.570 22.969 3.630 1.00 6.69 360 MET A C 1
ATOM 5150 O O . MET A 1 360 ? -36.356 22.361 2.913 1.00 7.04 360 MET A O 1
ATOM 5164 N N . GLN A 1 361 ? -35.963 23.590 4.726 1.00 7.56 361 GLN A N 1
ATOM 5165 C CA . GLN A 1 361 ? -37.355 23.609 5.136 1.00 8.96 361 GLN A CA 1
ATOM 5166 C C . GLN A 1 361 ? -38.224 24.416 4.157 1.00 8.58 361 GLN A C 1
ATOM 5167 O O . GLN A 1 361 ? -39.393 24.110 3.985 1.00 10.56 361 GLN A O 1
ATOM 5181 N N . GLN A 1 362 ? -37.643 25.424 3.499 1.00 7.28 362 GLN A N 1
ATOM 5182 C CA . GLN A 1 362 ? -38.379 26.197 2.503 1.00 7.61 362 GLN A CA 1
ATOM 5183 C C . GLN A 1 362 ? -38.597 25.430 1.208 1.00 7.88 362 GLN A C 1
ATOM 5184 O O . GLN A 1 362 ? -39.463 25.785 0.406 1.00 11.47 362 GLN A O 1
ATOM 5198 N N . GLY A 1 363 ? -37.772 24.420 0.966 1.00 6.90 363 GLY A N 1
ATOM 5199 C CA . GLY A 1 363 ? -37.837 23.637 -0.253 1.00 6.76 363 GLY A CA 1
ATOM 5200 C C . GLY A 1 363 ? -36.762 24.065 -1.236 1.00 5.37 363 GLY A C 1
ATOM 5201 O O . GLY A 1 363 ? -36.481 25.257 -1.376 1.00 6.24 363 GLY A O 1
ATOM 5205 N N . MET A 1 364 ? -36.140 23.108 -1.907 1.00 4.54 364 MET A N 1
ATOM 5206 C CA . MET A 1 364 ? -35.028 23.391 -2.803 1.00 4.55 364 MET A CA 1
ATOM 5207 C C . MET A 1 364 ? -35.173 22.664 -4.130 1.00 4.30 364 MET A C 1
ATOM 5208 O O . MET A 1 364 ? -35.834 21.629 -4.233 1.00 5.01 364 MET A O 1
ATOM 5222 N N . VAL A 1 365 ? -34.577 23.267 -5.148 1.00 4.28 365 VAL A N 1
ATOM 5223 C CA . VAL A 1 365 ? -34.589 22.806 -6.530 1.00 3.84 365 VAL A CA 1
ATOM 5224 C C . VAL A 1 365 ? -33.294 22.073 -6.852 1.00 3.70 365 VAL A C 1
ATOM 5225 O O . VAL A 1 365 ? -32.219 22.515 -6.434 1.00 4.09 365 VAL A O 1
ATOM 5238 N N . LEU A 1 366 ? -33.413 20.964 -7.578 1.00 3.71 366 LEU A N 1
ATOM 5239 C CA . LEU A 1 366 ? -32.288 20.170 -8.041 1.00 3.83 366 LEU A CA 1
ATOM 5240 C C . LEU A 1 366 ? -31.714 20.762 -9.326 1.00 3.32 366 LEU A C 1
ATOM 5241 O O . LEU A 1 366 ? -32.425 20.980 -10.314 1.00 4.06 366 LEU A O 1
ATOM 5257 N N . VAL A 1 367 ? -30.405 20.981 -9.273 1.00 3.34 367 VAL A N 1
ATOM 5258 C CA . VAL A 1 367 ? -29.597 21.521 -10.355 1.00 3.60 367 VAL A CA 1
ATOM 5259 C C . VAL A 1 367 ? -28.566 20.484 -10.770 1.00 3.58 367 VAL A C 1
ATOM 5260 O O . VAL A 1 367 ? -27.901 19.878 -9.927 1.00 4.03 367 VAL A O 1
ATOM 5273 N N . MET A 1 368 ? -28.387 20.315 -12.087 1.00 3.75 368 MET A N 1
ATOM 5274 C CA . MET A 1 368 ? -27.309 19.510 -12.653 1.00 3.86 368 MET A CA 1
ATOM 5275 C C . MET A 1 368 ? -26.588 20.369 -13.685 1.00 4.07 368 MET A C 1
ATOM 5276 O O . MET A 1 368 ? -27.219 20.948 -14.567 1.00 4.64 368 MET A O 1
ATOM 5290 N N . SER A 1 369 ? -25.266 20.467 -13.565 1.00 4.25 369 SER A N 1
ATOM 5291 C CA . SER A 1 369 ? -24.519 21.346 -14.437 1.00 4.37 369 SER A CA 1
ATOM 5292 C C . SER A 1 369 ? -23.161 20.757 -14.795 1.00 3.95 369 SER A C 1
ATOM 5293 O O . SER A 1 369 ? -22.691 19.779 -14.192 1.00 4.70 369 SER A O 1
ATOM 5301 N N . LEU A 1 370 ? -22.535 21.371 -15.792 1.00 4.05 370 LEU A N 1
ATOM 5302 C CA . LEU A 1 370 ? -21.176 21.046 -16.211 1.00 4.02 370 LEU A CA 1
ATOM 5303 C C . LEU A 1 370 ? -20.532 22.375 -16.575 1.00 3.85 370 LEU A C 1
ATOM 5304 O O . LEU A 1 370 ? -21.059 23.081 -17.439 1.00 4.18 370 LEU A O 1
ATOM 5320 N N . TRP A 1 371 ? -19.423 22.713 -15.926 1.00 4.10 371 TRP A N 1
ATOM 5321 C CA . TRP A 1 371 ? -18.797 24.004 -16.103 1.00 4.20 371 TRP A CA 1
ATOM 5322 C C . TRP A 1 371 ? -17.280 23.957 -15.976 1.00 4.41 371 TRP A C 1
ATOM 5323 O O . TRP A 1 371 ? -16.696 23.050 -15.379 1.00 4.81 371 TRP A O 1
ATOM 5344 N N . ASP A 1 372 ? -16.664 24.983 -16.558 1.00 4.78 372 ASP A N 1
ATOM 5345 C CA . ASP A 1 372 ? -15.290 25.355 -16.279 1.00 4.55 372 ASP A CA 1
ATOM 5346 C C . ASP A 1 372 ? -15.279 26.754 -15.668 1.00 4.84 372 ASP A C 1
ATOM 5347 O O . ASP A 1 372 ? -16.302 27.450 -15.639 1.00 5.99 372 ASP A O 1
ATOM 5356 N N . ASP A 1 373 ? -14.121 27.154 -15.139 1.00 5.31 373 ASP A N 1
ATOM 5357 C CA . ASP A 1 373 ? -14.061 28.189 -14.114 1.00 5.83 373 ASP A CA 1
ATOM 5358 C C . ASP A 1 373 ? -13.159 29.325 -14.566 1.00 6.59 373 ASP A C 1
ATOM 5359 O O . ASP A 1 373 ? -11.931 29.229 -14.498 1.00 6.37 373 ASP A O 1
ATOM 5368 N N A TYR A 1 374 ? -13.863 30.374 -14.980 0.50 7.84 374 TYR A N 1
ATOM 5369 N N B TYR A 1 374 ? -13.695 30.435 -15.047 0.50 8.39 374 TYR A N 1
ATOM 5370 C CA A TYR A 1 374 ? -13.313 31.604 -15.489 0.50 9.26 374 TYR A CA 1
ATOM 5371 C CA B TYR A 1 374 ? -12.805 31.538 -15.425 0.50 10.69 374 TYR A CA 1
ATOM 5372 C C A TYR A 1 374 ? -12.788 32.549 -14.388 0.50 8.80 374 TYR A C 1
ATOM 5373 C C B TYR A 1 374 ? -12.168 32.196 -14.221 0.50 10.81 374 TYR A C 1
ATOM 5374 O O A TYR A 1 374 ? -12.281 33.603 -14.733 0.50 9.79 374 TYR A O 1
ATOM 5375 O O B TYR A 1 374 ? -11.084 32.783 -14.295 0.50 12.90 374 TYR A O 1
ATOM 5410 N N . ALA A 1 375 ? -12.856 32.141 -13.103 1.00 9.19 375 ALA A N 1
ATOM 5411 C CA . ALA A 1 375 ? -12.321 32.863 -11.953 1.00 9.80 375 ALA A CA 1
ATOM 5412 C C . ALA A 1 375 ? -11.081 32.175 -11.353 1.00 9.23 375 ALA A C 1
ATOM 5413 O O . ALA A 1 375 ? -10.087 32.832 -11.058 1.00 11.51 375 ALA A O 1
ATOM 5421 N N . ALA A 1 376 ? -11.142 30.863 -11.155 1.00 7.72 376 ALA A N 1
ATOM 5422 C CA . ALA A 1 376 ? -10.114 30.165 -10.402 1.00 8.65 376 ALA A CA 1
ATOM 5423 C C . ALA A 1 376 ? -9.734 28.806 -10.972 1.00 6.15 376 ALA A C 1
ATOM 5424 O O . ALA A 1 376 ? -9.060 28.035 -10.286 1.00 6.45 376 ALA A O 1
ATOM 5431 N N . GLN A 1 377 ? -10.173 28.496 -12.193 1.00 5.87 377 GLN A N 1
ATOM 5432 C CA . GLN A 1 377 ? -9.693 27.321 -12.933 1.00 5.51 377 GLN A CA 1
ATOM 5433 C C . GLN A 1 377 ? -9.967 25.991 -12.242 1.00 4.63 377 GLN A C 1
ATOM 5434 O O . GLN A 1 377 ? -9.315 24.991 -12.536 1.00 5.16 377 GLN A O 1
ATOM 5448 N N . MET A 1 378 ? -10.948 25.968 -11.353 1.00 4.95 378 MET A N 1
ATOM 5449 C CA . MET A 1 378 ? -11.280 24.784 -10.568 1.00 4.66 378 MET A CA 1
ATOM 5450 C C . MET A 1 378 ? -10.131 24.321 -9.668 1.00 4.26 378 MET A C 1
ATOM 5451 O O . MET A 1 378 ? -10.166 23.207 -9.135 1.00 4.70 378 MET A O 1
ATOM 5465 N N . LEU A 1 379 ? -9.153 25.188 -9.428 1.00 4.68 379 LEU A N 1
ATOM 5466 C CA . LEU A 1 379 ? -7.998 24.795 -8.637 1.00 4.62 379 LEU A CA 1
ATOM 5467 C C . LEU A 1 379 ? -8.383 24.497 -7.185 1.00 4.60 379 LEU A C 1
ATOM 5468 O O . LEU A 1 379 ? -7.756 23.681 -6.506 1.00 4.83 379 LEU A O 1
ATOM 5484 N N . TRP A 1 380 ? -9.423 25.181 -6.708 1.00 4.56 380 TRP A N 1
ATOM 5485 C CA . TRP A 1 380 ? -9.970 24.979 -5.371 1.00 4.38 380 TRP A CA 1
ATOM 5486 C C . TRP A 1 380 ? -10.519 23.562 -5.184 1.00 4.10 380 TRP A C 1
ATOM 5487 O O . TRP A 1 380 ? -10.603 23.090 -4.060 1.00 4.73 380 TRP A O 1
ATOM 5508 N N . LEU A 1 381 ? -10.901 22.903 -6.273 1.00 4.22 381 LEU A N 1
ATOM 5509 C CA . LEU A 1 381 ? -11.461 21.564 -6.236 1.00 4.38 381 LEU A CA 1
ATOM 5510 C C . LEU A 1 381 ? -10.374 20.503 -6.404 1.00 4.05 381 LEU A C 1
ATOM 5511 O O . LEU A 1 381 ? -10.407 19.471 -5.745 1.00 4.44 381 LEU A O 1
ATOM 5527 N N . ASP A 1 382 ? -9.428 20.741 -7.324 1.00 4.28 382 ASP A N 1
ATOM 5528 C CA . ASP A 1 382 ? -8.580 19.652 -7.797 1.00 4.38 382 ASP A CA 1
ATOM 5529 C C . ASP A 1 382 ? -7.080 19.909 -7.822 1.00 4.54 382 ASP A C 1
ATOM 5530 O O . ASP A 1 382 ? -6.346 19.060 -8.319 1.00 4.98 382 ASP A O 1
ATOM 5539 N N . SER A 1 383 ? -6.622 21.020 -7.265 1.00 4.54 383 SER A N 1
ATOM 5540 C CA . SER A 1 383 ? -5.209 21.391 -7.304 1.00 4.57 383 SER A CA 1
ATOM 5541 C C . SER A 1 383 ? -4.755 21.892 -5.940 1.00 5.03 383 SER A C 1
ATOM 5542 O O . SER A 1 383 ? -5.346 21.541 -4.925 1.00 5.87 383 SER A O 1
ATOM 5550 N N . ASP A 1 384 ? -3.693 22.692 -5.939 1.00 5.82 384 ASP A N 1
ATOM 5551 C CA . ASP A 1 384 ? -3.148 23.328 -4.757 1.00 6.62 384 ASP A CA 1
ATOM 5552 C C . ASP A 1 384 ? -3.604 24.779 -4.786 1.00 6.58 384 ASP A C 1
ATOM 5553 O O . ASP A 1 384 ? -3.356 25.489 -5.760 1.00 9.13 384 ASP A O 1
ATOM 5562 N N . TYR A 1 385 ? -4.282 25.216 -3.724 1.00 6.15 385 TYR A N 1
ATOM 5563 C CA . TYR A 1 385 ? -4.958 26.495 -3.769 1.00 7.03 385 TYR A CA 1
ATOM 5564 C C . TYR A 1 385 ? -4.967 27.114 -2.393 1.00 6.90 385 TYR A C 1
ATOM 5565 O O . TYR A 1 385 ? -5.321 26.448 -1.425 1.00 8.12 385 TYR A O 1
ATOM 5583 N N . PRO A 1 386 ? -4.595 28.401 -2.287 1.00 8.31 386 PRO A N 1
ATOM 5584 C CA . PRO A 1 386 ? -4.075 29.282 -3.334 1.00 8.03 386 PRO A CA 1
ATOM 5585 C C . PRO A 1 386 ? -2.755 28.741 -3.873 1.00 7.43 386 PRO A C 1
ATOM 5586 O O . PRO A 1 386 ? -2.060 27.960 -3.222 1.00 7.43 386 PRO A O 1
ATOM 5597 N N . THR A 1 387 ? -2.408 29.169 -5.081 1.00 7.69 387 THR A N 1
ATOM 5598 C CA . THR A 1 387 ? -1.290 28.568 -5.791 1.00 7.90 387 THR A CA 1
ATOM 5599 C C . THR A 1 387 ? 0.077 28.995 -5.251 1.00 8.15 387 THR A C 1
ATOM 5600 O O . THR A 1 387 ? 1.081 28.384 -5.596 1.00 9.29 387 THR A O 1
ATOM 5611 N N . ASP A 1 388 ? 0.113 30.027 -4.414 1.00 7.75 388 ASP A N 1
ATOM 5612 C CA . ASP A 1 388 ? 1.374 30.493 -3.839 1.00 8.36 388 ASP A CA 1
ATOM 5613 C C . ASP A 1 388 ? 1.733 29.759 -2.553 1.00 7.68 388 ASP A C 1
ATOM 5614 O O . ASP A 1 388 ? 2.852 29.894 -2.070 1.00 8.84 388 ASP A O 1
ATOM 5623 N N . ALA A 1 389 ? 0.788 29.032 -1.977 1.00 7.79 389 ALA A N 1
ATOM 5624 C CA . ALA A 1 389 ? 0.987 28.398 -0.688 1.00 8.29 389 ALA A CA 1
ATOM 5625 C C . ALA A 1 389 ? 1.790 27.109 -0.810 1.00 8.46 389 ALA A C 1
ATOM 5626 O O . ALA A 1 389 ? 1.914 26.541 -1.874 1.00 10.26 389 ALA A O 1
ATOM 5633 N N . ASP A 1 390 ? 2.355 26.663 0.301 1.00 9.39 390 ASP A N 1
ATOM 5634 C CA . ASP A 1 390 ? 3.058 25.390 0.361 1.00 9.88 390 ASP A CA 1
ATOM 5635 C C . ASP A 1 390 ? 2.032 24.260 0.292 1.00 8.76 390 ASP A C 1
ATOM 5636 O O . ASP A 1 390 ? 1.153 24.182 1.148 1.00 8.47 390 ASP A O 1
ATOM 5645 N N . PRO A 1 391 ? 2.133 23.369 -0.715 1.00 9.26 391 PRO A N 1
ATOM 5646 C CA . PRO A 1 391 ? 1.135 22.297 -0.837 1.00 9.90 391 PRO A CA 1
ATOM 5647 C C . PRO A 1 391 ? 1.121 21.292 0.314 1.00 9.79 391 PRO A C 1
ATOM 5648 O O . PRO A 1 391 ? 0.182 20.500 0.389 1.00 11.24 391 PRO A O 1
ATOM 5659 N N . THR A 1 392 ? 2.126 21.311 1.188 1.00 9.96 392 THR A N 1
ATOM 5660 C CA . THR A 1 392 ? 2.107 20.444 2.358 1.00 11.70 392 THR A CA 1
ATOM 5661 C C . THR A 1 392 ? 1.353 21.059 3.535 1.00 9.90 392 THR A C 1
ATOM 5662 O O . THR A 1 392 ? 1.095 20.369 4.509 1.00 11.79 392 THR A O 1
ATOM 5673 N N . THR A 1 393 ? 0.980 22.329 3.461 1.00 8.39 393 THR A N 1
ATOM 5674 C CA . THR A 1 393 ? 0.231 22.948 4.542 1.00 8.63 393 THR A CA 1
ATOM 5675 C C . THR A 1 393 ? -1.207 22.414 4.522 1.00 7.76 393 THR A C 1
ATOM 5676 O O . THR A 1 393 ? -1.847 22.407 3.479 1.00 7.52 393 THR A O 1
ATOM 5687 N N . PRO A 1 394 ? -1.744 21.976 5.672 1.00 9.32 394 PRO A N 1
ATOM 5688 C CA . PRO A 1 394 ? -3.121 21.454 5.648 1.00 10.17 394 PRO A CA 1
ATOM 5689 C C . PRO A 1 394 ? -4.096 22.448 5.045 1.00 8.19 394 PRO A C 1
ATOM 5690 O O . PRO A 1 394 ? -4.083 23.634 5.395 1.00 8.71 394 PRO A O 1
ATOM 5701 N N . GLY A 1 395 ? -4.942 21.940 4.158 1.00 7.03 395 GLY A N 1
ATOM 5702 C CA . GLY A 1 395 ? -5.957 22.726 3.487 1.00 7.43 395 GLY A CA 1
ATOM 5703 C C . GLY A 1 395 ? -5.612 23.176 2.085 1.00 6.05 395 GLY A C 1
ATOM 5704 O O . GLY A 1 395 ? -6.500 23.548 1.330 1.00 6.43 395 GLY A O 1
ATOM 5708 N N . ILE A 1 396 ? -4.327 23.177 1.742 1.00 5.56 396 ILE A N 1
ATOM 5709 C CA . ILE A 1 396 ? -3.904 23.673 0.443 1.00 5.35 396 ILE A CA 1
ATOM 5710 C C . ILE A 1 396 ? -4.150 22.687 -0.699 1.00 5.18 396 ILE A C 1
ATOM 5711 O O . ILE A 1 396 ? -4.683 23.066 -1.735 1.00 5.43 396 ILE A O 1
ATOM 5727 N N . ALA A 1 397 ? -3.752 21.430 -0.529 1.00 5.28 397 ALA A N 1
ATOM 5728 C CA . ALA A 1 397 ? -3.837 20.448 -1.601 1.00 5.31 397 ALA A CA 1
ATOM 5729 C C . ALA A 1 397 ? -5.227 19.808 -1.625 1.00 4.81 397 ALA A C 1
ATOM 5730 O O . ALA A 1 397 ? -5.655 19.190 -0.654 1.00 6.37 397 ALA A O 1
ATOM 5737 N N . ARG A 1 398 ? -5.899 19.937 -2.761 1.00 4.33 398 ARG A N 1
ATOM 5738 C CA . ARG A 1 398 ? -7.258 19.430 -2.961 1.00 4.21 398 ARG A CA 1
ATOM 5739 C C . ARG A 1 398 ? -7.362 18.340 -4.025 1.00 4.04 398 ARG A C 1
ATOM 5740 O O . ARG A 1 398 ? -8.367 17.641 -4.082 1.00 4.46 398 ARG A O 1
ATOM 5761 N N . GLY A 1 399 ? -6.334 18.202 -4.865 1.00 4.52 399 GLY A N 1
ATOM 5762 C CA . GLY A 1 399 ? -6.257 17.136 -5.835 1.00 4.41 399 GLY A CA 1
ATOM 5763 C C . GLY A 1 399 ? -4.882 17.143 -6.478 1.00 4.52 399 GLY A C 1
ATOM 5764 O O . GLY A 1 399 ? -3.981 17.855 -6.032 1.00 5.21 399 GLY A O 1
ATOM 5768 N N . THR A 1 400 ? -4.731 16.346 -7.531 1.00 4.79 400 THR A N 1
ATOM 5769 C CA . THR A 1 400 ? -3.451 16.088 -8.185 1.00 5.00 400 THR A CA 1
ATOM 5770 C C . THR A 1 400 ? -3.105 17.063 -9.301 1.00 4.95 400 THR A C 1
ATOM 5771 O O . THR A 1 400 ? -2.012 17.000 -9.848 1.00 5.41 400 THR A O 1
ATOM 5782 N N . CYS A 1 401 ? -4.040 17.919 -9.685 1.00 4.79 401 CYS A N 1
ATOM 5783 C CA . CYS A 1 401 ? -3.847 18.736 -10.885 1.00 4.91 401 CYS A CA 1
ATOM 5784 C C . CYS A 1 401 ? -2.796 19.807 -10.641 1.00 4.88 401 CYS A C 1
ATOM 5785 O O . CYS A 1 401 ? -2.732 20.393 -9.566 1.00 5.28 401 CYS A O 1
ATOM 5792 N N . PRO A 1 402 ? -1.974 20.110 -11.653 1.00 5.51 402 PRO A N 1
ATOM 5793 C CA . PRO A 1 402 ? -1.010 21.205 -11.510 1.00 6.42 402 PRO A CA 1
ATOM 5794 C C . PRO A 1 402 ? -1.722 22.551 -11.422 1.00 5.07 402 PRO A C 1
ATOM 5795 O O . PRO A 1 402 ? -2.842 22.725 -11.921 1.00 5.37 402 PRO A O 1
ATOM 5806 N N . THR A 1 403 ? -1.045 23.528 -10.847 1.00 5.56 403 THR A N 1
ATOM 5807 C CA . THR A 1 403 ? -1.643 24.840 -10.682 1.00 6.08 403 THR A CA 1
ATOM 5808 C C . THR A 1 403 ? -1.815 25.617 -11.986 1.00 5.76 403 THR A C 1
ATOM 5809 O O . THR A 1 403 ? -2.553 26.595 -12.005 1.00 7.16 403 THR A O 1
ATOM 5820 N N . ASP A 1 404 ? -1.213 25.152 -13.076 1.00 6.16 404 ASP A N 1
ATOM 5821 C CA . ASP A 1 404 ? -1.469 25.776 -14.382 1.00 7.12 404 ASP A CA 1
ATOM 5822 C C . ASP A 1 404 ? -2.600 25.110 -15.169 1.00 5.92 404 ASP A C 1
ATOM 5823 O O . ASP A 1 404 ? -2.859 25.493 -16.314 1.00 6.61 404 ASP A O 1
ATOM 5832 N N . SER A 1 405 ? -3.309 24.169 -14.543 1.00 5.25 405 SER A N 1
ATOM 5833 C CA . SER A 1 405 ? -4.412 23.462 -15.174 1.00 5.25 405 SER A CA 1
ATOM 5834 C C . SER A 1 405 ? -5.705 24.279 -15.147 1.00 4.82 405 SER A C 1
ATOM 5835 O O . SER A 1 405 ? -5.847 25.259 -14.425 1.00 5.58 405 SER A O 1
ATOM 5843 N N . GLY A 1 406 ? -6.666 23.822 -15.935 1.00 4.87 406 GLY A N 1
ATOM 5844 C CA . GLY A 1 406 ? -8.010 24.356 -15.842 1.00 5.51 406 GLY A CA 1
ATOM 5845 C C . GLY A 1 406 ? -8.293 25.693 -16.494 1.00 5.17 406 GLY A C 1
ATOM 5846 O O . GLY A 1 406 ? -9.389 26.228 -16.304 1.00 5.75 406 GLY A O 1
ATOM 5850 N N . VAL A 1 407 ? -7.355 26.250 -17.245 1.00 5.01 407 VAL A N 1
ATOM 5851 C CA . VAL A 1 407 ? -7.650 27.488 -17.945 1.00 5.37 407 VAL A CA 1
ATOM 5852 C C . VAL A 1 407 ? -8.735 27.187 -18.992 1.00 4.86 407 VAL A C 1
ATOM 5853 O O . VAL A 1 407 ? -8.575 26.264 -19.784 1.00 5.04 407 VAL A O 1
ATOM 5866 N N . PRO A 1 408 ? -9.827 27.978 -19.026 1.00 5.13 408 PRO A N 1
ATOM 5867 C CA . PRO A 1 408 ? -10.915 27.642 -19.962 1.00 5.51 408 PRO A CA 1
ATOM 5868 C C . PRO A 1 408 ? -10.456 27.463 -21.408 1.00 5.39 408 PRO A C 1
ATOM 5869 O O . PRO A 1 408 ? -10.867 26.507 -22.067 1.00 6.27 408 PRO A O 1
ATOM 5880 N N . SER A 1 409 ? -9.612 28.347 -21.922 1.00 6.25 409 SER A N 1
ATOM 5881 C CA . SER A 1 409 ? -9.196 28.193 -23.315 1.00 7.24 409 SER A CA 1
ATOM 5882 C C . SER A 1 409 ? -8.433 26.893 -23.555 1.00 6.54 409 SER A C 1
ATOM 5883 O O . SER A 1 409 ? -8.494 26.334 -24.641 1.00 8.37 409 SER A O 1
ATOM 5891 N N . ASP A 1 410 ? -7.693 26.429 -22.556 1.00 5.57 410 ASP A N 1
ATOM 5892 C CA . ASP A 1 410 ? -6.998 25.152 -22.663 1.00 5.58 410 ASP A CA 1
ATOM 5893 C C . ASP A 1 410 ? -7.970 23.980 -22.630 1.00 4.80 410 ASP A C 1
ATOM 5894 O O . ASP A 1 410 ? -7.945 23.125 -23.518 1.00 5.43 410 ASP A O 1
ATOM 5903 N N . VAL A 1 411 ? -8.821 23.904 -21.608 1.00 4.89 411 VAL A N 1
ATOM 5904 C CA . VAL A 1 411 ? -9.670 22.729 -21.468 1.00 4.89 411 VAL A CA 1
ATOM 5905 C C . VAL A 1 411 ? -10.763 22.654 -22.518 1.00 4.67 411 VAL A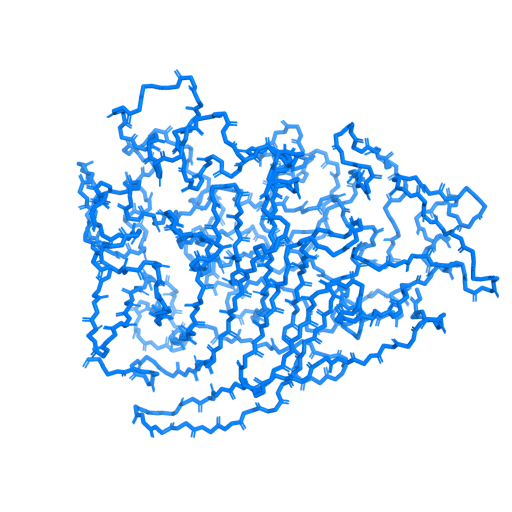 C 1
ATOM 5906 O O . VAL A 1 411 ? -11.165 21.565 -22.921 1.00 4.93 411 VAL A O 1
ATOM 5919 N N . GLU A 1 412 ? -11.243 23.799 -23.003 1.00 4.87 412 GLU A N 1
ATOM 5920 C CA . GLU A 1 412 ? -12.229 23.797 -24.068 1.00 5.19 412 GLU A CA 1
ATOM 5921 C C . GLU A 1 412 ? -11.638 23.314 -25.384 1.00 5.25 412 GLU A C 1
ATOM 5922 O O . GLU A 1 412 ? -12.317 22.667 -26.190 1.00 7.17 412 GLU A O 1
ATOM 5934 N N . SER A 1 413 ? -10.365 23.627 -25.605 1.00 4.96 413 SER A N 1
ATOM 5935 C CA . SER A 1 413 ? -9.652 23.160 -26.788 1.00 5.31 413 SER A CA 1
ATOM 5936 C C . SER A 1 413 ? -9.238 21.692 -26.687 1.00 4.72 413 SER A C 1
ATOM 5937 O O . SER A 1 413 ? -9.333 20.933 -27.644 1.00 5.77 413 SER A O 1
ATOM 5945 N N . GLN A 1 414 ? -8.766 21.291 -25.510 1.00 4.45 414 GLN A N 1
ATOM 5946 C CA . GLN A 1 414 ? -8.184 19.960 -25.342 1.00 4.50 414 GLN A CA 1
ATOM 5947 C C . GLN A 1 414 ? -9.186 18.886 -24.958 1.00 4.64 414 GLN A C 1
ATOM 5948 O O . GLN A 1 414 ? -8.928 17.710 -25.212 1.00 5.13 414 GLN A O 1
ATOM 5962 N N . SER A 1 415 ? -10.304 19.254 -24.336 1.00 4.32 415 SER A N 1
ATOM 5963 C CA . SER A 1 415 ? -11.248 18.252 -23.856 1.00 4.75 415 SER A CA 1
ATOM 5964 C C . SER A 1 415 ? -12.697 18.518 -24.276 1.00 4.87 415 SER A C 1
ATOM 5965 O O . SER A 1 415 ? -13.619 18.380 -23.478 1.00 4.91 415 SER A O 1
ATOM 5973 N N . PRO A 1 416 ? -12.920 18.876 -25.555 1.00 5.19 416 PRO A N 1
ATOM 5974 C CA . PRO A 1 416 ? -14.282 19.269 -25.937 1.00 5.24 416 PRO A CA 1
ATOM 5975 C C . PRO A 1 416 ? -15.305 18.144 -25.805 1.00 5.28 416 PRO A C 1
ATOM 5976 O O . PRO A 1 416 ? -16.476 18.431 -25.573 1.00 5.85 416 PRO A O 1
ATOM 5987 N N . ASN A 1 417 ? -14.877 16.897 -25.961 1.00 5.46 417 ASN A N 1
ATOM 5988 C CA . ASN A 1 417 ? -15.782 15.746 -25.903 1.00 5.88 417 ASN A CA 1
ATOM 5989 C C . ASN A 1 417 ? -15.983 15.195 -24.499 1.00 5.29 417 ASN A C 1
ATOM 5990 O O . ASN A 1 417 ? -16.657 14.173 -24.314 1.00 6.16 417 ASN A O 1
ATOM 6001 N N . SER A 1 418 ? -15.419 15.860 -23.499 1.00 5.22 418 SER A N 1
ATOM 6002 C CA . SER A 1 418 ? -15.740 15.521 -22.137 1.00 5.40 418 SER A CA 1
ATOM 6003 C C . SER A 1 418 ? -17.247 15.673 -21.886 1.00 4.56 418 SER A C 1
ATOM 6004 O O . SER A 1 418 ? -17.958 16.371 -22.601 1.00 5.37 418 SER A O 1
ATOM 6012 N N . TYR A 1 419 ? -17.713 14.998 -20.845 1.00 4.56 419 TYR A N 1
ATOM 6013 C CA . TYR A 1 419 ? -19.134 14.976 -20.511 1.00 4.52 419 TYR A CA 1
ATOM 6014 C C . TYR A 1 419 ? -19.259 14.507 -19.069 1.00 4.28 419 TYR A C 1
ATOM 6015 O O . TYR A 1 419 ? -18.334 13.929 -18.505 1.00 4.93 419 TYR A O 1
ATOM 6033 N N . VAL A 1 420 ? -20.435 14.728 -18.494 1.00 4.41 420 VAL A N 1
ATOM 6034 C CA . VAL A 1 420 ? -20.854 14.077 -17.250 1.00 4.38 420 VAL A CA 1
ATOM 6035 C C . VAL A 1 420 ? -22.228 13.451 -17.499 1.00 4.27 420 VAL A C 1
ATOM 6036 O O . VAL A 1 420 ? -23.053 14.030 -18.200 1.00 4.67 420 VAL A O 1
ATOM 6049 N N . THR A 1 421 ? -22.463 12.282 -16.897 1.00 4.43 421 THR A N 1
ATOM 6050 C CA . THR A 1 421 ? -23.755 11.615 -16.987 1.00 4.53 421 THR A CA 1
ATOM 6051 C C . THR A 1 421 ? -24.260 11.300 -15.587 1.00 4.40 421 THR A C 1
ATOM 6052 O O . THR A 1 421 ? -23.592 10.621 -14.820 1.00 5.11 421 THR A O 1
ATOM 6063 N N . TYR A 1 422 ? -25.435 11.829 -15.266 1.00 4.61 422 TYR A N 1
ATOM 6064 C CA . TYR A 1 422 ? -26.135 11.570 -14.010 1.00 4.70 422 TYR A CA 1
ATOM 6065 C C . TYR A 1 422 ? -27.270 10.605 -14.288 1.00 4.72 422 TYR A C 1
ATOM 6066 O O . TYR A 1 422 ? -27.945 10.738 -15.301 1.00 5.92 422 TYR A O 1
ATOM 6084 N N . SER A 1 423 ? -27.511 9.660 -13.394 1.00 5.01 423 SER A N 1
ATOM 6085 C CA . SER A 1 423 ? -28.593 8.719 -13.640 1.00 5.30 423 SER A CA 1
ATOM 6086 C C . SER A 1 423 ? -29.133 8.148 -12.341 1.00 5.05 423 SER A C 1
ATOM 6087 O O . SER A 1 423 ? -28.563 8.335 -11.274 1.00 5.82 423 SER A O 1
ATOM 6095 N N . ASN A 1 424 ? -30.252 7.439 -12.455 1.00 5.57 424 ASN A N 1
ATOM 6096 C CA A ASN A 1 424 ? -30.780 6.658 -11.355 0.54 5.86 424 ASN A CA 1
ATOM 6097 C CA B ASN A 1 424 ? -30.802 6.662 -11.352 0.46 6.29 424 ASN A CA 1
ATOM 6098 C C . ASN A 1 424 ? -30.948 7.459 -10.061 1.00 5.51 424 ASN A C 1
ATOM 6099 O O . ASN A 1 424 ? -30.583 7.003 -8.976 1.00 6.14 424 ASN A O 1
ATOM 6120 N N . ILE A 1 425 ? -31.563 8.626 -10.174 1.00 5.07 425 ILE A N 1
ATOM 6121 C CA . ILE A 1 425 ? -31.849 9.435 -9.004 1.00 5.38 425 ILE A CA 1
ATOM 6122 C C . ILE A 1 425 ? -32.907 8.752 -8.143 1.00 5.29 425 ILE A C 1
ATOM 6123 O O . ILE A 1 425 ? -33.934 8.288 -8.656 1.00 5.94 425 ILE A O 1
ATOM 6139 N N . LYS A 1 426 ? -32.641 8.684 -6.842 1.00 5.57 426 LYS A N 1
ATOM 6140 C CA . LYS A 1 426 ? -33.559 8.123 -5.859 1.00 5.59 426 LYS A CA 1
ATOM 6141 C C . LYS A 1 426 ? -33.616 9.028 -4.643 1.00 5.32 426 LYS A C 1
ATOM 6142 O O . LYS A 1 426 ? -32.604 9.571 -4.217 1.00 6.39 426 LYS A O 1
ATOM 6161 N N . PHE A 1 427 ? -34.795 9.180 -4.064 1.00 5.24 427 PHE A N 1
ATOM 6162 C CA . PHE A 1 427 ? -35.004 10.093 -2.948 1.00 5.15 427 PHE A CA 1
ATOM 6163 C C . PHE A 1 427 ? -36.026 9.494 -1.989 1.00 5.23 427 PHE A C 1
ATOM 6164 O O . PHE A 1 427 ? -37.054 8.974 -2.415 1.00 6.08 427 PHE A O 1
ATOM 6181 N N . GLY A 1 428 ? -35.767 9.571 -0.689 1.00 5.61 428 GLY A N 1
ATOM 6182 C CA . GLY A 1 428 ? -36.720 9.076 0.280 1.00 6.31 428 GLY A CA 1
ATOM 6183 C C . GLY A 1 428 ? -36.187 9.168 1.693 1.00 6.01 428 GLY A C 1
ATOM 6184 O O . GLY A 1 428 ? -35.202 9.855 1.956 1.00 6.12 428 GLY A O 1
ATOM 6188 N N . PRO A 1 429 ? -36.855 8.476 2.617 1.00 6.80 429 PRO A N 1
ATOM 6189 C CA . PRO A 1 429 ? -36.376 8.394 4.001 1.00 7.25 429 PRO A CA 1
ATOM 6190 C C . PRO A 1 429 ? -34.946 7.879 4.099 1.00 6.64 429 PRO A C 1
ATOM 6191 O O . PRO A 1 429 ? -34.429 7.196 3.205 1.00 6.87 429 PRO A O 1
ATOM 6202 N N . ILE A 1 430 ? -34.319 8.184 5.226 1.00 7.50 430 ILE A N 1
ATOM 6203 C CA . ILE A 1 430 ? -33.004 7.641 5.536 1.00 7.97 430 ILE A CA 1
ATOM 6204 C C . ILE A 1 430 ? -33.017 6.118 5.350 1.00 7.60 430 ILE A C 1
ATOM 6205 O O . ILE A 1 430 ? -33.932 5.440 5.816 1.00 8.03 430 ILE A O 1
ATOM 6221 N N . ASN A 1 431 ? -31.982 5.631 4.673 1.00 7.94 431 ASN A N 1
ATOM 6222 C CA . ASN A 1 431 ? -31.729 4.221 4.377 1.00 8.48 431 ASN A CA 1
ATOM 6223 C C . ASN A 1 431 ? -32.614 3.616 3.298 1.00 8.30 431 ASN A C 1
ATOM 6224 O O . ASN A 1 431 ? -32.483 2.439 3.006 1.00 9.98 431 ASN A O 1
ATOM 6233 N N . SER A 1 432 ? -33.477 4.410 2.675 1.00 7.42 432 SER A N 1
ATOM 6234 C CA . SER A 1 432 ? -34.434 3.856 1.723 1.00 7.77 432 SER A CA 1
ATOM 6235 C C . SER A 1 432 ? -33.880 3.703 0.319 1.00 7.67 432 SER A C 1
ATOM 6236 O O . SER A 1 432 ? -34.502 3.014 -0.482 1.00 9.11 432 SER A O 1
ATOM 6244 N N . THR A 1 433 ? -32.750 4.338 0.011 1.00 7.82 433 THR A N 1
ATOM 6245 C CA . THR A 1 433 ? -32.268 4.360 -1.373 1.00 8.59 433 THR A CA 1
ATOM 6246 C C . THR A 1 433 ? -31.113 3.383 -1.657 1.00 10.17 433 THR A C 1
ATOM 6247 O O . THR A 1 433 ? -30.684 3.258 -2.804 1.00 11.54 433 THR A O 1
ATOM 6258 N N . PHE A 1 434 ? -30.594 2.709 -0.632 1.00 11.85 434 PHE A N 1
ATOM 6259 C CA . PHE A 1 434 ? -29.402 1.851 -0.765 1.00 14.38 434 PHE A CA 1
ATOM 6260 C C . PHE A 1 434 ? -29.391 0.808 0.339 1.00 14.64 434 PHE A C 1
ATOM 6261 O O . PHE A 1 434 ? -30.225 0.842 1.238 1.00 15.11 434 PHE A O 1
ATOM 6278 N N . THR A 1 435 ? -28.457 -0.134 0.260 1.00 17.06 435 THR A N 1
ATOM 6279 C CA . THR A 1 435 ? -28.346 -1.189 1.270 1.00 19.89 435 THR A CA 1
ATOM 6280 C C . THR A 1 435 ? -27.481 -0.716 2.434 1.00 18.69 435 THR A C 1
ATOM 6281 O O . THR A 1 435 ? -26.255 -0.797 2.395 1.00 18.28 435 THR A O 1
ATOM 6292 N N . ALA A 1 436 ? -28.128 -0.199 3.473 1.00 20.20 436 ALA A N 1
ATOM 6293 C CA . ALA A 1 436 ? -27.411 0.368 4.612 1.00 22.94 436 ALA A CA 1
ATOM 6294 C C . ALA A 1 436 ? -26.737 -0.723 5.438 1.00 21.41 436 ALA A C 1
ATOM 6295 O O . ALA A 1 436 ? -27.178 -1.875 5.437 1.00 21.24 436 ALA A O 1
#

InterPro domains:
  IPR001722 Glycoside hydrolase, family 7 [PF00840] (22-452)
  IPR001722 Glycoside hydrolase, family 7 [PR00734] (43-60)
  IPR001722 Glycoside hydrolase, family 7 [PR00734] (77-96)
  IPR001722 Glycoside hydrolase, family 7 [PR00734] (132-152)
  IPR001722 Glycoside hydrolase, family 7 [PR00734] (152-170)
  IPR001722 Glycoside hydrolase, family 7 [PR00734] (176-192)
  IPR001722 Glycoside hydrolase, family 7 [PR00734] (222-245)
  IPR001722 Glycoside hydrolase, family 7 [PR00734] (294-307)
  IPR001722 Glycoside hydrolase, family 7 [PR00734] (382-401)
  IPR001722 Glycoside hydrolase, family 7 [PR00734] (434-451)
  IPR001722 Glycoside hydrolase, family 7 [PTHR33753] (4-454)
  IPR001722 Glycoside hydrolase, family 7 [cd07999] (26-446)
  IPR013320 Concanavalin A-like lectin/glucanase domain superfamily [SSF49899] (19-452)
  IPR037019 Glycoside hydrolase family 7, catalytic domain superfamily [G3DSA:2.70.100.10] (19-455)

Radius of gyration: 20.51 Å; Cα contacts (8 Å, |Δi|>4): 1296; chains: 1; bounding box: 49×54×52 Å